Protein AF-0000000085157237 (afdb_homodimer)

InterPro domains:
  IPR025714 Methyltransferase domain [PF13847] (170-283)
  IPR029063 S-adenosyl-L-methionine-dependent methyltransferase superfamily [G3DSA:3.40.50.150] (150-345)
  IPR029063 S-adenosyl-L-methionine-dependent methyltransferase superfamily [SSF53335] (157-344)
  IPR048711 S-adenosylmethionine-dependent methyltransferase Rv2258c-like, winged HTH domain [PF21320] (21-95)
  IPR053173 Class I-like SAM-binding MTase [PTHR45128] (4-352)

Solvent-accessible surface area (backbone atoms only — not comparable to full-atom values): 35059 Å² total; per-residue (Å²): 125,82,74,76,85,45,47,66,57,50,48,51,51,54,47,49,19,46,24,17,27,30,43,28,53,51,35,23,49,29,51,78,64,39,48,45,54,61,38,44,89,43,76,67,37,34,47,61,56,52,13,58,76,52,63,38,29,38,73,53,42,40,40,50,50,51,21,36,30,36,58,67,62,30,49,75,40,79,92,76,56,22,39,33,42,50,65,59,55,38,54,35,40,18,78,88,27,47,63,55,19,51,21,66,62,26,46,52,53,40,60,44,28,59,45,46,70,60,50,55,50,27,31,58,73,38,66,44,49,49,68,82,79,42,82,60,49,65,62,51,49,48,55,58,50,42,40,35,42,75,71,30,38,77,79,51,55,48,57,71,42,84,73,41,58,67,44,35,60,70,39,44,35,34,35,27,48,48,33,51,46,23,59,63,57,48,56,48,35,69,75,20,70,56,18,40,36,36,31,30,21,63,47,59,69,30,42,51,48,23,52,52,52,28,57,76,70,67,56,82,38,61,47,74,45,71,43,58,59,70,69,48,85,51,67,53,67,22,47,33,38,34,28,62,68,38,58,45,39,33,38,49,41,67,52,31,46,32,31,50,51,42,20,30,24,78,69,8,35,38,45,32,32,37,52,61,37,45,56,46,71,79,72,35,48,80,42,88,51,38,19,32,42,32,40,47,9,58,64,40,34,15,22,31,3,22,44,68,73,27,70,38,56,18,48,52,40,14,52,62,49,50,54,51,52,43,38,73,34,61,29,83,51,75,48,79,44,76,49,86,79,40,80,58,37,32,35,39,42,30,39,37,114,128,82,76,78,85,47,48,66,58,50,49,52,52,53,48,49,19,47,25,18,26,30,42,29,55,51,35,23,50,28,52,76,63,38,47,45,55,62,37,45,90,43,75,68,37,35,47,62,56,52,13,58,76,52,63,38,28,38,73,53,44,40,41,50,49,51,21,35,30,35,59,66,61,30,49,75,40,78,92,75,55,23,38,32,39,49,67,61,57,39,54,34,41,18,78,90,29,47,62,56,19,50,22,66,62,27,46,52,53,39,61,46,29,59,46,46,69,60,52,54,50,25,31,58,71,39,64,45,50,49,68,82,82,42,82,61,48,64,63,52,49,46,56,57,51,43,38,35,42,74,70,31,38,76,79,49,54,47,58,71,43,83,72,41,58,66,45,37,59,71,39,42,38,35,35,28,50,48,31,51,47,23,60,63,56,47,55,49,34,69,75,21,70,56,18,38,36,37,31,30,20,63,47,58,68,29,44,52,48,23,53,52,51,29,56,75,70,66,55,82,38,61,47,74,45,69,42,57,59,69,69,48,84,50,66,54,66,21,47,33,38,35,30,62,68,37,60,45,39,33,38,50,42,67,52,30,46,32,30,49,51,42,21,31,23,76,70,8,36,39,46,34,32,39,52,60,37,45,57,47,70,79,73,34,49,80,43,88,51,37,19,33,40,32,38,47,9,59,64,41,36,16,23,33,3,22,43,67,72,27,71,38,56,16,48,52,39,14,52,61,49,50,53,50,51,44,40,73,35,60,30,82,51,74,47,79,45,76,51,86,78,40,79,60,36,31,35,40,41,31,40,38,113

Structure (mmCIF, N/CA/C/O backbone):
data_AF-0000000085157237-model_v1
#
loop_
_entity.id
_entity.type
_entity.pdbx_description
1 polymer 'Uncharacterized protein'
#
loop_
_atom_site.group_PDB
_atom_site.id
_atom_site.type_symbol
_atom_site.label_atom_id
_atom_site.label_alt_id
_atom_site.label_comp_id
_atom_site.label_asym_id
_atom_site.label_entity_id
_atom_site.label_seq_id
_atom_site.pdbx_PDB_ins_code
_atom_site.Cartn_x
_atom_site.Cartn_y
_atom_site.Cartn_z
_atom_site.occupancy
_atom_site.B_iso_or_equiv
_atom_site.auth_seq_id
_atom_site.auth_comp_id
_atom_site.auth_asym_id
_atom_site.auth_atom_id
_atom_site.pdbx_PDB_model_num
ATOM 1 N N . MET A 1 1 ? 20.406 -9.133 28.375 1 30.27 1 MET A N 1
ATOM 2 C CA . MET A 1 1 ? 21.047 -9.164 27.062 1 30.27 1 MET A CA 1
ATOM 3 C C . MET A 1 1 ? 20.016 -9.398 25.953 1 30.27 1 MET A C 1
ATOM 5 O O . MET A 1 1 ? 19.375 -10.445 25.922 1 30.27 1 MET A O 1
ATOM 9 N N . THR A 1 2 ? 19.281 -8.469 25.547 1 44.03 2 THR A N 1
ATOM 10 C CA . THR A 1 2 ? 18.109 -8.633 24.703 1 44.03 2 THR A CA 1
ATOM 11 C C . THR A 1 2 ? 18.422 -9.539 23.516 1 44.03 2 THR A C 1
ATOM 13 O O . THR A 1 2 ? 19.438 -9.344 22.828 1 44.03 2 THR A O 1
ATOM 16 N N . ALA A 1 3 ? 18 -10.641 23.578 1 58.84 3 ALA A N 1
ATOM 17 C CA . ALA A 1 3 ? 18.312 -11.703 22.625 1 58.84 3 ALA A CA 1
ATOM 18 C C . ALA A 1 3 ? 18.281 -11.164 21.188 1 58.84 3 ALA A C 1
ATOM 20 O O . ALA A 1 3 ? 17.406 -10.375 20.828 1 58.84 3 ALA A O 1
ATOM 21 N N . LEU A 1 4 ? 19.484 -11.336 20.438 1 84.31 4 LEU A N 1
ATOM 22 C CA . LEU A 1 4 ? 19.688 -10.93 19.062 1 84.31 4 LEU A CA 1
ATOM 23 C C . LEU A 1 4 ? 18.578 -11.477 18.156 1 84.31 4 LEU A C 1
ATOM 25 O O . LEU A 1 4 ? 18.141 -12.617 18.344 1 84.31 4 LEU A O 1
ATOM 29 N N . GLU A 1 5 ? 17.906 -10.578 17.469 1 93.81 5 GLU A N 1
ATOM 30 C CA . GLU A 1 5 ? 16.875 -10.945 16.5 1 93.81 5 GLU A CA 1
ATOM 31 C C . GLU A 1 5 ? 17.359 -12.055 15.578 1 93.81 5 GLU A C 1
ATOM 33 O O . GLU A 1 5 ? 18.469 -11.977 15.023 1 93.81 5 GLU A O 1
ATOM 38 N N . THR A 1 6 ? 16.594 -13.227 15.523 1 96 6 THR A N 1
ATOM 39 C CA . THR A 1 6 ? 16.938 -14.312 14.609 1 96 6 THR A CA 1
ATOM 40 C C . THR A 1 6 ? 16.328 -14.07 13.234 1 96 6 THR A C 1
ATOM 42 O O . THR A 1 6 ? 15.461 -13.211 13.07 1 96 6 THR A O 1
ATOM 45 N N . THR A 1 7 ? 16.812 -14.812 12.234 1 96.44 7 THR A N 1
ATOM 46 C CA . THR A 1 7 ? 16.266 -14.742 10.891 1 96.44 7 THR A CA 1
ATOM 47 C C . THR A 1 7 ? 14.789 -15.094 10.883 1 96.44 7 THR A C 1
ATOM 49 O O . THR A 1 7 ? 13.992 -14.438 10.211 1 96.44 7 THR A O 1
ATOM 52 N N . ASP A 1 8 ? 14.391 -16.062 11.672 1 96.19 8 ASP A N 1
ATOM 53 C CA . ASP A 1 8 ? 13 -16.516 11.734 1 96.19 8 ASP A CA 1
ATOM 54 C C . ASP A 1 8 ? 12.102 -15.43 12.328 1 96.19 8 ASP A C 1
ATOM 56 O O . ASP A 1 8 ? 11 -15.188 11.836 1 96.19 8 ASP A O 1
ATOM 60 N N . GLU A 1 9 ? 12.578 -14.852 13.367 1 97 9 GLU A N 1
ATOM 61 C CA . GLU A 1 9 ? 11.82 -13.773 13.992 1 97 9 GLU A CA 1
ATOM 62 C C . GLU A 1 9 ? 11.641 -12.594 13.031 1 97 9 GLU A C 1
ATOM 64 O O . GLU A 1 9 ? 10.562 -12.008 12.961 1 97 9 GLU A O 1
ATOM 69 N N . PHE A 1 10 ? 12.727 -12.281 12.367 1 98 10 PHE A N 1
ATOM 70 C CA . PHE A 1 10 ? 12.656 -11.203 11.391 1 98 10 PHE A CA 1
ATOM 71 C C . PHE A 1 10 ? 11.703 -11.555 10.258 1 98 10 PHE A C 1
ATOM 73 O O . PHE A 1 10 ? 10.906 -10.719 9.828 1 98 10 PHE A O 1
ATOM 80 N N . THR A 1 11 ? 11.727 -12.781 9.805 1 97.19 11 THR A N 1
ATOM 81 C CA . THR A 1 11 ? 10.844 -13.258 8.75 1 97.19 11 THR A CA 1
ATOM 82 C C . THR A 1 11 ? 9.383 -13.109 9.164 1 97.19 11 THR A C 1
ATOM 84 O O . THR A 1 11 ? 8.555 -12.633 8.391 1 97.19 11 THR A O 1
ATOM 87 N N . ASP A 1 12 ? 9.078 -13.453 10.352 1 97 12 ASP A N 1
ATOM 88 C CA . ASP A 1 12 ? 7.719 -13.336 10.875 1 97 12 ASP A CA 1
ATOM 89 C C . ASP A 1 12 ? 7.266 -11.875 10.906 1 97 12 ASP A C 1
ATOM 91 O O . ASP A 1 12 ? 6.117 -11.57 10.586 1 97 12 ASP A O 1
ATOM 95 N N . ARG A 1 13 ? 8.172 -11.023 11.297 1 97.44 13 ARG A N 1
ATOM 96 C CA . ARG A 1 13 ? 7.859 -9.602 11.383 1 97.44 13 ARG A CA 1
ATOM 97 C C . ARG A 1 13 ? 7.547 -9.023 10 1 97.44 13 ARG A C 1
ATOM 99 O O . ARG A 1 13 ? 6.59 -8.266 9.844 1 97.44 13 ARG A O 1
ATOM 106 N N . ILE A 1 14 ? 8.352 -9.375 8.984 1 98.25 14 ILE A N 1
ATOM 107 C CA . ILE A 1 14 ? 8.141 -8.844 7.645 1 98.25 14 ILE A CA 1
ATOM 108 C C . ILE A 1 14 ? 6.871 -9.453 7.043 1 98.25 14 ILE A C 1
ATOM 110 O O . ILE A 1 14 ? 6.121 -8.773 6.34 1 98.25 14 ILE A O 1
ATOM 114 N N . THR A 1 15 ? 6.594 -10.703 7.363 1 97.5 15 THR A N 1
ATOM 115 C CA . THR A 1 15 ? 5.344 -11.336 6.949 1 97.5 15 THR A CA 1
ATOM 116 C C . THR A 1 15 ? 4.145 -10.594 7.523 1 97.5 15 THR A C 1
ATOM 118 O O . THR A 1 15 ? 3.186 -10.305 6.809 1 97.5 15 THR A O 1
ATOM 121 N N . ALA A 1 16 ? 4.25 -10.227 8.734 1 97.38 16 ALA A N 1
ATOM 122 C CA . ALA A 1 16 ? 3.195 -9.453 9.391 1 97.38 16 ALA A CA 1
ATOM 123 C C . ALA A 1 16 ? 3.053 -8.07 8.75 1 97.38 16 ALA A C 1
ATOM 125 O O . ALA A 1 16 ? 1.942 -7.551 8.633 1 97.38 16 ALA A O 1
ATOM 126 N N . ALA A 1 17 ? 4.148 -7.48 8.367 1 98 17 ALA A N 1
ATOM 127 C CA . ALA A 1 17 ? 4.113 -6.18 7.703 1 98 17 ALA A CA 1
ATOM 128 C C . ALA A 1 17 ? 3.383 -6.266 6.367 1 98 17 ALA A C 1
ATOM 130 O O . ALA A 1 17 ? 2.609 -5.371 6.016 1 98 17 ALA A O 1
ATOM 131 N N . ILE A 1 18 ? 3.572 -7.332 5.656 1 98.25 18 ILE A N 1
ATOM 132 C CA . ILE A 1 18 ? 2.916 -7.531 4.367 1 98.25 18 ILE A CA 1
ATOM 133 C C . ILE A 1 18 ? 1.417 -7.73 4.578 1 98.25 18 ILE A C 1
ATOM 135 O O . ILE A 1 18 ? 0.599 -7.137 3.871 1 98.25 18 ILE A O 1
ATOM 139 N N . ASP A 1 19 ? 1.038 -8.516 5.598 1 98 19 ASP A N 1
ATOM 140 C CA . ASP A 1 19 ? -0.374 -8.648 5.945 1 98 19 ASP A CA 1
ATOM 141 C C . ASP A 1 19 ? -0.958 -7.305 6.383 1 98 19 ASP A C 1
ATOM 143 O O . ASP A 1 19 ? -2.092 -6.973 6.031 1 98 19 ASP A O 1
ATOM 147 N N . GLY A 1 20 ? -0.158 -6.586 7.129 1 97.75 20 GLY A N 1
ATOM 148 C CA . GLY A 1 20 ? -0.585 -5.262 7.551 1 97.75 20 GLY A CA 1
ATOM 149 C C . GLY A 1 20 ? -0.818 -4.312 6.391 1 97.75 20 GLY A C 1
ATOM 150 O O . GLY A 1 20 ? -1.774 -3.533 6.402 1 97.75 20 GLY A O 1
ATOM 151 N N . ALA A 1 21 ? 0.034 -4.371 5.438 1 98.44 21 ALA A N 1
ATOM 152 C CA . ALA A 1 21 ? -0.116 -3.547 4.242 1 98.44 21 ALA A CA 1
ATOM 153 C C . ALA A 1 21 ? -1.409 -3.879 3.504 1 98.44 21 ALA A C 1
ATOM 155 O O . ALA A 1 21 ? -2.111 -2.982 3.033 1 98.44 21 ALA A O 1
ATOM 156 N N . SER A 1 22 ? -1.7 -5.148 3.416 1 98.62 22 SER A N 1
ATOM 157 C CA . SER A 1 22 ? -2.941 -5.605 2.799 1 98.62 22 SER A CA 1
ATOM 158 C C . SER A 1 22 ? -4.16 -5.105 3.568 1 98.62 22 SER A C 1
ATOM 160 O O . SER A 1 22 ? -5.129 -4.633 2.967 1 98.62 22 SER A O 1
ATOM 162 N N . LEU A 1 23 ? -4.062 -5.188 4.844 1 98.62 23 LEU A N 1
ATOM 163 C CA . LEU A 1 23 ? -5.148 -4.695 5.684 1 98.62 23 LEU A CA 1
ATOM 164 C C . LEU A 1 23 ? -5.367 -3.201 5.473 1 98.62 23 LEU A C 1
ATOM 166 O O . LEU A 1 23 ? -6.512 -2.74 5.418 1 98.62 23 LEU A O 1
ATOM 170 N N . ALA A 1 24 ? -4.289 -2.426 5.363 1 98.62 24 ALA A N 1
ATOM 171 C CA . ALA A 1 24 ? -4.398 -0.987 5.141 1 98.62 24 ALA A CA 1
ATOM 172 C C . ALA A 1 24 ? -5.148 -0.688 3.844 1 98.62 24 ALA A C 1
ATOM 174 O O . ALA A 1 24 ? -5.969 0.231 3.791 1 98.62 24 ALA A O 1
ATOM 175 N N . LEU A 1 25 ? -4.887 -1.439 2.797 1 98.69 25 LEU A N 1
ATOM 176 C CA . LEU A 1 25 ? -5.602 -1.269 1.535 1 98.69 25 LEU A CA 1
ATOM 177 C C . LEU A 1 25 ? -7.086 -1.571 1.705 1 98.69 25 LEU A C 1
ATOM 179 O O . LEU A 1 25 ? -7.934 -0.853 1.173 1 98.69 25 LEU A O 1
ATOM 183 N N . LEU A 1 26 ? -7.383 -2.627 2.488 1 98.88 26 LEU A N 1
ATOM 184 C CA . LEU A 1 26 ? -8.773 -3.012 2.717 1 98.88 26 LEU A CA 1
ATOM 185 C C . LEU A 1 26 ? -9.492 -1.96 3.551 1 98.88 26 LEU A C 1
ATOM 187 O O . LEU A 1 26 ? -10.664 -1.667 3.307 1 98.88 26 LEU A O 1
ATOM 191 N N . LEU A 1 27 ? -8.805 -1.378 4.535 1 98.88 27 LEU A N 1
ATOM 192 C CA . LEU A 1 27 ? -9.383 -0.31 5.344 1 98.88 27 LEU A CA 1
ATOM 193 C C . LEU A 1 27 ? -9.703 0.91 4.488 1 98.88 27 LEU A C 1
ATOM 195 O O . LEU A 1 27 ? -10.758 1.527 4.645 1 98.88 27 LEU A O 1
ATOM 199 N N . SER A 1 28 ? -8.789 1.238 3.582 1 98.69 28 SER A N 1
ATOM 200 C CA . SER A 1 28 ? -9.016 2.34 2.65 1 98.69 28 SER A CA 1
ATOM 201 C C . SER A 1 28 ? -10.281 2.115 1.828 1 98.69 28 SER A C 1
ATOM 203 O O . SER A 1 28 ? -11.125 3.004 1.727 1 98.69 28 SER A O 1
ATOM 205 N N . ILE A 1 29 ? -10.484 0.925 1.298 1 98.81 29 ILE A N 1
ATOM 206 C CA . ILE A 1 29 ? -11.656 0.58 0.493 1 98.81 29 ILE A CA 1
ATOM 207 C C . ILE A 1 29 ? -12.914 0.649 1.354 1 98.81 29 ILE A C 1
ATOM 209 O O . ILE A 1 29 ? -13.938 1.19 0.928 1 98.81 29 ILE A O 1
ATOM 213 N N . GLY A 1 30 ? -12.82 0.116 2.574 1 98.81 30 GLY A N 1
ATOM 214 C CA . GLY A 1 30 ? -13.953 0.139 3.484 1 98.81 30 GLY A CA 1
ATOM 215 C C . GLY A 1 30 ? -14.445 1.542 3.797 1 98.81 30 GLY A C 1
ATOM 216 O O . GLY A 1 30 ? -15.648 1.787 3.859 1 98.81 30 GLY A O 1
ATOM 217 N N . HIS A 1 31 ? -13.523 2.471 3.986 1 98.62 31 HIS A N 1
ATOM 218 C CA . HIS A 1 31 ? -13.875 3.859 4.254 1 98.62 31 HIS A CA 1
ATOM 219 C C . HIS A 1 31 ? -14.523 4.508 3.035 1 98.62 31 HIS A C 1
ATOM 221 O O . HIS A 1 31 ? -15.586 5.129 3.146 1 98.62 31 HIS A O 1
ATOM 227 N N . GLN A 1 32 ? -13.977 4.32 1.886 1 98.25 32 GLN A N 1
ATOM 228 C CA . GLN A 1 32 ? -14.414 5 0.672 1 98.25 32 GLN A CA 1
ATOM 229 C C . GLN A 1 32 ? -15.766 4.469 0.195 1 98.25 32 GLN A C 1
ATOM 231 O O . GLN A 1 32 ? -16.562 5.207 -0.392 1 98.25 32 GLN A O 1
ATOM 236 N N . THR A 1 33 ? -16.031 3.188 0.459 1 98.69 33 THR A N 1
ATOM 237 C CA . THR A 1 33 ? -17.281 2.582 -0.001 1 98.69 33 THR A CA 1
ATOM 238 C C . THR A 1 33 ? -18.391 2.76 1.038 1 98.69 33 THR A C 1
ATOM 240 O O . THR A 1 33 ? -19.547 2.453 0.772 1 98.69 33 THR A O 1
ATOM 243 N N . GLY A 1 34 ? -18 3.145 2.244 1 98.44 34 GLY A N 1
ATOM 244 C CA . GLY A 1 34 ? -18.969 3.338 3.305 1 98.44 34 GLY A CA 1
ATOM 245 C C . GLY A 1 34 ? -19.281 2.064 4.07 1 98.44 34 GLY A C 1
ATOM 246 O O . GLY A 1 34 ? -20.141 2.061 4.953 1 98.44 34 GLY A O 1
ATOM 247 N N . LEU A 1 35 ? -18.594 0.996 3.811 1 98.81 35 LEU A N 1
ATOM 248 C CA . LEU A 1 35 ? -18.891 -0.308 4.398 1 98.81 35 LEU A CA 1
ATOM 249 C C . LEU A 1 35 ? -18.672 -0.282 5.906 1 98.81 35 LEU A C 1
ATOM 251 O O . LEU A 1 35 ? -19.469 -0.844 6.66 1 98.81 35 LEU A O 1
ATOM 255 N N . LEU A 1 36 ? -17.594 0.379 6.367 1 98.81 36 LEU A N 1
ATOM 256 C CA . LEU A 1 36 ? -17.312 0.448 7.797 1 98.81 36 LEU A CA 1
ATOM 257 C C . LEU A 1 36 ? -18.438 1.17 8.539 1 98.81 36 LEU A C 1
ATOM 259 O O . LEU A 1 36 ? -18.906 0.694 9.578 1 98.81 36 LEU A O 1
ATOM 263 N N . ASP A 1 37 ? -18.891 2.217 7.969 1 98.62 37 ASP A N 1
ATOM 264 C CA . ASP A 1 37 ? -20 2.977 8.555 1 98.62 37 ASP A CA 1
ATOM 265 C C . ASP A 1 37 ? -21.297 2.17 8.539 1 98.62 37 ASP A C 1
ATOM 267 O O . ASP A 1 37 ? -22.062 2.193 9.5 1 98.62 37 ASP A O 1
ATOM 271 N N . THR A 1 38 ? -21.516 1.474 7.441 1 98.56 38 THR A N 1
ATOM 272 C CA . THR A 1 38 ? -22.719 0.674 7.266 1 98.56 38 THR A CA 1
ATOM 273 C C . THR A 1 38 ? -22.781 -0.439 8.305 1 98.56 38 THR A C 1
ATOM 275 O O . THR A 1 38 ? -23.859 -0.76 8.805 1 98.56 38 THR A O 1
ATOM 278 N N . MET A 1 39 ? -21.688 -0.958 8.68 1 98.56 39 MET A N 1
ATOM 279 C CA . MET A 1 39 ? -21.656 -2.115 9.562 1 98.56 39 MET A CA 1
ATOM 280 C C . MET A 1 39 ? -21.641 -1.681 11.023 1 98.56 39 MET A C 1
ATOM 282 O O . MET A 1 39 ? -21.859 -2.494 11.922 1 98.56 39 MET A O 1
ATOM 286 N N . ALA A 1 40 ? -21.328 -0.448 11.281 1 97.94 40 ALA A N 1
ATOM 287 C CA . ALA A 1 40 ? -21.188 0.042 12.648 1 97.94 40 ALA A CA 1
ATOM 288 C C . ALA A 1 40 ? -22.547 0.072 13.367 1 97.94 40 ALA A C 1
ATOM 290 O O . ALA A 1 40 ? -23.5 0.66 12.867 1 97.94 40 ALA A O 1
ATOM 291 N N . GLY A 1 41 ? -22.609 -0.586 14.523 1 94.12 41 GLY A N 1
ATOM 292 C CA . GLY A 1 41 ? -23.797 -0.53 15.375 1 94.12 41 GLY A CA 1
ATOM 293 C C . GLY A 1 41 ? -24.938 -1.4 14.875 1 94.12 41 GLY A C 1
ATOM 294 O O . GLY A 1 41 ? -26.078 -1.253 15.32 1 94.12 41 GLY A O 1
ATOM 295 N N . VAL A 1 42 ? -24.672 -2.215 13.93 1 95.75 42 VAL A N 1
ATOM 296 C CA . VAL A 1 42 ? -25.703 -3.094 13.375 1 95.75 42 VAL A CA 1
ATOM 297 C C . VAL A 1 42 ? -25.438 -4.535 13.805 1 95.75 42 VAL A C 1
ATOM 299 O O . VAL A 1 42 ? -24.281 -4.941 13.953 1 95.75 42 VAL A O 1
ATOM 302 N N . PRO A 1 43 ? -26.469 -5.262 14.055 1 97.31 43 PRO A N 1
ATOM 303 C CA . PRO A 1 43 ? -26.281 -6.676 14.398 1 97.31 43 PRO A CA 1
ATOM 304 C C . PRO A 1 43 ? -25.609 -7.477 13.289 1 97.31 43 PRO A C 1
ATOM 306 O O . PRO A 1 43 ? -25.531 -7.008 12.148 1 97.31 43 PRO A O 1
ATOM 309 N N . PRO A 1 44 ? -25.078 -8.609 13.664 1 98.38 44 PRO A N 1
ATOM 310 C CA . PRO A 1 44 ? -24.469 -9.453 12.641 1 98.38 44 PRO A CA 1
ATOM 311 C C . PRO A 1 44 ? -25.391 -9.688 11.445 1 98.38 44 PRO A C 1
ATOM 313 O O . PRO A 1 44 ? -26.609 -9.836 11.609 1 98.38 44 PRO A O 1
ATOM 316 N N . ALA A 1 45 ? -24.828 -9.711 10.289 1 98.75 45 ALA A N 1
ATOM 317 C CA . ALA A 1 45 ? -25.594 -9.867 9.055 1 98.75 45 ALA A CA 1
ATOM 318 C C . ALA A 1 45 ? -24.797 -10.633 8 1 98.75 45 ALA A C 1
ATOM 320 O O . ALA A 1 45 ? -23.562 -10.734 8.102 1 98.75 45 ALA A O 1
ATOM 321 N N . THR A 1 46 ? -25.5 -11.164 7.051 1 98.69 46 THR A N 1
ATOM 322 C CA . THR A 1 46 ? -24.859 -11.875 5.945 1 98.69 46 THR A CA 1
ATOM 323 C C . THR A 1 46 ? -24.281 -10.883 4.941 1 98.69 46 THR A C 1
ATOM 325 O O . THR A 1 46 ? -24.594 -9.695 4.98 1 98.69 46 THR A O 1
ATOM 328 N N . SER A 1 47 ? -23.422 -11.398 4.043 1 98.62 47 SER A N 1
ATOM 329 C CA . SER A 1 47 ? -22.797 -10.531 3.053 1 98.62 47 SER A CA 1
ATOM 330 C C . SER A 1 47 ? -23.828 -9.891 2.145 1 98.62 47 SER A C 1
ATOM 332 O O . SER A 1 47 ? -23.688 -8.727 1.747 1 98.62 47 SER A O 1
ATOM 334 N N . ASP A 1 48 ? -24.891 -10.602 1.809 1 98.5 48 ASP A N 1
ATOM 335 C CA . ASP A 1 48 ? -25.938 -10.07 0.943 1 98.5 48 ASP A CA 1
ATOM 336 C C . ASP A 1 48 ? -26.656 -8.898 1.611 1 98.5 48 ASP A C 1
ATOM 338 O O . ASP A 1 48 ? -26.938 -7.887 0.967 1 98.5 48 ASP A O 1
ATOM 342 N N . ARG A 1 49 ? -26.922 -8.992 2.889 1 98.62 49 ARG A N 1
ATOM 343 C CA . ARG A 1 49 ? -27.609 -7.941 3.623 1 98.62 49 ARG A CA 1
ATOM 344 C C . ARG A 1 49 ? -26.734 -6.711 3.785 1 98.62 49 ARG A C 1
ATOM 346 O O . ARG A 1 49 ? -27.203 -5.578 3.678 1 98.62 49 ARG A O 1
ATOM 353 N N . ILE A 1 50 ? -25.484 -6.965 4.059 1 98.81 50 ILE A N 1
ATOM 354 C CA . ILE A 1 50 ? -24.547 -5.863 4.207 1 98.81 50 ILE A CA 1
ATOM 355 C C . ILE A 1 50 ? -24.391 -5.129 2.875 1 98.81 50 ILE A C 1
ATOM 357 O O . ILE A 1 50 ? -24.406 -3.898 2.832 1 98.81 50 ILE A O 1
ATOM 361 N N . ALA A 1 51 ? -24.297 -5.898 1.778 1 98.81 51 ALA A N 1
ATOM 362 C CA . ALA A 1 51 ? -24.188 -5.312 0.444 1 98.81 51 ALA A CA 1
ATOM 363 C C . ALA A 1 51 ? -25.406 -4.48 0.096 1 98.81 51 ALA A C 1
ATOM 365 O O . ALA A 1 51 ? -25.281 -3.369 -0.425 1 98.81 51 ALA A O 1
ATOM 366 N N . GLU A 1 52 ? -26.547 -4.984 0.39 1 98.5 52 GLU A N 1
ATOM 367 C CA . GLU A 1 52 ? -27.797 -4.277 0.128 1 98.5 52 GLU A CA 1
ATOM 368 C C . GLU A 1 52 ? -27.859 -2.969 0.913 1 98.5 52 GLU A C 1
ATOM 370 O O . GLU A 1 52 ? -28.203 -1.924 0.36 1 98.5 52 GLU A O 1
ATOM 375 N N . ALA A 1 53 ? -27.531 -3.033 2.166 1 98.5 53 ALA A N 1
ATOM 376 C CA . ALA A 1 53 ? -27.578 -1.851 3.021 1 98.5 53 ALA A CA 1
ATOM 377 C C . ALA A 1 53 ? -26.609 -0.779 2.527 1 98.5 53 ALA A C 1
ATOM 379 O O . ALA A 1 53 ? -26.891 0.417 2.643 1 98.5 53 ALA A O 1
ATOM 380 N N . ALA A 1 54 ? -25.484 -1.215 1.97 1 98.25 54 ALA A N 1
ATOM 381 C CA . ALA A 1 54 ? -24.453 -0.281 1.513 1 98.25 54 ALA A CA 1
ATOM 382 C C . ALA A 1 54 ? -24.688 0.13 0.063 1 98.25 54 ALA A C 1
ATOM 384 O O . ALA A 1 54 ? -24.047 1.045 -0.445 1 98.25 54 ALA A O 1
ATOM 385 N N . GLY A 1 55 ? -25.609 -0.516 -0.623 1 98.44 55 GLY A N 1
ATOM 386 C CA . GLY A 1 55 ? -25.844 -0.259 -2.035 1 98.44 55 GLY A CA 1
ATOM 387 C C . GLY A 1 55 ? -24.688 -0.69 -2.918 1 98.44 55 GLY A C 1
ATOM 388 O O . GLY A 1 55 ? -24.297 0.031 -3.84 1 98.44 55 GLY A O 1
ATOM 389 N N . LEU A 1 56 ? -24.094 -1.869 -2.615 1 98.81 56 LEU A N 1
ATOM 390 C CA . LEU A 1 56 ? -22.891 -2.314 -3.316 1 98.81 56 LEU A CA 1
ATOM 391 C C . LEU A 1 56 ? -23.078 -3.717 -3.885 1 98.81 56 LEU A C 1
ATOM 393 O O . LEU A 1 56 ? -24.062 -4.391 -3.562 1 98.81 56 LEU A O 1
ATOM 397 N N . ASN A 1 57 ? -22.203 -4.117 -4.809 1 98.69 57 ASN A N 1
ATOM 398 C CA . ASN A 1 57 ? -22.188 -5.453 -5.387 1 98.69 57 ASN A CA 1
ATOM 399 C C . ASN A 1 57 ? -21.766 -6.508 -4.363 1 98.69 57 ASN A C 1
ATOM 401 O O . ASN A 1 57 ? -20.688 -6.43 -3.797 1 98.69 57 ASN A O 1
ATOM 405 N N . GLU A 1 58 ? -22.578 -7.5 -4.199 1 98.69 58 GLU A N 1
ATOM 406 C CA . GLU A 1 58 ? -22.406 -8.461 -3.117 1 98.69 58 GLU A CA 1
ATOM 407 C C . GLU A 1 58 ? -21.125 -9.273 -3.293 1 98.69 58 GLU A C 1
ATOM 409 O O . GLU A 1 58 ? -20.453 -9.602 -2.312 1 98.69 58 GLU A O 1
ATOM 414 N N . ARG A 1 59 ? -20.703 -9.672 -4.465 1 98.5 59 ARG A N 1
ATOM 415 C CA . ARG A 1 59 ? -19.516 -10.5 -4.656 1 98.5 59 ARG A CA 1
ATOM 416 C C . ARG A 1 59 ? -18.266 -9.789 -4.168 1 98.5 59 ARG A C 1
ATOM 418 O O . ARG A 1 59 ? -17.375 -10.414 -3.578 1 98.5 59 ARG A O 1
ATOM 425 N N . TYR A 1 60 ? -18.172 -8.5 -4.434 1 98.81 60 TYR A N 1
ATOM 426 C CA . TYR A 1 60 ? -17.062 -7.699 -3.955 1 98.81 60 TYR A CA 1
ATOM 427 C C . TYR A 1 60 ? -17.125 -7.512 -2.443 1 98.81 60 TYR A C 1
ATOM 429 O O . TYR A 1 60 ? -16.109 -7.605 -1.752 1 98.81 60 TYR A O 1
ATOM 437 N N . VAL A 1 61 ? -18.328 -7.277 -1.925 1 98.88 61 VAL A N 1
ATOM 438 C CA . VAL A 1 61 ? -18.516 -7.105 -0.486 1 98.88 61 VAL A CA 1
ATOM 439 C C . VAL A 1 61 ? -18.094 -8.383 0.243 1 98.88 61 VAL A C 1
ATOM 441 O O . VAL A 1 61 ? -17.375 -8.32 1.249 1 98.88 61 VAL A O 1
ATOM 444 N N . ARG A 1 62 ? -18.453 -9.484 -0.264 1 98.75 62 ARG A N 1
ATOM 445 C CA . ARG A 1 62 ? -18.141 -10.773 0.354 1 98.75 62 ARG A CA 1
ATOM 446 C C . ARG A 1 62 ? -16.641 -11 0.417 1 98.75 62 ARG A C 1
ATOM 448 O O . ARG A 1 62 ? -16.125 -11.477 1.429 1 98.75 62 ARG A O 1
ATOM 455 N N . GLU A 1 63 ? -15.953 -10.719 -0.676 1 98.75 63 GLU A N 1
ATOM 456 C CA . GLU A 1 63 ? -14.5 -10.891 -0.695 1 98.75 63 GLU A CA 1
ATOM 457 C C . GLU A 1 63 ? -13.812 -9.914 0.25 1 98.75 63 GLU A C 1
ATOM 459 O O . GLU A 1 63 ? -12.859 -10.273 0.942 1 98.75 63 GLU A O 1
ATOM 464 N N . TRP A 1 64 ? -14.281 -8.648 0.309 1 98.88 64 TRP A N 1
ATOM 465 C CA . TRP A 1 64 ? -13.766 -7.652 1.241 1 98.88 64 TRP A CA 1
ATOM 466 C C . TRP A 1 64 ? -13.961 -8.102 2.684 1 98.88 64 TRP A C 1
ATOM 468 O O . TRP A 1 64 ? -13.039 -8.008 3.498 1 98.88 64 TRP A O 1
ATOM 478 N N . LEU A 1 65 ? -15.133 -8.641 2.982 1 98.94 65 LEU A N 1
ATOM 479 C CA . LEU A 1 65 ? -15.43 -9.148 4.32 1 98.94 65 LEU A CA 1
ATOM 480 C C . LEU A 1 65 ? -14.469 -10.273 4.703 1 98.94 65 LEU A C 1
ATOM 482 O O . LEU A 1 65 ? -14.031 -10.352 5.852 1 98.94 65 LEU A O 1
ATOM 486 N N . ALA A 1 66 ? -14.133 -11.133 3.756 1 98.81 66 ALA A N 1
ATOM 487 C CA . ALA A 1 66 ? -13.188 -12.211 4.027 1 98.81 66 ALA A CA 1
ATOM 488 C C . ALA A 1 66 ? -11.812 -11.656 4.398 1 98.81 66 ALA A C 1
ATOM 490 O O . ALA A 1 66 ? -11.203 -12.109 5.371 1 98.81 66 ALA A O 1
ATOM 491 N N . GLY A 1 67 ? -11.367 -10.664 3.623 1 98.75 67 GLY A N 1
ATOM 492 C CA . GLY A 1 67 ? -10.102 -10.016 3.953 1 98.75 67 GLY A CA 1
ATOM 493 C C . GLY A 1 67 ? -10.117 -9.344 5.316 1 98.75 67 GLY A C 1
ATOM 494 O O . GLY A 1 67 ? -9.172 -9.5 6.094 1 98.75 67 GLY A O 1
ATOM 495 N N . MET A 1 68 ? -11.211 -8.656 5.625 1 98.75 68 MET A N 1
ATOM 496 C CA . MET A 1 68 ? -11.344 -7.957 6.902 1 98.75 68 MET A CA 1
ATOM 497 C C . MET A 1 68 ? -11.422 -8.945 8.062 1 98.75 68 MET A C 1
ATOM 499 O O . MET A 1 68 ? -10.953 -8.656 9.164 1 98.75 68 MET A O 1
ATOM 503 N N . THR A 1 69 ? -12 -10.094 7.82 1 98.81 69 THR A N 1
ATOM 504 C CA . THR A 1 69 ? -12.102 -11.148 8.82 1 98.81 69 THR A CA 1
ATOM 505 C C . THR A 1 69 ? -10.727 -11.742 9.125 1 98.81 69 THR A C 1
ATOM 507 O O . THR A 1 69 ? -10.336 -11.852 10.281 1 98.81 69 THR A O 1
ATOM 510 N N . THR A 1 70 ? -9.984 -12.078 8.086 1 98.44 70 THR A N 1
ATOM 511 C CA . THR A 1 70 ? -8.656 -12.641 8.289 1 98.44 70 THR A CA 1
ATOM 512 C C . THR A 1 70 ? -7.703 -11.602 8.867 1 98.44 70 THR A C 1
ATOM 514 O O . THR A 1 70 ? -6.75 -11.938 9.57 1 98.44 70 THR A O 1
ATOM 517 N N . GLY A 1 71 ? -7.969 -10.328 8.602 1 97.88 71 GLY A N 1
ATOM 518 C CA . GLY A 1 71 ? -7.246 -9.234 9.234 1 97.88 71 GLY A CA 1
ATOM 519 C C . GLY A 1 71 ? -7.684 -8.977 10.664 1 97.88 71 GLY A C 1
ATOM 520 O O . GLY A 1 71 ? -7.152 -8.086 11.328 1 97.88 71 GLY A O 1
ATOM 521 N N . ARG A 1 72 ? -8.703 -9.688 11.133 1 97.75 72 ARG A N 1
ATOM 522 C CA . ARG A 1 72 ? -9.211 -9.68 12.5 1 97.75 72 ARG A CA 1
ATOM 523 C C . ARG A 1 72 ? -9.828 -8.328 12.844 1 97.75 72 ARG A C 1
ATOM 525 O O . ARG A 1 72 ? -9.672 -7.836 13.961 1 97.75 72 ARG A O 1
ATOM 532 N N . VAL A 1 73 ? -10.453 -7.711 11.938 1 98.56 73 VAL A N 1
ATOM 533 C CA . VAL A 1 73 ? -11.188 -6.469 12.156 1 98.56 73 VAL A CA 1
ATOM 534 C C . VAL A 1 73 ? -12.68 -6.762 12.258 1 98.56 73 VAL A C 1
ATOM 536 O O . VAL A 1 73 ? -13.359 -6.246 13.148 1 98.56 73 VAL A O 1
ATOM 539 N N . VAL A 1 74 ? -13.148 -7.605 11.359 1 98.69 74 VAL A N 1
ATOM 540 C CA . VAL A 1 74 ? -14.539 -8.062 11.32 1 98.69 74 VAL A CA 1
ATOM 541 C C . VAL A 1 74 ? -14.633 -9.477 11.898 1 98.69 74 VAL A C 1
ATOM 543 O O . VAL A 1 74 ? -13.781 -10.328 11.617 1 98.69 74 VAL A O 1
ATOM 546 N N . ASP A 1 75 ? -15.602 -9.695 12.742 1 98.31 75 ASP A N 1
ATOM 547 C CA . ASP A 1 75 ? -15.844 -11.039 13.258 1 98.31 75 ASP A CA 1
ATOM 548 C C . ASP A 1 75 ? -16.75 -11.828 12.328 1 98.31 75 ASP A C 1
ATOM 550 O O . ASP A 1 75 ? -17.719 -11.289 11.781 1 98.31 75 ASP A O 1
ATOM 554 N N . TYR A 1 76 ? -16.422 -13.109 12.148 1 98.56 76 TYR A N 1
ATOM 555 C CA . TYR A 1 76 ? -17.203 -14.023 11.328 1 98.56 76 TYR A CA 1
ATOM 556 C C . TYR A 1 76 ? -17.828 -15.125 12.18 1 98.56 76 TYR A C 1
ATOM 558 O O . TYR A 1 76 ? -17.156 -15.719 13.023 1 98.56 76 TYR A O 1
ATOM 566 N N . HIS A 1 77 ? -19.141 -15.289 12.023 1 98 77 HIS A N 1
ATOM 567 C CA . HIS A 1 77 ? -19.891 -16.344 12.688 1 98 77 HIS A CA 1
ATOM 568 C C . HIS A 1 77 ? -20.219 -17.484 11.727 1 98 77 HIS A C 1
ATOM 570 O O . HIS A 1 77 ? -21.219 -17.422 11.008 1 98 77 HIS A O 1
ATOM 576 N N . PRO A 1 78 ? -19.453 -18.547 11.828 1 97.5 78 PRO A N 1
ATOM 577 C CA . PRO A 1 78 ? -19.547 -19.594 10.797 1 97.5 78 PRO A CA 1
ATOM 578 C C . PRO A 1 78 ? -20.906 -20.297 10.82 1 97.5 78 PRO A C 1
ATOM 580 O O . PRO A 1 78 ? -21.391 -20.75 9.773 1 97.5 78 PRO A O 1
ATOM 583 N N . ALA A 1 79 ? -21.531 -20.406 11.93 1 97.56 79 ALA A N 1
ATOM 584 C CA . ALA A 1 79 ? -22.797 -21.125 12.062 1 97.56 79 ALA A CA 1
ATOM 585 C C . ALA A 1 79 ? -23.906 -20.453 11.273 1 97.56 79 ALA A C 1
ATOM 587 O O . ALA A 1 79 ? -24.797 -21.109 10.734 1 97.56 79 ALA A O 1
ATOM 588 N N . THR A 1 80 ? -23.875 -19.141 11.203 1 97.81 80 THR A N 1
ATOM 589 C CA . THR A 1 80 ? -24.938 -18.391 10.555 1 97.81 80 THR A CA 1
ATOM 590 C C . THR A 1 80 ? -24.422 -17.672 9.305 1 97.81 80 THR A C 1
ATOM 592 O O . THR A 1 80 ? -25.188 -17.016 8.594 1 97.81 80 THR A O 1
ATOM 595 N N . ALA A 1 81 ? -23.109 -17.797 9.023 1 98 81 ALA A N 1
ATOM 596 C CA . ALA A 1 81 ? -22.438 -17.109 7.922 1 98 81 ALA A CA 1
ATOM 597 C C . ALA A 1 81 ? -22.656 -15.602 8.008 1 98 81 ALA A C 1
ATOM 599 O O . ALA A 1 81 ? -22.969 -14.953 7.004 1 98 81 ALA A O 1
ATOM 600 N N . GLU A 1 82 ? -22.547 -15.07 9.195 1 98.75 82 GLU A N 1
ATOM 601 C CA . GLU A 1 82 ? -22.781 -13.648 9.422 1 98.75 82 GLU A CA 1
ATOM 602 C C . GLU A 1 82 ? -21.5 -12.938 9.828 1 98.75 82 GLU A C 1
ATOM 604 O O . GLU A 1 82 ? -20.547 -13.57 10.312 1 98.75 82 GLU A O 1
ATOM 609 N N . TYR A 1 83 ? -21.516 -11.664 9.586 1 98.81 83 TYR A N 1
ATOM 610 C CA . TYR A 1 83 ? -20.391 -10.789 9.891 1 98.81 83 TYR A CA 1
ATOM 611 C C . TYR A 1 83 ? -20.797 -9.664 10.828 1 98.81 83 TYR A C 1
ATOM 613 O O . TYR A 1 83 ? -21.922 -9.18 10.766 1 98.81 83 TYR A O 1
ATOM 621 N N . SER A 1 84 ? -19.875 -9.25 11.688 1 98.5 84 SER A N 1
ATOM 622 C CA . SER A 1 84 ? -20.141 -8.109 12.562 1 98.5 84 SER A CA 1
ATOM 623 C C . SER A 1 84 ? -18.875 -7.297 12.805 1 98.5 84 SER A C 1
ATOM 625 O O . SER A 1 84 ? -17.781 -7.848 12.859 1 98.5 84 SER A O 1
ATOM 627 N N . LEU A 1 85 ? -19.031 -6 12.883 1 98.56 85 LEU A N 1
ATOM 628 C CA . LEU A 1 85 ? -17.969 -5.09 13.305 1 98.56 85 LEU A CA 1
ATOM 629 C C . LEU A 1 85 ? -18.125 -4.707 14.766 1 98.56 85 LEU A C 1
ATOM 631 O O . LEU A 1 85 ? -19.031 -3.959 15.125 1 98.56 85 LEU A O 1
ATOM 635 N N . PRO A 1 86 ? -17.219 -5.273 15.625 1 98 86 PRO A N 1
ATOM 636 C CA . PRO A 1 86 ? -17.328 -4.961 17.047 1 98 86 PRO A CA 1
ATOM 637 C C . PRO A 1 86 ? -17.281 -3.463 17.328 1 98 86 PRO A C 1
ATOM 639 O O . PRO A 1 86 ? -16.547 -2.73 16.672 1 98 86 PRO A O 1
ATOM 642 N N . ALA A 1 87 ? -17.969 -3.045 18.359 1 97.31 87 ALA A N 1
ATOM 643 C CA . ALA A 1 87 ? -18.156 -1.631 18.688 1 97.31 87 ALA A CA 1
ATOM 644 C C . ALA A 1 87 ? -16.828 -0.958 19 1 97.31 87 ALA A C 1
ATOM 646 O O . ALA A 1 87 ? -16.578 0.172 18.562 1 97.31 87 ALA A O 1
ATOM 647 N N . HIS A 1 88 ? -15.977 -1.634 19.766 1 97.56 88 HIS A N 1
ATOM 648 C CA . HIS A 1 88 ? -14.711 -1.026 20.188 1 97.56 88 HIS A CA 1
ATOM 649 C C . HIS A 1 88 ? -13.789 -0.806 18.984 1 97.56 88 HIS A C 1
ATOM 651 O O . HIS A 1 88 ? -12.906 0.056 19.031 1 97.56 88 HIS A O 1
ATOM 657 N N . ARG A 1 89 ? -13.945 -1.544 17.891 1 98.5 89 ARG A N 1
ATOM 658 C CA . ARG A 1 89 ? -13.172 -1.353 16.672 1 98.5 89 ARG A CA 1
ATOM 659 C C . ARG A 1 89 ? -13.789 -0.275 15.781 1 98.5 89 ARG A C 1
ATOM 661 O O . ARG A 1 89 ? -13.086 0.572 15.234 1 98.5 89 ARG A O 1
ATOM 668 N N . ALA A 1 90 ? -15.125 -0.292 15.688 1 98.19 90 ALA A N 1
ATOM 669 C CA . ALA A 1 90 ? -15.844 0.724 14.93 1 98.19 90 ALA A CA 1
ATOM 670 C C . ALA A 1 90 ? -15.523 2.125 15.438 1 98.19 90 ALA A C 1
ATOM 672 O O . ALA A 1 90 ? -15.469 3.08 14.656 1 98.19 90 ALA A O 1
ATOM 673 N N . LYS A 1 91 ? -15.203 2.246 16.656 1 97.38 91 LYS A N 1
ATOM 674 C CA . LYS A 1 91 ? -14.945 3.514 17.328 1 97.38 91 LYS A CA 1
ATOM 675 C C . LYS A 1 91 ? -13.734 4.219 16.719 1 97.38 91 LYS A C 1
ATOM 677 O O . LYS A 1 91 ? -13.602 5.438 16.828 1 97.38 91 LYS A O 1
ATOM 682 N N . VAL A 1 92 ? -12.898 3.494 16.047 1 97.81 92 VAL A N 1
ATOM 683 C CA . VAL A 1 92 ? -11.688 4.125 15.539 1 97.81 92 VAL A CA 1
ATOM 684 C C . VAL A 1 92 ? -11.562 3.883 14.031 1 97.81 92 VAL A C 1
ATOM 686 O O . VAL A 1 92 ? -10.492 4.078 13.453 1 97.81 92 VAL A O 1
ATOM 689 N N . LEU A 1 93 ? -12.656 3.379 13.383 1 98.56 93 LEU A N 1
ATOM 690 C CA . LEU A 1 93 ? -12.547 3.07 11.961 1 98.56 93 LEU A CA 1
ATOM 691 C C . LEU A 1 93 ? -13.633 3.783 11.164 1 98.56 93 LEU A C 1
ATOM 693 O O . LEU A 1 93 ? -13.609 3.764 9.93 1 98.56 93 LEU A O 1
ATOM 697 N N . THR A 1 94 ? -14.578 4.355 11.82 1 98.12 94 THR A N 1
ATOM 698 C CA . THR A 1 94 ? -15.711 4.965 11.141 1 98.12 94 THR A CA 1
ATOM 699 C C . THR A 1 94 ? -15.625 6.484 11.18 1 98.12 94 THR A C 1
ATOM 701 O O . THR A 1 94 ? -14.789 7.043 11.898 1 98.12 94 THR A O 1
ATOM 704 N N . ARG A 1 95 ? -16.453 7.164 10.461 1 95.81 95 ARG A N 1
ATOM 705 C CA . ARG A 1 95 ? -16.469 8.625 10.406 1 95.81 95 ARG A CA 1
ATOM 706 C C . ARG A 1 95 ? -16.891 9.219 11.742 1 95.81 95 ARG A C 1
ATOM 708 O O . ARG A 1 95 ? -16.484 10.328 12.086 1 95.81 95 ARG A O 1
ATOM 715 N N . ALA A 1 96 ? -17.578 8.469 12.539 1 94.94 96 ALA A N 1
ATOM 716 C CA . ALA A 1 96 ? -17.984 8.914 13.867 1 94.94 96 ALA A CA 1
ATOM 717 C C . ALA A 1 96 ? -16.781 9.133 14.773 1 94.94 96 ALA A C 1
ATOM 719 O O . ALA A 1 96 ? -16.859 9.859 15.766 1 94.94 96 ALA A O 1
ATOM 720 N N . ALA A 1 97 ? -15.703 8.609 14.422 1 94 97 ALA A N 1
ATOM 721 C CA . ALA A 1 97 ? -14.5 8.68 15.242 1 94 97 ALA A CA 1
ATOM 722 C C . ALA A 1 97 ? -13.82 10.039 15.102 1 94 97 ALA A C 1
ATOM 724 O O . ALA A 1 97 ? -12.93 10.383 15.883 1 94 97 ALA A O 1
ATOM 725 N N . GLY A 1 98 ? -14.211 10.852 14.078 1 91.94 98 GLY A N 1
ATOM 726 C CA . GLY A 1 98 ? -13.547 12.125 13.844 1 91.94 98 GLY A CA 1
ATOM 727 C C . GLY A 1 98 ? -12.062 11.984 13.602 1 91.94 98 GLY A C 1
ATOM 728 O O . GLY A 1 98 ? -11.633 11.203 12.742 1 91.94 98 GLY A O 1
ATOM 729 N N . PRO A 1 99 ? -11.281 12.656 14.398 1 90.56 99 PRO A N 1
ATOM 730 C CA . PRO A 1 99 ? -9.828 12.656 14.18 1 90.56 99 PRO A CA 1
ATOM 731 C C . PRO A 1 99 ? -9.18 11.312 14.508 1 90.56 99 PRO A C 1
ATOM 733 O O . PRO A 1 99 ? -8.039 11.062 14.125 1 90.56 99 PRO A O 1
ATOM 736 N N . ASP A 1 100 ? -9.859 10.477 15.211 1 93.19 100 ASP A N 1
ATOM 737 C CA . ASP A 1 100 ? -9.305 9.195 15.633 1 93.19 100 ASP A CA 1
ATOM 738 C C . ASP A 1 100 ? -9.555 8.117 14.578 1 93.19 100 ASP A C 1
ATOM 740 O O . ASP A 1 100 ? -9.188 6.953 14.773 1 93.19 100 ASP A O 1
ATOM 744 N N . ASN A 1 101 ? -10.18 8.453 13.484 1 96.31 101 ASN A N 1
ATOM 745 C CA . ASN A 1 101 ? -10.5 7.5 12.43 1 96.31 101 ASN A CA 1
ATOM 746 C C . ASN A 1 101 ? -9.242 7.047 11.688 1 96.31 101 ASN A C 1
ATOM 748 O O . ASN A 1 101 ? -8.766 7.738 10.789 1 96.31 101 ASN A O 1
ATOM 752 N N . LEU A 1 102 ? -8.789 5.844 11.914 1 97.62 102 LEU A N 1
ATOM 753 C CA . LEU A 1 102 ? -7.559 5.328 11.328 1 97.62 102 LEU A CA 1
ATOM 754 C C . LEU A 1 102 ? -7.789 4.863 9.891 1 97.62 102 LEU A C 1
ATOM 756 O O . LEU A 1 102 ? -6.836 4.742 9.117 1 97.62 102 LEU A O 1
ATOM 760 N N . ALA A 1 103 ? -9.016 4.57 9.508 1 98.25 103 ALA A N 1
ATOM 761 C CA . ALA A 1 103 ? -9.312 4.227 8.117 1 98.25 103 ALA A CA 1
ATOM 762 C C . ALA A 1 103 ? -9.07 5.418 7.195 1 98.25 103 ALA A C 1
ATOM 764 O O . ALA A 1 103 ? -8.719 5.25 6.027 1 98.25 103 ALA A O 1
ATOM 765 N N . LEU A 1 104 ? -9.25 6.594 7.703 1 96.56 104 LEU A N 1
ATOM 766 C CA . LEU A 1 104 ? -8.969 7.812 6.953 1 96.56 104 LEU A CA 1
ATOM 767 C C . LEU A 1 104 ? -7.473 7.945 6.672 1 96.56 104 LEU A C 1
ATOM 769 O O . LEU A 1 104 ? -7.074 8.32 5.57 1 96.56 104 LEU A O 1
ATOM 773 N N . VAL A 1 105 ? -6.648 7.605 7.645 1 96.31 105 VAL A N 1
ATOM 774 C CA . VAL A 1 105 ? -5.199 7.648 7.484 1 96.31 105 VAL A CA 1
ATOM 775 C C . VAL A 1 105 ? -4.762 6.621 6.441 1 96.31 105 VAL A C 1
ATOM 777 O O . VAL A 1 105 ? -3.865 6.887 5.641 1 96.31 105 VAL A O 1
ATOM 780 N N . ALA A 1 106 ? -5.441 5.488 6.398 1 97.94 106 ALA A N 1
ATOM 781 C CA . ALA A 1 106 ? -5.098 4.398 5.492 1 97.94 106 ALA A CA 1
ATOM 782 C C . ALA A 1 106 ? -5.258 4.824 4.035 1 97.94 106 ALA A C 1
ATOM 784 O O . ALA A 1 106 ? -4.664 4.219 3.139 1 97.94 106 ALA A O 1
ATOM 785 N N . LEU A 1 107 ? -6.012 5.902 3.75 1 97.75 107 LEU A N 1
ATOM 786 C CA . LEU A 1 107 ? -6.262 6.363 2.389 1 97.75 107 LEU A CA 1
ATOM 787 C C . LEU A 1 107 ? -4.965 6.828 1.727 1 97.75 107 LEU A C 1
ATOM 789 O O . LEU A 1 107 ? -4.855 6.824 0.498 1 97.75 107 LEU A O 1
ATOM 793 N N . PHE A 1 108 ? -3.998 7.18 2.496 1 97.06 108 PHE A N 1
ATOM 794 C CA . PHE A 1 108 ? -2.777 7.762 1.949 1 97.06 108 PHE A CA 1
ATOM 795 C C . PHE A 1 108 ? -1.886 6.68 1.352 1 97.06 108 PHE A C 1
ATOM 797 O O . PHE A 1 108 ? -1.064 6.957 0.476 1 97.06 108 PHE A O 1
ATOM 804 N N . LEU A 1 109 ? -2.076 5.438 1.784 1 97.81 109 LEU A N 1
ATOM 805 C CA . LEU A 1 109 ? -1.18 4.375 1.347 1 97.81 109 LEU A CA 1
ATOM 806 C C . LEU A 1 109 ? -1.363 4.086 -0.139 1 97.81 109 LEU A C 1
ATOM 808 O O . LEU A 1 109 ? -0.4 4.133 -0.909 1 97.81 109 LEU A O 1
ATOM 812 N N . PRO A 1 110 ? -2.629 3.832 -0.595 1 98 110 PRO A N 1
ATOM 813 C CA . PRO A 1 110 ? -2.773 3.639 -2.039 1 98 110 PRO A CA 1
ATOM 814 C C . PRO A 1 110 ? -2.436 4.895 -2.84 1 98 110 PRO A C 1
ATOM 816 O O . PRO A 1 110 ? -1.954 4.801 -3.971 1 98 110 PRO A O 1
ATOM 819 N N . LEU A 1 111 ? -2.656 6.09 -2.318 1 97.44 111 LEU A N 1
ATOM 820 C CA . LEU A 1 111 ? -2.281 7.332 -2.988 1 97.44 111 LEU A CA 1
ATOM 821 C C . LEU A 1 111 ? -0.78 7.375 -3.254 1 97.44 111 LEU A C 1
ATOM 823 O O . LEU A 1 111 ? -0.352 7.68 -4.371 1 97.44 111 LEU A O 1
ATOM 827 N N . LEU A 1 112 ? 0.009 7.055 -2.236 1 97.88 112 LEU A N 1
ATOM 828 C CA . LEU A 1 112 ? 1.462 7.047 -2.361 1 97.88 112 LEU A CA 1
ATOM 829 C C . LEU A 1 112 ? 1.919 5.961 -3.33 1 97.88 112 LEU A C 1
ATOM 831 O O . LEU A 1 112 ? 2.812 6.188 -4.148 1 97.88 112 LEU A O 1
ATOM 835 N N . ALA A 1 113 ? 1.283 4.848 -3.289 1 97.69 113 ALA A N 1
ATOM 836 C CA . ALA A 1 113 ? 1.67 3.701 -4.105 1 97.69 113 ALA A CA 1
ATOM 837 C C . ALA A 1 113 ? 1.479 3.998 -5.59 1 97.69 113 ALA A C 1
ATOM 839 O O . ALA A 1 113 ? 2.188 3.447 -6.438 1 97.69 113 ALA A O 1
ATOM 840 N N . GLU A 1 114 ? 0.615 4.879 -5.977 1 96.44 114 GLU A N 1
ATOM 841 C CA . GLU A 1 114 ? 0.29 5.203 -7.359 1 96.44 114 GLU A CA 1
ATOM 842 C C . GLU A 1 114 ? 1.497 5.793 -8.086 1 96.44 114 GLU A C 1
ATOM 844 O O . GLU A 1 114 ? 1.613 5.668 -9.312 1 96.44 114 GLU A O 1
ATOM 849 N N . VAL A 1 115 ? 2.428 6.391 -7.344 1 97.81 115 VAL A N 1
ATOM 850 C CA . VAL A 1 115 ? 3.518 7.09 -8.016 1 97.81 115 VAL A CA 1
ATOM 851 C C . VAL A 1 115 ? 4.832 6.348 -7.777 1 97.81 115 VAL A C 1
ATOM 853 O O . VAL A 1 115 ? 5.91 6.887 -8.039 1 97.81 115 VAL A O 1
ATOM 856 N N . GLU A 1 116 ? 4.77 5.148 -7.309 1 98.19 116 GLU A N 1
ATOM 857 C CA . GLU A 1 116 ? 5.973 4.402 -6.941 1 98.19 116 GLU A CA 1
ATOM 858 C C . GLU A 1 116 ? 6.969 4.359 -8.094 1 98.19 116 GLU A C 1
ATOM 860 O O . GLU A 1 116 ? 8.156 4.633 -7.902 1 98.19 116 GLU A O 1
ATOM 865 N N . GLN A 1 117 ? 6.516 4.062 -9.344 1 98 117 GLN A N 1
ATOM 866 C CA . GLN A 1 117 ? 7.422 3.92 -10.477 1 98 117 GLN A CA 1
ATOM 867 C C . GLN A 1 117 ? 8.062 5.254 -10.844 1 98 117 GLN A C 1
ATOM 869 O O . GLN A 1 117 ? 9.234 5.301 -11.234 1 98 117 GLN A O 1
ATOM 874 N N . LYS A 1 118 ? 7.305 6.316 -10.695 1 98.44 118 LYS A N 1
ATOM 875 C CA . LYS A 1 118 ? 7.859 7.641 -10.945 1 98.44 118 LYS A CA 1
ATOM 876 C C . LYS A 1 118 ? 8.906 8.008 -9.906 1 98.44 118 LYS A C 1
ATOM 878 O O . LYS A 1 118 ? 9.938 8.609 -10.227 1 98.44 118 LYS A O 1
ATOM 883 N N . ILE A 1 119 ? 8.672 7.66 -8.664 1 98.75 119 ILE A N 1
ATOM 884 C CA . ILE A 1 119 ? 9.625 7.914 -7.582 1 98.75 119 ILE A CA 1
ATOM 885 C C . ILE A 1 119 ? 10.914 7.133 -7.836 1 98.75 119 ILE A C 1
ATOM 887 O O . ILE A 1 119 ? 12.016 7.652 -7.637 1 98.75 119 ILE A O 1
ATOM 891 N N . ILE A 1 120 ? 10.789 5.887 -8.273 1 98.69 120 ILE A N 1
ATOM 892 C CA . ILE A 1 120 ? 11.961 5.086 -8.625 1 98.69 120 ILE A CA 1
ATOM 893 C C . ILE A 1 120 ? 12.758 5.781 -9.727 1 98.69 120 ILE A C 1
ATOM 895 O O . ILE A 1 120 ? 13.984 5.797 -9.695 1 98.69 120 ILE A O 1
ATOM 899 N N . GLY A 1 121 ? 12.07 6.348 -10.664 1 98.56 121 GLY A N 1
ATOM 900 C CA . GLY A 1 121 ? 12.75 7.172 -11.656 1 98.56 121 GLY A CA 1
ATOM 901 C C . GLY A 1 121 ? 13.562 8.297 -11.039 1 98.56 121 GLY A C 1
ATOM 902 O O . GLY A 1 121 ? 14.688 8.555 -11.461 1 98.56 121 GLY A O 1
ATOM 903 N N . CYS A 1 122 ? 13.023 8.953 -10.016 1 98.69 122 CYS A N 1
ATOM 904 C CA . CYS A 1 122 ? 13.695 10.055 -9.344 1 98.69 122 CYS A CA 1
ATOM 905 C C . CYS A 1 122 ? 14.93 9.57 -8.594 1 98.69 122 CYS A C 1
ATOM 907 O O . CYS A 1 122 ? 15.914 10.297 -8.477 1 98.69 122 CYS A O 1
ATOM 909 N N . PHE A 1 123 ? 14.914 8.32 -8.117 1 98.75 123 PHE A N 1
ATOM 910 C CA . PHE A 1 123 ? 16.109 7.734 -7.516 1 98.75 123 PHE A CA 1
ATOM 911 C C . PHE A 1 123 ? 17.266 7.73 -8.508 1 98.75 123 PHE A C 1
ATOM 913 O O . PHE A 1 123 ? 18.422 7.867 -8.109 1 98.75 123 PHE A O 1
ATOM 920 N N . ARG A 1 124 ? 17 7.609 -9.703 1 98.25 124 ARG A N 1
ATOM 921 C CA . ARG A 1 124 ? 18.031 7.473 -10.727 1 98.25 124 ARG A CA 1
ATOM 922 C C . ARG A 1 124 ? 18.469 8.836 -11.242 1 98.25 124 ARG A C 1
ATOM 924 O O . ARG A 1 124 ? 19.656 9.078 -11.445 1 98.25 124 ARG A O 1
ATOM 931 N N . THR A 1 125 ? 17.562 9.797 -11.383 1 97.56 125 THR A N 1
ATOM 932 C CA . THR A 1 125 ? 17.859 11.008 -12.133 1 97.56 125 THR A CA 1
ATOM 933 C C . THR A 1 125 ? 17.828 12.227 -11.219 1 97.56 125 THR A C 1
ATOM 935 O O . THR A 1 125 ? 18.297 13.305 -11.594 1 97.56 125 THR A O 1
ATOM 938 N N . GLY A 1 126 ? 17.344 12.055 -10.062 1 97.25 126 GLY A N 1
ATOM 939 C CA . GLY A 1 126 ? 17.109 13.203 -9.203 1 97.25 126 GLY A CA 1
ATOM 940 C C . GLY A 1 126 ? 15.844 13.969 -9.57 1 97.25 126 GLY A C 1
ATOM 941 O O . GLY A 1 126 ? 14.961 13.438 -10.234 1 97.25 126 GLY A O 1
ATOM 942 N N . GLY A 1 127 ? 15.703 15.164 -8.992 1 97.38 127 GLY A N 1
ATOM 943 C CA . GLY A 1 127 ? 14.477 15.93 -9.172 1 97.38 127 GLY A CA 1
ATOM 944 C C . GLY A 1 127 ? 13.336 15.461 -8.289 1 97.38 127 GLY A C 1
ATOM 945 O O . GLY A 1 127 ? 13.57 15 -7.168 1 97.38 127 GLY A O 1
ATOM 946 N N . GLY A 1 128 ? 12.102 15.672 -8.828 1 98.25 128 GLY A N 1
ATOM 947 C CA . GLY A 1 128 ? 10.953 15.297 -8.016 1 98.25 128 GLY A CA 1
ATOM 948 C C . GLY A 1 128 ? 9.648 15.328 -8.781 1 98.25 128 GLY A C 1
ATOM 949 O O . GLY A 1 128 ? 9.641 15.461 -10.008 1 98.25 128 GLY A O 1
ATOM 950 N N . LEU A 1 129 ? 8.609 15.055 -8.062 1 98.19 129 LEU A N 1
ATOM 951 C CA . LEU A 1 129 ? 7.262 15.031 -8.617 1 98.19 129 LEU A CA 1
ATOM 952 C C . LEU A 1 129 ? 6.457 16.234 -8.133 1 98.19 129 LEU A C 1
ATOM 954 O O . LEU A 1 129 ? 6.328 16.453 -6.93 1 98.19 129 LEU A O 1
ATOM 958 N N . PRO A 1 130 ? 5.906 17.031 -9.078 1 96.38 130 PRO A N 1
ATOM 959 C CA . PRO A 1 130 ? 5.074 18.156 -8.664 1 96.38 130 PRO A CA 1
ATOM 960 C C . PRO A 1 130 ? 3.711 17.719 -8.133 1 96.38 130 PRO A C 1
ATOM 962 O O . PRO A 1 130 ? 3.32 16.562 -8.305 1 96.38 130 PRO A O 1
ATOM 965 N N . TYR A 1 131 ? 2.99 18.609 -7.57 1 93.06 131 TYR A N 1
ATOM 966 C CA . TYR A 1 131 ? 1.688 18.344 -6.973 1 93.06 131 TYR A CA 1
ATOM 967 C C . TYR A 1 131 ? 0.712 17.797 -8.008 1 93.06 131 TYR A C 1
ATOM 969 O O . TYR A 1 131 ? -0.202 17.047 -7.676 1 93.06 131 TYR A O 1
ATOM 977 N N . THR A 1 132 ? 0.945 18.125 -9.203 1 94.12 132 THR A N 1
ATOM 978 C CA . THR A 1 132 ? 0.033 17.719 -10.266 1 94.12 132 THR A CA 1
ATOM 979 C C . THR A 1 132 ? 0.067 16.219 -10.469 1 94.12 132 THR A C 1
ATOM 981 O O . THR A 1 132 ? -0.844 15.641 -11.07 1 94.12 132 THR A O 1
ATOM 984 N N . GLU A 1 133 ? 1.06 15.547 -9.984 1 96.31 133 GLU A N 1
ATOM 985 C CA . GLU A 1 133 ? 1.176 14.094 -10.078 1 96.31 133 GLU A CA 1
ATOM 986 C C . GLU A 1 133 ? 0.317 13.398 -9.031 1 96.31 133 GLU A C 1
ATOM 988 O O . GLU A 1 133 ? 0.174 12.172 -9.047 1 96.31 133 GLU A O 1
ATOM 993 N N . PHE A 1 134 ? -0.275 14.188 -8.141 1 95.56 134 PHE A N 1
ATOM 994 C CA . PHE A 1 134 ? -1.08 13.672 -7.035 1 95.56 134 PHE A CA 1
ATOM 995 C C . PHE A 1 134 ? -2.479 14.281 -7.059 1 95.56 134 PHE A C 1
ATOM 997 O O . PHE A 1 134 ? -2.865 14.992 -6.133 1 95.56 134 PHE A O 1
ATOM 1004 N N . PRO A 1 135 ? -3.305 13.922 -7.941 1 91.31 135 PRO A N 1
ATOM 1005 C CA . PRO A 1 135 ? -4.578 14.617 -8.141 1 91.31 135 PRO A CA 1
ATOM 1006 C C . PRO A 1 135 ? -5.539 14.438 -6.969 1 91.31 135 PRO A C 1
ATOM 1008 O O . PRO A 1 135 ? -6.43 15.266 -6.762 1 91.31 135 PRO A O 1
ATOM 1011 N N . ARG A 1 136 ? -5.359 13.398 -6.164 1 93.06 136 ARG A N 1
ATOM 1012 C CA . ARG A 1 136 ? -6.301 13.141 -5.082 1 93.06 136 ARG A CA 1
ATOM 1013 C C . ARG A 1 136 ? -5.773 13.672 -3.756 1 93.06 136 ARG A C 1
ATOM 1015 O O . ARG A 1 136 ? -6.465 13.617 -2.736 1 93.06 136 ARG A O 1
ATOM 1022 N N . PHE A 1 137 ? -4.613 14.258 -3.729 1 92.88 137 PHE A N 1
ATOM 1023 C CA . PHE A 1 137 ? -3.932 14.57 -2.479 1 92.88 137 PHE A CA 1
ATOM 1024 C C . PHE A 1 137 ? -4.676 15.648 -1.709 1 92.88 137 PHE A C 1
ATOM 1026 O O . PHE A 1 137 ? -4.973 15.484 -0.523 1 92.88 137 PHE A O 1
ATOM 1033 N N . HIS A 1 138 ? -5.035 16.734 -2.348 1 89.06 138 HIS A N 1
ATOM 1034 C CA . HIS A 1 138 ? -5.629 17.875 -1.658 1 89.06 138 HIS A CA 1
ATOM 1035 C C . HIS A 1 138 ? -6.984 17.5 -1.061 1 89.06 138 HIS A C 1
ATOM 1037 O O . HIS A 1 138 ? -7.305 17.906 0.058 1 89.06 138 HIS A O 1
ATOM 1043 N N . ALA A 1 139 ? -7.711 16.688 -1.8 1 90.25 139 ALA A N 1
ATOM 1044 C CA . ALA A 1 139 ? -9.016 16.25 -1.296 1 90.25 139 ALA A CA 1
ATOM 1045 C C . ALA A 1 139 ? -8.859 15.359 -0.066 1 90.25 139 ALA A C 1
ATOM 1047 O O . ALA A 1 139 ? -9.609 15.5 0.904 1 90.25 139 ALA A O 1
ATOM 1048 N N . LEU A 1 140 ? -7.922 14.492 -0.113 1 93 140 LEU A N 1
ATOM 1049 C CA . LEU A 1 140 ? -7.676 13.602 1.015 1 93 140 LEU A CA 1
ATOM 1050 C C . LEU A 1 140 ? -7.18 14.383 2.229 1 93 140 LEU A C 1
ATOM 1052 O O . LEU A 1 140 ? -7.633 14.148 3.35 1 93 140 LEU A O 1
ATOM 1056 N N . MET A 1 141 ? -6.242 15.266 1.975 1 92.25 141 MET A N 1
ATOM 1057 C CA . MET A 1 141 ? -5.723 16.094 3.055 1 92.25 141 MET A CA 1
ATOM 1058 C C . MET A 1 141 ? -6.828 16.953 3.664 1 92.25 141 MET A C 1
ATOM 1060 O O . MET A 1 141 ? -6.875 17.141 4.883 1 92.25 141 MET A O 1
ATOM 1064 N N . ALA A 1 142 ? -7.668 17.484 2.814 1 91.5 142 ALA A N 1
ATOM 1065 C CA . ALA A 1 142 ? -8.789 18.297 3.285 1 91.5 142 ALA A CA 1
ATOM 1066 C C . ALA A 1 142 ? -9.688 17.5 4.215 1 91.5 142 ALA A C 1
ATOM 1068 O O . ALA A 1 142 ? -10.125 18 5.254 1 91.5 142 ALA A O 1
ATOM 1069 N N . GLU A 1 143 ? -9.961 16.266 3.855 1 92 143 GLU A N 1
ATOM 1070 C CA . GLU A 1 143 ? -10.781 15.414 4.715 1 92 143 GLU A CA 1
ATOM 1071 C C . GLU A 1 143 ? -10.078 15.133 6.039 1 92 143 GLU A C 1
ATOM 1073 O O . GLU A 1 143 ? -10.688 15.258 7.105 1 92 143 GLU A O 1
ATOM 1078 N N . GLN A 1 144 ? -8.875 14.859 5.957 1 92.25 144 GLN A N 1
ATOM 1079 C CA . GLN A 1 144 ? -8.109 14.5 7.148 1 92.25 144 GLN A CA 1
ATOM 1080 C C . GLN A 1 144 ? -7.965 15.695 8.086 1 92.25 144 GLN A C 1
ATOM 1082 O O . GLN A 1 144 ? -8.203 15.578 9.289 1 92.25 144 GLN A O 1
ATOM 1087 N N . SER A 1 145 ? -7.566 16.828 7.566 1 92.38 145 SER A N 1
ATOM 1088 C CA . SER A 1 145 ? -7.375 18.016 8.398 1 92.38 145 SER A CA 1
ATOM 1089 C C . SER A 1 145 ? -8.711 18.609 8.836 1 92.38 145 SER A C 1
ATOM 1091 O O . SER A 1 145 ? -8.812 19.188 9.914 1 92.38 145 SER A O 1
ATOM 1093 N N . GLY A 1 146 ? -9.695 18.438 7.973 1 92.81 146 GLY A N 1
ATOM 1094 C CA . GLY A 1 146 ? -11.016 18.969 8.258 1 92.81 146 GLY A CA 1
ATOM 1095 C C . GLY A 1 146 ? -11.594 18.469 9.57 1 92.81 146 GLY A C 1
ATOM 1096 O O . GLY A 1 146 ? -12.141 19.234 10.352 1 92.81 146 GLY A O 1
ATOM 1097 N N . VAL A 1 147 ? -11.414 17.234 9.781 1 91.56 147 VAL A N 1
ATOM 1098 C CA . VAL A 1 147 ? -11.969 16.641 10.984 1 91.56 147 VAL A CA 1
ATOM 1099 C C . VAL A 1 147 ? -11.297 17.234 12.219 1 91.56 147 VAL A C 1
ATOM 1101 O O . VAL A 1 147 ? -11.953 17.484 13.234 1 91.56 147 VAL A O 1
ATOM 1104 N N . VAL A 1 148 ? -10.039 17.469 12.117 1 91.44 148 VAL A N 1
ATOM 1105 C CA . VAL A 1 148 ? -9.297 18.078 13.219 1 91.44 148 VAL A CA 1
ATOM 1106 C C . VAL A 1 148 ? -9.758 19.531 13.406 1 91.44 148 VAL A C 1
ATOM 1108 O O . VAL A 1 148 ? -10.023 19.953 14.531 1 91.44 148 VAL A O 1
ATOM 1111 N N . PHE A 1 149 ? -9.875 20.297 12.32 1 94.25 149 PHE A N 1
ATOM 1112 C CA . PHE A 1 149 ? -10.25 21.703 12.383 1 94.25 149 PHE A CA 1
ATOM 1113 C C . PHE A 1 149 ? -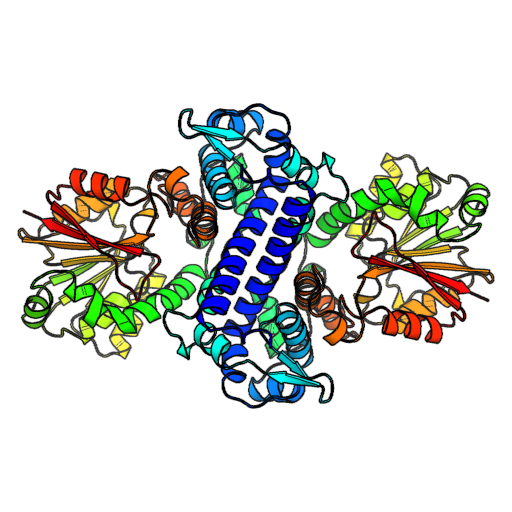11.656 21.875 12.938 1 94.25 149 PHE A C 1
ATOM 1115 O O . PHE A 1 149 ? -11.898 22.75 13.773 1 94.25 149 PHE A O 1
ATOM 1122 N N . ASP A 1 150 ? -12.492 20.984 12.57 1 93.56 150 ASP A N 1
ATOM 1123 C CA . ASP A 1 150 ? -13.883 21.062 13.023 1 93.56 150 ASP A CA 1
ATOM 1124 C C . ASP A 1 150 ? -13.977 20.828 14.531 1 93.56 150 ASP A C 1
ATOM 1126 O O . ASP A 1 150 ? -14.805 21.453 15.211 1 93.56 150 ASP A O 1
ATOM 1130 N N . THR A 1 151 ? -13.086 20.094 15.016 1 91.62 151 THR A N 1
ATOM 1131 C CA . THR A 1 151 ? -13.273 19.656 16.391 1 91.62 151 THR A CA 1
ATOM 1132 C C . THR A 1 151 ? -12.367 20.453 17.344 1 91.62 151 THR A C 1
ATOM 1134 O O . THR A 1 151 ? -12.703 20.641 18.516 1 91.62 151 THR A O 1
ATOM 1137 N N . ALA A 1 152 ? -11.312 21.016 16.766 1 95.25 152 ALA A N 1
ATOM 1138 C CA . ALA A 1 152 ? -10.305 21.422 17.75 1 95.25 152 ALA A CA 1
ATOM 1139 C C . ALA A 1 152 ? -9.742 22.797 17.406 1 95.25 152 ALA A C 1
ATOM 1141 O O . ALA A 1 152 ? -9.117 23.453 18.25 1 95.25 152 ALA A O 1
ATOM 1142 N N . LEU A 1 153 ? -9.961 23.344 16.219 1 96.94 153 LEU A N 1
ATOM 1143 C CA . LEU A 1 153 ? -9.273 24.562 15.781 1 96.94 153 LEU A CA 1
ATOM 1144 C C . LEU A 1 153 ? -9.625 25.734 16.703 1 96.94 153 LEU A C 1
ATOM 1146 O O . LEU A 1 153 ? -8.734 26.344 17.281 1 96.94 153 LEU A O 1
ATOM 1150 N N . VAL A 1 154 ? -10.883 25.984 16.938 1 97.88 154 VAL A N 1
ATOM 1151 C CA . VAL A 1 154 ? -11.359 27.172 17.625 1 97.88 154 VAL A CA 1
ATOM 1152 C C . VAL A 1 154 ? -11.18 27 19.141 1 97.88 154 VAL A C 1
ATOM 1154 O O . VAL A 1 154 ? -10.711 27.906 19.828 1 97.88 154 VAL A O 1
ATOM 1157 N N . ASP A 1 155 ? -11.375 25.812 19.625 1 96.75 155 ASP A N 1
ATOM 1158 C CA . ASP A 1 155 ? -11.523 25.656 21.062 1 96.75 155 ASP A CA 1
ATOM 1159 C C . ASP A 1 155 ? -10.227 25.125 21.688 1 96.75 155 ASP A C 1
ATOM 1161 O O . ASP A 1 155 ? -10.055 25.188 22.906 1 96.75 155 ASP A O 1
ATOM 1165 N N . VAL A 1 156 ? -9.352 24.609 20.844 1 97.38 156 VAL A N 1
ATOM 1166 C CA . VAL A 1 156 ? -8.164 24 21.422 1 97.38 156 VAL A CA 1
ATOM 1167 C C . VAL A 1 156 ? -6.906 24.625 20.828 1 97.38 156 VAL A C 1
ATOM 1169 O O . VAL A 1 156 ? -6.012 25.062 21.562 1 97.38 156 VAL A O 1
ATOM 1172 N N . VAL A 1 157 ? -6.879 24.781 19.531 1 97.88 157 VAL A N 1
ATOM 1173 C CA . VAL A 1 157 ? -5.672 25.203 18.828 1 97.88 157 VAL A CA 1
ATOM 1174 C C . VAL A 1 157 ? -5.457 26.703 19.031 1 97.88 157 VAL A C 1
ATOM 1176 O O . VAL A 1 157 ? -4.387 27.141 19.469 1 97.88 157 VAL A O 1
ATOM 1179 N N . LEU A 1 158 ? -6.449 27.547 18.766 1 98.31 158 LEU A N 1
ATOM 1180 C CA . LEU A 1 158 ? -6.312 29 18.844 1 98.31 158 LEU A CA 1
ATOM 1181 C C . LEU A 1 158 ? -6.027 29.438 20.266 1 98.31 158 LEU A C 1
ATOM 1183 O O . LEU A 1 158 ? -5.211 30.344 20.484 1 98.31 158 LEU A O 1
ATOM 1187 N N . PRO A 1 159 ? -6.586 28.734 21.25 1 97.94 159 PRO A N 1
ATOM 1188 C CA . PRO A 1 159 ? -6.336 29.125 22.641 1 97.94 159 PRO A CA 1
ATOM 1189 C C . PRO A 1 159 ? -4.914 28.812 23.094 1 97.94 159 PRO A C 1
ATOM 1191 O O . PRO A 1 159 ? -4.504 29.219 24.172 1 97.94 159 PRO A O 1
ATOM 1194 N N . LEU A 1 160 ? -4.152 28.062 22.281 1 97.44 160 LEU A N 1
ATOM 1195 C CA . LEU A 1 160 ? -2.744 27.859 22.609 1 97.44 160 LEU A CA 1
ATOM 1196 C C . LEU A 1 160 ? -2.004 29.188 22.703 1 97.44 160 LEU A C 1
ATOM 1198 O O . LEU A 1 160 ? -0.971 29.281 23.359 1 97.44 160 LEU A O 1
ATOM 1202 N N . VAL A 1 161 ? -2.482 30.203 21.922 1 97.44 161 VAL A N 1
ATOM 1203 C CA . VAL A 1 161 ? -1.897 31.531 21.938 1 97.44 161 VAL A CA 1
ATOM 1204 C C . VAL A 1 161 ? -2.604 32.406 22.969 1 97.44 161 VAL A C 1
ATOM 1206 O O . VAL A 1 161 ? -3.773 32.75 22.797 1 97.44 161 VAL A O 1
ATOM 1209 N N . ASP A 1 162 ? -1.858 32.781 23.953 1 95.56 162 ASP A N 1
ATOM 1210 C CA . ASP A 1 162 ? -2.426 33.562 25.047 1 95.56 162 ASP A CA 1
ATOM 1211 C C . ASP A 1 162 ? -3.025 34.875 24.531 1 95.56 162 ASP A C 1
ATOM 1213 O O . ASP A 1 162 ? -2.363 35.625 23.828 1 95.56 162 ASP A O 1
ATOM 1217 N N . GLY A 1 163 ? -4.316 35.062 24.906 1 96.44 163 GLY A N 1
ATOM 1218 C CA . GLY A 1 163 ? -4.977 36.312 24.625 1 96.44 163 GLY A CA 1
ATOM 1219 C C . GLY A 1 163 ? -5.465 36.438 23.188 1 96.44 163 GLY A C 1
ATOM 1220 O O . GLY A 1 163 ? -6.055 37.438 22.812 1 96.44 163 GLY A O 1
ATOM 1221 N N . LEU A 1 164 ? -5.285 35.406 22.406 1 97.62 164 LEU A N 1
ATOM 1222 C CA . LEU A 1 164 ? -5.609 35.5 20.984 1 97.62 164 LEU A CA 1
ATOM 1223 C C . LEU A 1 164 ? -7.121 35.531 20.781 1 97.62 164 LEU A C 1
ATOM 1225 O O . LEU A 1 164 ? -7.621 36.312 19.969 1 97.62 164 LEU A O 1
ATOM 1229 N N . VAL A 1 165 ? -7.875 34.688 21.469 1 98.12 165 VAL A N 1
ATOM 1230 C CA . VAL A 1 165 ? -9.297 34.5 21.219 1 98.12 165 VAL A CA 1
ATOM 1231 C C . VAL A 1 165 ? -10.055 35.812 21.484 1 98.12 165 VAL A C 1
ATOM 1233 O O . VAL A 1 165 ? -10.844 36.25 20.656 1 98.12 165 VAL A O 1
ATOM 1236 N N . PRO A 1 166 ? -9.789 36.5 22.594 1 98.06 166 PRO A N 1
ATOM 1237 C CA . PRO A 1 166 ? -10.438 37.781 22.781 1 98.06 166 PRO A CA 1
ATOM 1238 C C . PRO A 1 166 ? -10.086 38.781 21.672 1 98.06 166 PRO A C 1
ATOM 1240 O O . PRO A 1 166 ? -10.938 39.562 21.266 1 98.06 166 PRO A O 1
ATOM 1243 N N . ARG A 1 167 ? -8.906 38.781 21.188 1 98.12 167 ARG A N 1
ATOM 1244 C CA . ARG A 1 167 ? -8.508 39.656 20.094 1 98.12 167 ARG A CA 1
ATOM 1245 C C . ARG A 1 167 ? -9.273 39.344 18.828 1 98.12 167 ARG A C 1
ATOM 1247 O O . ARG A 1 167 ? -9.719 40.25 18.109 1 98.12 167 ARG A O 1
ATOM 1254 N N . LEU A 1 168 ? -9.398 38.031 18.562 1 98.44 168 LEU A N 1
ATOM 1255 C CA . LEU A 1 168 ? -10.148 37.594 17.391 1 98.44 168 LEU A CA 1
ATOM 1256 C C . LEU A 1 168 ? -11.602 38.062 17.484 1 98.44 168 LEU A C 1
ATOM 1258 O O . LEU A 1 168 ? -12.203 38.438 16.469 1 98.44 168 LEU A O 1
ATOM 1262 N N . ARG A 1 169 ? -12.141 38.062 18.672 1 98.19 169 ARG A N 1
ATOM 1263 C CA . ARG A 1 169 ? -13.523 38.469 18.859 1 98.19 169 ARG A CA 1
ATOM 1264 C C . ARG A 1 169 ? -13.68 40 18.641 1 98.19 169 ARG A C 1
ATOM 1266 O O . ARG A 1 169 ? -14.742 40.438 18.203 1 98.19 169 ARG A O 1
ATOM 1273 N N . ARG A 1 170 ? -12.656 40.75 18.875 1 97.81 170 ARG A N 1
ATOM 1274 C CA . ARG A 1 170 ? -12.688 42.219 18.703 1 97.81 170 ARG A CA 1
ATOM 1275 C C . ARG A 1 170 ? -12.453 42.594 17.25 1 97.81 170 ARG A C 1
ATOM 1277 O O . ARG A 1 170 ? -12.883 43.656 16.812 1 97.81 170 ARG A O 1
ATOM 1284 N N . GLY A 1 171 ? -11.688 41.781 16.594 1 98.44 171 GLY A N 1
ATOM 1285 C CA . GLY A 1 171 ? -11.445 42.062 15.188 1 98.44 171 GLY A CA 1
ATOM 1286 C C . GLY A 1 171 ? -9.977 42.281 14.867 1 98.44 171 GLY A C 1
ATOM 1287 O O . GLY A 1 171 ? -9.398 43.281 15.242 1 98.44 171 GLY A O 1
ATOM 1288 N N . VAL A 1 172 ? -9.43 41.344 14.172 1 98.44 172 VAL A N 1
ATOM 1289 C CA . VAL A 1 172 ? -8.039 41.438 13.734 1 98.44 172 VAL A CA 1
ATOM 1290 C C . VAL A 1 172 ? -7.91 40.875 12.312 1 98.44 172 VAL A C 1
ATOM 1292 O O . VAL A 1 172 ? -8.883 40.375 11.75 1 98.44 172 VAL A O 1
ATOM 1295 N N . ASP A 1 173 ? -6.73 41.062 11.68 1 98.75 173 ASP A N 1
ATOM 1296 C CA . ASP A 1 173 ? -6.43 40.562 10.352 1 98.75 173 ASP A CA 1
ATOM 1297 C C . ASP A 1 173 ? -5.641 39.25 10.438 1 98.75 173 ASP A C 1
ATOM 1299 O O . ASP A 1 173 ? -4.559 39.219 11.031 1 98.75 173 ASP A O 1
ATOM 1303 N N . VAL A 1 174 ? -6.234 38.188 9.898 1 98.81 174 VAL A N 1
ATOM 1304 C CA . VAL A 1 174 ? -5.66 36.875 9.984 1 98.81 174 VAL A CA 1
ATOM 1305 C C . VAL A 1 174 ? -5.383 36.312 8.586 1 98.81 174 VAL A C 1
ATOM 1307 O O . VAL A 1 174 ? -6.176 36.531 7.664 1 98.81 174 VAL A O 1
ATOM 1310 N N . ALA A 1 175 ? -4.262 35.656 8.414 1 98.62 175 ALA A N 1
ATOM 1311 C CA . ALA A 1 175 ? -3.986 34.938 7.176 1 98.62 175 ALA A CA 1
ATOM 1312 C C . ALA A 1 175 ? -3.623 33.469 7.461 1 98.62 175 ALA A C 1
ATOM 1314 O O . ALA A 1 175 ? -3.102 33.156 8.531 1 98.62 175 ALA A O 1
ATOM 1315 N N . ASP A 1 176 ? -3.949 32.625 6.516 1 98.5 176 ASP A N 1
ATOM 1316 C CA . ASP A 1 176 ? -3.475 31.25 6.488 1 98.5 176 ASP A CA 1
ATOM 1317 C C . ASP A 1 176 ? -2.635 30.984 5.242 1 98.5 176 ASP A C 1
ATOM 1319 O O . ASP A 1 176 ? -3.156 30.984 4.125 1 98.5 176 ASP A O 1
ATOM 1323 N N . PHE A 1 177 ? -1.333 30.797 5.449 1 97.94 177 PHE A N 1
ATOM 1324 C CA . PHE A 1 177 ? -0.38 30.578 4.367 1 97.94 177 PHE A CA 1
ATOM 1325 C C . PHE A 1 177 ? -0.246 29.078 4.07 1 97.94 177 PHE A C 1
ATOM 1327 O O . PHE A 1 177 ? 0.091 28.297 4.953 1 97.94 177 PHE A O 1
ATOM 1334 N N . GLY A 1 178 ? -0.407 28.703 2.801 1 96.5 178 GLY A N 1
ATOM 1335 C CA . GLY A 1 178 ? -0.573 27.312 2.459 1 96.5 178 GLY A CA 1
ATOM 1336 C C . GLY A 1 178 ? -1.909 26.734 2.902 1 96.5 178 GLY A C 1
ATOM 1337 O O . GLY A 1 178 ? -1.962 25.688 3.529 1 96.5 178 GLY A O 1
ATOM 1338 N N . CYS A 1 179 ? -2.98 27.422 2.561 1 96.75 179 CYS A N 1
ATOM 1339 C CA . CYS A 1 179 ? -4.273 27.172 3.189 1 96.75 179 CYS A CA 1
ATOM 1340 C C . CYS A 1 179 ? -4.977 25.984 2.557 1 96.75 179 CYS A C 1
ATOM 1342 O O . CYS A 1 179 ? -5.996 25.516 3.064 1 96.75 179 CYS A O 1
ATOM 1344 N N . GLY A 1 180 ? -4.453 25.469 1.448 1 94.31 180 GLY A N 1
ATOM 1345 C CA . GLY A 1 180 ? -5.145 24.391 0.756 1 94.31 180 GLY A CA 1
ATOM 1346 C C . GLY A 1 180 ? -6.551 24.766 0.33 1 94.31 180 GLY A C 1
ATOM 1347 O O . GLY A 1 180 ? -6.762 25.812 -0.286 1 94.31 180 GLY A O 1
ATOM 1348 N N . SER A 1 181 ? -7.5 23.922 0.709 1 93.62 181 SER A N 1
ATOM 1349 C CA . SER A 1 181 ? -8.883 24.172 0.314 1 93.62 181 SER A CA 1
ATOM 1350 C C . SER A 1 181 ? -9.539 25.203 1.221 1 93.62 181 SER A C 1
ATOM 1352 O O . SER A 1 181 ? -10.734 25.469 1.093 1 93.62 181 SER A O 1
ATOM 1354 N N . GLY A 1 182 ? -8.812 25.656 2.158 1 95.81 182 GLY A N 1
ATOM 1355 C CA . GLY A 1 182 ? -9.227 26.844 2.887 1 95.81 182 GLY A CA 1
ATOM 1356 C C . GLY A 1 182 ? -10.188 26.531 4.023 1 95.81 182 GLY A C 1
ATOM 1357 O O . GLY A 1 182 ? -10.766 27.453 4.613 1 95.81 182 GLY A O 1
ATOM 1358 N N . HIS A 1 183 ? -10.32 25.281 4.402 1 96.5 183 HIS A N 1
ATOM 1359 C CA . HIS A 1 183 ? -11.312 24.906 5.406 1 96.5 183 HIS A CA 1
ATOM 1360 C C . HIS A 1 183 ? -10.992 25.531 6.758 1 96.5 183 HIS A C 1
ATOM 1362 O O . HIS A 1 183 ? -11.891 26.031 7.441 1 96.5 183 HIS A O 1
ATOM 1368 N N . ALA A 1 184 ? -9.766 25.594 7.133 1 97.25 184 ALA A N 1
ATOM 1369 C CA . ALA A 1 184 ? -9.383 26.188 8.406 1 97.25 184 ALA A CA 1
ATOM 1370 C C . ALA A 1 184 ? -9.766 27.672 8.469 1 97.25 184 ALA A C 1
ATOM 1372 O O . ALA A 1 184 ? -10.297 28.141 9.477 1 97.25 184 ALA A O 1
ATOM 1373 N N . ILE A 1 185 ? -9.562 28.359 7.43 1 96.94 185 ILE A N 1
ATOM 1374 C CA . ILE A 1 185 ? -9.875 29.781 7.348 1 96.94 185 ILE A CA 1
ATOM 1375 C C . ILE A 1 185 ? -11.383 30 7.48 1 96.94 185 ILE A C 1
ATOM 1377 O O . ILE A 1 185 ? -11.828 30.891 8.195 1 96.94 185 ILE A O 1
ATOM 1381 N N . ASN A 1 186 ? -12.094 29.172 6.789 1 98.19 186 ASN A N 1
ATOM 1382 C CA . ASN A 1 186 ? -13.547 29.312 6.812 1 98.19 186 ASN A CA 1
ATOM 1383 C C . ASN A 1 186 ? -14.117 29 8.195 1 98.19 186 ASN A C 1
ATOM 1385 O O . ASN A 1 186 ? -15.062 29.641 8.641 1 98.19 186 ASN A O 1
ATOM 1389 N N . VAL A 1 187 ? -13.547 28 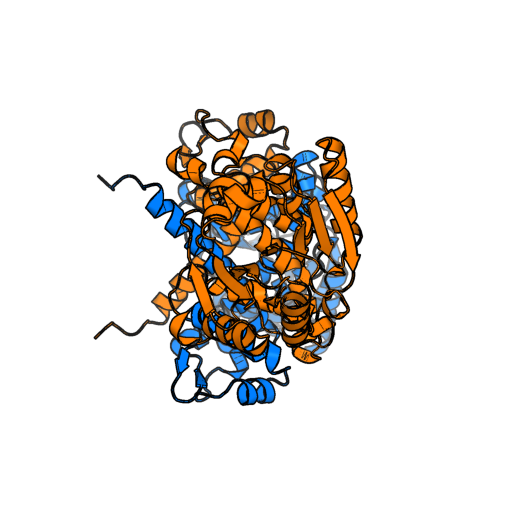8.859 1 98.12 187 VAL A N 1
ATOM 1390 C CA . VAL A 1 187 ? -13.953 27.672 10.219 1 98.12 187 VAL A CA 1
ATOM 1391 C C . VAL A 1 187 ? -13.688 28.859 11.148 1 98.12 187 VAL A C 1
ATOM 1393 O O . VAL A 1 187 ? -14.547 29.234 11.945 1 98.12 187 VAL A O 1
ATOM 1396 N N . MET A 1 188 ? -12.555 29.516 11.023 1 98.5 188 MET A N 1
ATOM 1397 C CA . MET A 1 188 ? -12.219 30.656 11.867 1 98.5 188 MET A CA 1
ATOM 1398 C C . MET A 1 188 ? -13.094 31.859 11.531 1 98.5 188 MET A C 1
ATOM 1400 O O . MET A 1 188 ? -13.57 32.562 12.438 1 98.5 188 MET A O 1
ATOM 1404 N N . ALA A 1 189 ? -13.289 32.062 10.281 1 98.5 189 ALA A N 1
ATOM 1405 C CA . ALA A 1 189 ? -14.102 33.188 9.836 1 98.5 189 ALA A CA 1
ATOM 1406 C C . ALA A 1 189 ? -15.516 33.094 10.391 1 98.5 189 ALA A C 1
ATOM 1408 O O . ALA A 1 189 ? -16.125 34.125 10.75 1 98.5 189 ALA A O 1
ATOM 1409 N N . GLN A 1 190 ? -16.047 31.922 10.391 1 98.25 190 GLN A N 1
ATOM 1410 C CA . GLN A 1 190 ? -17.375 31.688 10.938 1 98.25 190 GLN A CA 1
ATOM 1411 C C . GLN A 1 190 ? -17.422 31.969 12.438 1 98.25 190 GLN A C 1
ATOM 1413 O O . GLN A 1 190 ? -18.391 32.562 12.938 1 98.25 190 GLN A O 1
ATOM 1418 N N . ALA A 1 191 ? -16.406 31.641 13.133 1 98.19 191 ALA A N 1
ATOM 1419 C CA . ALA A 1 191 ? -16.359 31.75 14.594 1 98.19 191 ALA A CA 1
ATOM 1420 C C . ALA A 1 191 ? -16.094 33.188 15.023 1 98.19 191 ALA A C 1
ATOM 1422 O O . ALA A 1 191 ? -16.5 33.594 16.109 1 98.19 191 ALA A O 1
ATOM 1423 N N . PHE A 1 192 ? -15.414 33.969 14.156 1 98.56 192 PHE A N 1
ATOM 1424 C CA . PHE A 1 192 ? -15.008 35.312 14.539 1 98.56 192 PHE A CA 1
ATOM 1425 C C . PHE A 1 192 ? -15.398 36.312 13.469 1 98.56 192 PHE A C 1
ATOM 1427 O O . PHE A 1 192 ? -14.531 36.875 12.781 1 98.56 192 PHE A O 1
ATOM 1434 N N . PRO A 1 193 ? -16.609 36.75 13.43 1 98.06 193 PRO A N 1
ATOM 1435 C CA . PRO A 1 193 ? -17.125 37.562 12.344 1 98.06 193 PRO A CA 1
ATOM 1436 C C . PRO A 1 193 ? -16.516 38.969 12.336 1 98.06 193 PRO A C 1
ATOM 1438 O O . PRO A 1 193 ? -16.578 39.656 11.32 1 98.06 193 PRO A O 1
ATOM 1441 N N . ALA A 1 194 ? -15.953 39.344 13.445 1 98.44 194 ALA A N 1
ATOM 1442 C CA . ALA A 1 194 ? -15.383 40.688 13.523 1 98.44 194 ALA A CA 1
ATOM 1443 C C . ALA A 1 194 ? -13.984 40.75 12.906 1 98.44 194 ALA A C 1
ATOM 1445 O O . ALA A 1 194 ? -13.461 41.812 12.617 1 98.44 194 ALA A O 1
ATOM 1446 N N . SER A 1 195 ? -13.367 39.625 12.742 1 98.75 195 SER A N 1
ATOM 1447 C CA . SER A 1 195 ? -12.039 39.531 12.156 1 98.75 195 SER A CA 1
ATOM 1448 C C . SER A 1 195 ? -12.109 39.344 10.648 1 98.75 195 SER A C 1
ATOM 1450 O O . SER A 1 195 ? -13.164 39 10.109 1 98.75 195 SER A O 1
ATOM 1452 N N . ARG A 1 196 ? -11.023 39.656 9.977 1 98.69 196 ARG A N 1
ATOM 1453 C CA . ARG A 1 196 ? -10.883 39.469 8.539 1 98.69 196 ARG A CA 1
ATOM 1454 C C . ARG A 1 196 ? -9.859 38.375 8.219 1 98.69 196 ARG A C 1
ATOM 1456 O O . ARG A 1 196 ? -8.797 38.312 8.852 1 98.69 196 ARG A O 1
ATOM 1463 N N . PHE A 1 197 ? -10.227 37.5 7.297 1 98.69 197 PHE A N 1
ATOM 1464 C CA . PHE A 1 197 ? -9.414 36.312 7.039 1 98.69 197 PHE A CA 1
ATOM 1465 C C . PHE A 1 197 ? -9 36.25 5.574 1 98.69 197 PHE A C 1
ATOM 1467 O O . PHE A 1 197 ? -9.805 36.531 4.684 1 98.69 197 PHE A O 1
ATOM 1474 N N . THR A 1 198 ? -7.742 35.938 5.332 1 98.5 198 THR A N 1
ATOM 1475 C CA . THR A 1 198 ? -7.203 35.75 3.988 1 98.5 198 THR A CA 1
ATOM 1476 C C . THR A 1 198 ? -6.516 34.375 3.869 1 98.5 198 THR A C 1
ATOM 1478 O O . THR A 1 198 ? -5.598 34.062 4.629 1 98.5 198 THR A O 1
ATOM 1481 N N . GLY A 1 199 ? -6.973 33.531 2.945 1 98.19 199 GLY A N 1
ATOM 1482 C CA . GLY A 1 199 ? -6.285 32.281 2.617 1 98.19 199 GLY A CA 1
ATOM 1483 C C . GLY A 1 199 ? -5.387 32.406 1.401 1 98.19 199 GLY A C 1
ATOM 1484 O O . GLY A 1 199 ? -5.801 32.938 0.363 1 98.19 199 GLY A O 1
ATOM 1485 N N . ILE A 1 200 ? -4.137 31.953 1.513 1 97.62 200 ILE A N 1
ATOM 1486 C CA . ILE A 1 200 ? -3.191 32.062 0.405 1 97.62 200 ILE A CA 1
ATOM 1487 C C . ILE A 1 200 ? -2.617 30.672 0.098 1 97.62 200 ILE A C 1
ATOM 1489 O O . ILE A 1 200 ? -2.129 29.984 0.997 1 97.62 200 ILE A O 1
ATOM 1493 N N . ASP A 1 201 ? -2.689 30.234 -1.113 1 95.69 201 ASP A N 1
ATOM 1494 C CA . ASP A 1 201 ? -2.127 29 -1.627 1 95.69 201 ASP A CA 1
ATOM 1495 C C . ASP A 1 201 ? -1.776 29.125 -3.107 1 95.69 201 ASP A C 1
ATOM 1497 O O . ASP A 1 201 ? -2.344 29.953 -3.816 1 95.69 201 ASP A O 1
ATOM 1501 N N . PHE A 1 202 ? -0.866 28.312 -3.539 1 92.25 202 PHE A N 1
ATOM 1502 C CA . PHE A 1 202 ? -0.467 28.438 -4.938 1 92.25 202 PHE A CA 1
ATOM 1503 C C . PHE A 1 202 ? -1.437 27.703 -5.848 1 92.25 202 PHE A C 1
ATOM 1505 O O . PHE A 1 202 ? -1.487 27.969 -7.051 1 92.25 202 PHE A O 1
ATOM 1512 N N . SER A 1 203 ? -2.162 26.797 -5.328 1 90.94 203 SER A N 1
ATOM 1513 C CA . SER A 1 203 ? -3.068 25.953 -6.117 1 90.94 203 SER A CA 1
ATOM 1514 C C . SER A 1 203 ? -4.379 26.688 -6.406 1 90.94 203 SER A C 1
ATOM 1516 O O . SER A 1 203 ? -5.215 26.844 -5.516 1 90.94 203 SER A O 1
ATOM 1518 N N . GLU A 1 204 ? -4.676 26.891 -7.668 1 92.44 204 GLU A N 1
ATOM 1519 C CA . GLU A 1 204 ? -5.914 27.547 -8.07 1 92.44 204 GLU A CA 1
ATOM 1520 C C . GLU A 1 204 ? -7.129 26.672 -7.77 1 92.44 204 GLU A C 1
ATOM 1522 O O . GLU A 1 204 ? -8.18 27.188 -7.367 1 92.44 204 GLU A O 1
ATOM 1527 N N . HIS A 1 205 ? -6.902 25.469 -7.922 1 91.38 205 HIS A N 1
ATOM 1528 C CA . HIS A 1 205 ? -7.992 24.531 -7.676 1 91.38 205 HIS A CA 1
ATOM 1529 C C . HIS A 1 205 ? -8.367 24.5 -6.195 1 91.38 205 HIS A C 1
ATOM 1531 O O . HIS A 1 205 ? -9.547 24.484 -5.852 1 91.38 205 HIS A O 1
ATOM 1537 N N . ALA A 1 206 ? -7.391 24.531 -5.379 1 92.44 206 ALA A N 1
ATOM 1538 C CA . ALA A 1 206 ? -7.641 24.531 -3.941 1 92.44 206 ALA A CA 1
ATOM 1539 C C . ALA A 1 206 ? -8.32 25.828 -3.498 1 92.44 206 ALA A C 1
ATOM 1541 O O . ALA A 1 206 ? -9.266 25.797 -2.713 1 92.44 206 ALA A O 1
ATOM 1542 N N . ILE A 1 207 ? -7.898 26.875 -4.066 1 95.44 207 ILE A N 1
ATOM 1543 C CA . ILE A 1 207 ? -8.445 28.188 -3.742 1 95.44 207 ILE A CA 1
ATOM 1544 C C . ILE A 1 207 ? -9.914 28.266 -4.172 1 95.44 207 ILE A C 1
ATOM 1546 O O . ILE A 1 207 ? -10.758 28.781 -3.436 1 95.44 207 ILE A O 1
ATOM 1550 N N . ALA A 1 208 ? -10.211 27.703 -5.309 1 96.12 208 ALA A N 1
ATOM 1551 C CA . ALA A 1 208 ? -11.586 27.672 -5.797 1 96.12 208 ALA A CA 1
ATOM 1552 C C . ALA A 1 208 ? -12.5 26.922 -4.832 1 96.12 208 ALA A C 1
ATOM 1554 O O . ALA A 1 208 ? -13.633 27.344 -4.594 1 96.12 208 ALA A O 1
ATOM 1555 N N . ALA A 1 209 ? -12 25.922 -4.293 1 95 209 ALA A N 1
ATOM 1556 C CA . ALA A 1 209 ? -12.773 25.156 -3.32 1 95 209 ALA A CA 1
ATOM 1557 C C . ALA A 1 209 ? -13.031 25.969 -2.053 1 95 209 ALA A C 1
ATOM 1559 O O . ALA A 1 209 ? -14.117 25.906 -1.482 1 95 209 ALA A O 1
ATOM 1560 N N . GLY A 1 210 ? -12.047 26.703 -1.587 1 96.25 210 GLY A N 1
ATOM 1561 C CA . GLY A 1 210 ? -12.203 27.547 -0.419 1 96.25 210 GLY A CA 1
ATOM 1562 C C . GLY A 1 210 ? -13.227 28.656 -0.618 1 96.25 210 GLY A C 1
ATOM 1563 O O . GLY A 1 210 ? -14.047 28.922 0.263 1 96.25 210 GLY A O 1
ATOM 1564 N N . ILE A 1 211 ? -13.211 29.234 -1.793 1 97.75 211 ILE A N 1
ATOM 1565 C CA . ILE A 1 211 ? -14.148 30.297 -2.148 1 97.75 211 ILE A CA 1
ATOM 1566 C C . ILE A 1 211 ? -15.57 29.734 -2.166 1 97.75 211 ILE A C 1
ATOM 1568 O O . ILE A 1 211 ? -16.5 30.344 -1.622 1 97.75 211 ILE A O 1
ATOM 1572 N N . ALA A 1 212 ? -15.703 28.609 -2.762 1 97.62 212 ALA A N 1
ATOM 1573 C CA . ALA A 1 212 ? -17.016 27.969 -2.848 1 97.62 212 ALA A CA 1
ATOM 1574 C C . ALA A 1 212 ? -17.562 27.672 -1.458 1 97.62 212 ALA A C 1
ATOM 1576 O O . ALA A 1 212 ? -18.75 27.891 -1.188 1 97.62 212 ALA A O 1
ATOM 1577 N N . GLU A 1 213 ? -16.75 27.156 -0.643 1 97.25 213 GLU A N 1
ATOM 1578 C CA . GLU A 1 213 ? -17.188 26.859 0.716 1 97.25 213 GLU A CA 1
ATOM 1579 C C . GLU A 1 213 ? -17.578 28.125 1.465 1 97.25 213 GLU A C 1
ATOM 1581 O O . GLU A 1 213 ? -18.578 28.141 2.191 1 97.25 213 GLU A O 1
ATOM 1586 N N . ALA A 1 214 ? -16.828 29.219 1.375 1 98 214 ALA A N 1
ATOM 1587 C CA . ALA A 1 214 ? -17.141 30.484 2.02 1 98 214 ALA A CA 1
ATOM 1588 C C . ALA A 1 214 ? -18.5 31 1.582 1 98 214 ALA A C 1
ATOM 1590 O O . ALA A 1 214 ? -19.297 31.469 2.408 1 98 214 ALA A O 1
ATOM 1591 N N . ALA A 1 215 ? -18.719 30.875 0.322 1 97.94 215 ALA A N 1
ATOM 1592 C CA . ALA A 1 215 ? -20 31.312 -0.232 1 97.94 215 ALA A CA 1
ATOM 1593 C C . ALA A 1 215 ? -21.156 30.484 0.34 1 97.94 215 ALA A C 1
ATOM 1595 O O . ALA A 1 215 ? -22.188 31.031 0.708 1 97.94 215 ALA A O 1
ATOM 1596 N N . GLU A 1 216 ? -20.984 29.25 0.361 1 97.88 216 GLU A N 1
ATOM 1597 C CA . GLU A 1 216 ? -22 28.344 0.902 1 97.88 216 GLU A CA 1
ATOM 1598 C C . GLU A 1 216 ? -22.312 28.688 2.355 1 97.88 216 GLU A C 1
ATOM 1600 O O . GLU A 1 216 ? -23.453 28.547 2.793 1 97.88 216 GLU A O 1
ATOM 1605 N N . ARG A 1 217 ? -21.328 29.125 3.086 1 97 217 ARG A N 1
ATOM 1606 C CA . ARG A 1 217 ? -21.469 29.422 4.504 1 97 217 ARG A CA 1
ATOM 1607 C C . ARG A 1 217 ? -21.906 30.875 4.711 1 97 217 ARG A C 1
ATOM 1609 O O . ARG A 1 217 ? -22.172 31.297 5.84 1 97 217 ARG A O 1
ATOM 1616 N N . GLY A 1 218 ? -21.922 31.609 3.697 1 97.69 218 GLY A N 1
ATOM 1617 C CA . GLY A 1 218 ? -22.328 33 3.766 1 97.69 218 GLY A CA 1
ATOM 1618 C C . GLY A 1 218 ? -21.312 33.906 4.445 1 97.69 218 GLY A C 1
ATOM 1619 O O . GLY A 1 218 ? -21.688 34.844 5.152 1 97.69 218 GLY A O 1
ATOM 1620 N N . LEU A 1 219 ? -20.062 33.594 4.281 1 98.12 219 LEU A N 1
ATOM 1621 C CA . LEU A 1 219 ? -19.016 34.344 4.949 1 98.12 219 LEU A CA 1
ATOM 1622 C C . LEU A 1 219 ? -18.625 35.562 4.133 1 98.12 219 LEU A C 1
ATOM 1624 O O . LEU A 1 219 ? -18.344 35.469 2.938 1 98.12 219 LEU A O 1
ATOM 1628 N N . ALA A 1 220 ? -18.578 36.688 4.797 1 97.12 220 ALA A N 1
ATOM 1629 C CA . ALA A 1 220 ? -18.266 37.938 4.113 1 97.12 220 ALA A CA 1
ATOM 1630 C C . ALA A 1 220 ? -16.891 38.469 4.551 1 97.12 220 ALA A C 1
ATOM 1632 O O . ALA A 1 220 ? -16.359 39.406 3.957 1 97.12 220 ALA A O 1
ATOM 1633 N N . ASN A 1 221 ? -16.344 37.844 5.523 1 98.5 221 ASN A N 1
ATOM 1634 C CA . ASN A 1 221 ? -15.094 38.344 6.102 1 98.5 221 ASN A CA 1
ATOM 1635 C C . ASN A 1 221 ? -13.906 37.5 5.691 1 98.5 221 ASN A C 1
ATOM 1637 O O . ASN A 1 221 ? -12.93 37.375 6.438 1 98.5 221 ASN A O 1
ATOM 1641 N N . VAL A 1 222 ? -13.961 36.781 4.543 1 98.25 222 VAL A N 1
ATOM 1642 C CA . VAL A 1 222 ? -12.891 35.906 4.09 1 98.25 222 VAL A CA 1
ATOM 1643 C C . VAL A 1 222 ? -12.539 36.25 2.637 1 98.25 222 VAL A C 1
ATOM 1645 O O . VAL A 1 222 ? -13.422 36.531 1.829 1 98.25 222 VAL A O 1
ATOM 1648 N N . SER A 1 223 ? -11.336 36.219 2.34 1 98.12 223 SER A N 1
ATOM 1649 C CA . SER A 1 223 ? -10.844 36.312 0.971 1 98.12 223 SER A CA 1
ATOM 1650 C C . SER A 1 223 ? -9.758 35.281 0.693 1 98.12 223 SER A C 1
ATOM 1652 O O . SER A 1 223 ? -9.117 34.781 1.621 1 98.12 223 SER A O 1
ATOM 1654 N N . PHE A 1 224 ? -9.562 34.906 -0.594 1 98.12 224 PHE A N 1
ATOM 1655 C CA . PHE A 1 224 ? -8.57 33.906 -1.015 1 98.12 224 PHE A CA 1
ATOM 1656 C C . PHE A 1 224 ? -7.707 34.469 -2.141 1 98.12 224 PHE A C 1
ATOM 1658 O O . PHE A 1 224 ? -8.188 35.219 -2.99 1 98.12 224 PHE A O 1
ATOM 1665 N N . GLU A 1 225 ? -6.461 34.094 -2.111 1 96.25 225 GLU A N 1
ATOM 1666 C CA . GLU A 1 225 ? -5.496 34.5 -3.131 1 96.25 225 GLU A CA 1
ATOM 1667 C C . GLU A 1 225 ? -4.652 33.312 -3.59 1 96.25 225 GLU A C 1
ATOM 1669 O O . GLU A 1 225 ? -4.219 32.5 -2.771 1 96.25 225 GLU A O 1
ATOM 1674 N N . SER A 1 226 ? -4.492 33.188 -4.949 1 95.5 226 SER A N 1
ATOM 1675 C CA . SER A 1 226 ? -3.529 32.219 -5.496 1 95.5 226 SER A CA 1
ATOM 1676 C C . SER A 1 226 ? -2.164 32.875 -5.695 1 95.5 226 SER A C 1
ATOM 1678 O O . SER A 1 226 ? -2.002 33.75 -6.562 1 95.5 226 SER A O 1
ATOM 1680 N N . ARG A 1 227 ? -1.214 32.5 -4.875 1 94.25 227 ARG A N 1
ATOM 1681 C CA . ARG A 1 227 ? 0.114 33.094 -4.926 1 94.25 227 ARG A CA 1
ATOM 1682 C C . ARG A 1 227 ? 1.174 32.125 -4.402 1 94.25 227 ARG A C 1
ATOM 1684 O O . ARG A 1 227 ? 0.897 31.312 -3.521 1 94.25 227 ARG A O 1
ATOM 1691 N N . ASN A 1 228 ? 2.344 32.344 -4.93 1 94.44 228 ASN A N 1
ATOM 1692 C CA . ASN A 1 228 ? 3.512 31.672 -4.363 1 94.44 228 ASN A CA 1
ATOM 1693 C C . ASN A 1 228 ? 4.016 32.375 -3.115 1 94.44 228 ASN A C 1
ATOM 1695 O O . ASN A 1 228 ? 4.391 33.562 -3.176 1 94.44 228 ASN A O 1
ATOM 1699 N N . LEU A 1 229 ? 4.07 31.719 -2.033 1 96.06 229 LEU A N 1
ATOM 1700 C CA . LEU A 1 229 ? 4.406 32.312 -0.743 1 96.06 229 LEU A CA 1
ATOM 1701 C C . LEU A 1 229 ? 5.832 32.875 -0.75 1 96.06 229 LEU A C 1
ATOM 1703 O O . LEU A 1 229 ? 6.137 33.812 -0.045 1 96.06 229 LEU A O 1
ATOM 1707 N N . ALA A 1 230 ? 6.688 32.219 -1.53 1 95 230 ALA A N 1
ATOM 1708 C CA . ALA A 1 230 ? 8.078 32.688 -1.612 1 95 230 ALA A CA 1
ATOM 1709 C C . ALA A 1 230 ? 8.156 34.062 -2.238 1 95 230 ALA A C 1
ATOM 1711 O O . ALA A 1 230 ? 9.117 34.812 -1.998 1 95 230 ALA A O 1
ATOM 1712 N N . ASP A 1 231 ? 7.109 34.406 -2.941 1 94.31 231 ASP A N 1
ATOM 1713 C CA . ASP A 1 231 ? 7.105 35.688 -3.65 1 94.31 231 ASP A CA 1
ATOM 1714 C C . ASP A 1 231 ? 6.258 36.719 -2.916 1 94.31 231 ASP A C 1
ATOM 1716 O O . ASP A 1 231 ? 6.078 37.844 -3.402 1 94.31 231 ASP A O 1
ATOM 1720 N N . LEU A 1 232 ? 5.766 36.281 -1.821 1 92.31 232 LEU A N 1
ATOM 1721 C CA . LEU A 1 232 ? 4.879 37.188 -1.093 1 92.31 232 LEU A CA 1
ATOM 1722 C C . LEU A 1 232 ? 5.645 38.406 -0.581 1 92.31 232 LEU A C 1
ATOM 1724 O O . LEU A 1 232 ? 6.605 38.281 0.178 1 92.31 232 LEU A O 1
ATOM 1728 N N . ASP A 1 233 ? 5.266 39.562 -1.033 1 92.12 233 ASP A N 1
ATOM 1729 C CA . ASP A 1 233 ? 5.863 40.812 -0.604 1 92.12 233 ASP A CA 1
ATOM 1730 C C . ASP A 1 233 ? 4.855 41.656 0.168 1 92.12 233 ASP A C 1
ATOM 1732 O O . ASP A 1 233 ? 4.34 42.656 -0.355 1 92.12 233 ASP A O 1
ATOM 1736 N N . ARG A 1 234 ? 4.59 41.312 1.368 1 96.44 234 ARG A N 1
ATOM 1737 C CA . ARG A 1 234 ? 3.68 42.031 2.264 1 96.44 234 ARG A CA 1
ATOM 1738 C C . ARG A 1 234 ? 4.352 42.344 3.596 1 96.44 234 ARG A C 1
ATOM 1740 O O . ARG A 1 234 ? 5.105 41.5 4.125 1 96.44 234 ARG A O 1
ATOM 1747 N N . ALA A 1 235 ? 4.129 43.594 4.051 1 97.69 235 ALA A N 1
ATOM 1748 C CA . ALA A 1 235 ? 4.699 44 5.332 1 97.69 235 ALA A CA 1
ATOM 1749 C C . ALA A 1 235 ? 3.609 44.469 6.297 1 97.69 235 ALA A C 1
ATOM 1751 O O . ALA A 1 235 ? 2.682 45.188 5.91 1 97.69 235 ALA A O 1
ATOM 1752 N N . ASP A 1 236 ? 3.705 43.969 7.504 1 98.12 236 ASP A N 1
ATOM 1753 C CA . ASP A 1 236 ? 2.875 44.438 8.609 1 98.12 236 ASP A CA 1
ATOM 1754 C C . ASP A 1 236 ? 1.394 44.406 8.242 1 98.12 236 ASP A C 1
ATOM 1756 O O . ASP A 1 236 ? 0.678 45.406 8.438 1 98.12 236 ASP A O 1
ATOM 1760 N N . ALA A 1 237 ? 1.008 43.312 7.73 1 98.12 237 ALA A N 1
ATOM 1761 C CA . ALA A 1 237 ? -0.338 43.219 7.168 1 98.12 237 ALA A CA 1
ATOM 1762 C C . ALA A 1 237 ? -1.267 42.438 8.094 1 98.12 237 ALA A C 1
ATOM 1764 O O . ALA A 1 237 ? -2.482 42.625 8.078 1 98.12 237 ALA A O 1
ATOM 1765 N N . TYR A 1 238 ? -0.691 41.562 8.914 1 98.62 238 TYR A N 1
ATOM 1766 C CA . TYR A 1 238 ? -1.542 40.625 9.648 1 98.62 238 TYR A CA 1
ATOM 1767 C C . TYR A 1 238 ? -1.193 40.656 11.133 1 98.62 238 TYR A C 1
ATOM 1769 O O . TYR A 1 238 ? -0.049 40.906 11.508 1 98.62 238 TYR A O 1
ATOM 1777 N N . ASP A 1 239 ? -2.207 40.344 11.953 1 98.5 239 ASP A N 1
ATOM 1778 C CA . ASP A 1 239 ? -2.027 40.156 13.391 1 98.5 239 ASP A CA 1
ATOM 1779 C C . ASP A 1 239 ? -1.729 38.688 13.727 1 98.5 239 ASP A C 1
ATOM 1781 O O . ASP A 1 239 ? -1.091 38.406 14.742 1 98.5 239 ASP A O 1
ATOM 1785 N N . LEU A 1 240 ? -2.236 37.812 12.93 1 98.69 240 LEU A N 1
ATOM 1786 C CA . LEU A 1 240 ? -2.059 36.375 13.062 1 98.69 240 LEU A CA 1
ATOM 1787 C C . LEU A 1 240 ? -1.841 35.719 11.695 1 98.69 240 LEU A C 1
ATOM 1789 O O . LEU A 1 240 ? -2.555 36.031 10.742 1 98.69 240 LEU A O 1
ATOM 1793 N N . ILE A 1 241 ? -0.84 34.906 11.609 1 98.75 241 ILE A N 1
ATOM 1794 C CA . ILE A 1 241 ? -0.652 34.031 10.461 1 98.75 241 ILE A CA 1
ATOM 1795 C C . ILE A 1 241 ? -0.616 32.562 10.922 1 98.75 241 ILE A C 1
ATOM 1797 O O . ILE A 1 241 ? 0.137 32.219 11.836 1 98.75 241 ILE A O 1
ATOM 1801 N N . THR A 1 242 ? -1.488 31.797 10.367 1 98.75 242 THR A N 1
ATOM 1802 C CA . THR A 1 242 ? -1.438 30.359 10.586 1 98.75 242 THR A CA 1
ATOM 1803 C C . THR A 1 242 ? -0.805 29.656 9.391 1 98.75 242 THR A C 1
ATOM 1805 O O . THR A 1 242 ? -0.895 30.141 8.258 1 98.75 242 THR A O 1
ATOM 1808 N N . VAL A 1 243 ? -0.074 28.609 9.648 1 98.44 243 VAL A N 1
ATOM 1809 C CA . VAL A 1 243 ? 0.467 27.688 8.656 1 98.44 243 VAL A CA 1
ATOM 1810 C C . VAL A 1 243 ? 0.285 26.25 9.125 1 98.44 243 VAL A C 1
ATOM 1812 O O . VAL A 1 243 ? 0.984 25.781 10.031 1 98.44 243 VAL A O 1
ATOM 1815 N N . PHE A 1 244 ? -0.611 25.531 8.492 1 97.25 244 PHE A N 1
ATOM 1816 C CA . PHE A 1 244 ? -0.89 24.172 8.898 1 97.25 244 PHE A CA 1
ATOM 1817 C C . PHE A 1 244 ? -0.316 23.172 7.898 1 97.25 244 PHE A C 1
ATOM 1819 O O . PHE A 1 244 ? -0.881 22.969 6.82 1 97.25 244 PHE A O 1
ATOM 1826 N N . ASP A 1 245 ? 0.809 22.5 8.32 1 95.88 245 ASP A N 1
ATOM 1827 C CA . ASP A 1 245 ? 1.396 21.391 7.578 1 95.88 245 ASP A CA 1
ATOM 1828 C C . ASP A 1 245 ? 1.749 21.797 6.152 1 95.88 245 ASP A C 1
ATOM 1830 O O . ASP A 1 245 ? 1.336 21.156 5.188 1 95.88 245 ASP A O 1
ATOM 1834 N N . ALA A 1 246 ? 2.605 22.891 6.027 1 96.06 246 ALA A N 1
ATOM 1835 C CA . ALA A 1 246 ? 2.846 23.406 4.684 1 96.06 246 ALA A CA 1
ATOM 1836 C C . ALA A 1 246 ? 4.316 23.766 4.492 1 96.06 246 ALA A C 1
ATOM 1838 O O . ALA A 1 246 ? 4.828 23.75 3.369 1 96.06 246 ALA A O 1
ATOM 1839 N N . ILE A 1 247 ? 5.027 24.062 5.551 1 97.56 247 ILE A N 1
ATOM 1840 C CA . ILE A 1 247 ? 6.363 24.641 5.414 1 97.56 247 ILE A CA 1
ATOM 1841 C C . ILE A 1 247 ? 7.309 23.594 4.828 1 97.56 247 ILE A C 1
ATOM 1843 O O . ILE A 1 247 ? 8.102 23.891 3.934 1 97.56 247 ILE A O 1
ATOM 1847 N N . HIS A 1 248 ? 7.195 22.312 5.266 1 96.69 248 HIS A N 1
ATOM 1848 C CA . HIS A 1 248 ? 8.156 21.281 4.891 1 96.69 248 HIS A CA 1
ATOM 1849 C C . HIS A 1 248 ? 8.031 20.922 3.41 1 96.69 248 HIS A C 1
ATOM 1851 O O . HIS A 1 248 ? 8.93 20.297 2.84 1 96.69 248 HIS A O 1
ATOM 1857 N N . ASP A 1 249 ? 6.988 21.359 2.762 1 96.12 249 ASP A N 1
ATOM 1858 C CA . ASP A 1 249 ? 6.781 21.078 1.345 1 96.12 249 ASP A CA 1
ATOM 1859 C C . ASP A 1 249 ? 7.344 22.203 0.476 1 96.12 249 ASP A C 1
ATOM 1861 O O . ASP A 1 249 ? 7.48 22.047 -0.739 1 96.12 249 ASP A O 1
ATOM 1865 N N . GLN A 1 250 ? 7.637 23.344 1.086 1 96.38 250 GLN A N 1
ATOM 1866 C CA . GLN A 1 250 ? 8.039 24.516 0.322 1 96.38 250 GLN A CA 1
ATOM 1867 C C . GLN A 1 250 ? 9.391 24.312 -0.343 1 96.38 250 GLN A C 1
ATOM 1869 O O . GLN A 1 250 ? 10.297 23.703 0.248 1 96.38 250 GLN A O 1
ATOM 1874 N N . ALA A 1 251 ? 9.516 24.859 -1.563 1 96.19 251 ALA A N 1
ATOM 1875 C CA . ALA A 1 251 ? 10.805 24.844 -2.242 1 96.19 251 ALA A CA 1
ATOM 1876 C C . ALA A 1 251 ? 11.828 25.703 -1.501 1 96.19 251 ALA A C 1
ATOM 1878 O O . ALA A 1 251 ? 12.992 25.328 -1.374 1 96.19 251 ALA A O 1
ATOM 1879 N N . GLN A 1 252 ? 11.336 26.844 -1.004 1 97.44 252 GLN A N 1
ATOM 1880 C CA . GLN A 1 252 ? 12.188 27.797 -0.292 1 97.44 252 GLN A CA 1
ATOM 1881 C C . GLN A 1 252 ? 11.617 28.109 1.09 1 97.44 252 GLN A C 1
ATOM 1883 O O . GLN A 1 252 ? 11.234 29.25 1.363 1 97.44 252 GLN A O 1
ATOM 1888 N N . PRO A 1 253 ? 11.742 27.156 2.002 1 98.12 253 PRO A N 1
ATOM 1889 C CA . PRO A 1 253 ? 11.094 27.328 3.305 1 98.12 253 PRO A CA 1
ATOM 1890 C C . PRO A 1 253 ? 11.664 28.5 4.094 1 98.12 253 PRO A C 1
ATOM 1892 O O . PRO A 1 253 ? 10.914 29.219 4.766 1 98.12 253 PRO A O 1
ATOM 1895 N N . ALA A 1 254 ? 12.93 28.766 4.008 1 97.88 254 ALA A N 1
ATOM 1896 C CA . ALA A 1 254 ? 13.539 29.891 4.727 1 97.88 254 ALA A CA 1
ATOM 1897 C C . ALA A 1 254 ? 12.984 31.219 4.234 1 97.88 254 ALA A C 1
ATOM 1899 O O . ALA A 1 254 ? 12.68 32.125 5.035 1 97.88 254 ALA A O 1
ATOM 1900 N N . ARG A 1 255 ? 12.859 31.328 2.963 1 97.62 255 ARG A N 1
ATOM 1901 C CA . ARG A 1 255 ? 12.305 32.531 2.377 1 97.62 255 ARG A CA 1
ATOM 1902 C C . ARG A 1 255 ? 10.852 32.75 2.785 1 97.62 255 ARG A C 1
ATOM 1904 O O . ARG A 1 255 ? 10.43 33.844 3.084 1 97.62 255 ARG A O 1
ATOM 1911 N N . VAL A 1 256 ? 10.078 31.672 2.758 1 98.19 256 VAL A N 1
ATOM 1912 C CA . VAL A 1 256 ? 8.672 31.719 3.143 1 98.19 256 VAL A CA 1
ATOM 1913 C C . VAL A 1 256 ? 8.555 32.156 4.598 1 98.19 256 VAL A C 1
ATOM 1915 O O . VAL A 1 256 ? 7.73 33.031 4.926 1 98.19 256 VAL A O 1
ATOM 1918 N N . LEU A 1 257 ? 9.398 31.625 5.457 1 98.31 257 LEU A N 1
ATOM 1919 C CA . LEU A 1 257 ? 9.367 32 6.871 1 98.31 257 LEU A CA 1
ATOM 1920 C C . LEU A 1 257 ? 9.758 33.469 7.062 1 98.31 257 LEU A C 1
ATOM 1922 O O . LEU A 1 257 ? 9.164 34.156 7.883 1 98.31 257 LEU A O 1
ATOM 1926 N N . ALA A 1 258 ? 10.695 33.938 6.336 1 97.94 258 ALA A N 1
ATOM 1927 C CA . ALA A 1 258 ? 11.078 35.344 6.383 1 97.94 258 ALA A CA 1
ATOM 1928 C C . ALA A 1 258 ? 9.93 36.25 5.93 1 97.94 258 ALA A C 1
ATOM 1930 O O . ALA A 1 258 ? 9.695 37.312 6.516 1 97.94 258 ALA A O 1
ATOM 1931 N N . ASN A 1 259 ? 9.289 35.812 4.855 1 98.12 259 ASN A N 1
ATOM 1932 C CA . ASN A 1 259 ? 8.148 36.562 4.352 1 98.12 259 ASN A CA 1
ATOM 1933 C C . ASN A 1 259 ? 7.004 36.562 5.359 1 98.12 259 ASN A C 1
ATOM 1935 O O . ASN A 1 259 ? 6.289 37.562 5.469 1 98.12 259 ASN A O 1
ATOM 1939 N N . ILE A 1 260 ? 6.805 35.5 6.074 1 98.31 260 ILE A N 1
ATOM 1940 C CA . ILE A 1 260 ? 5.801 35.438 7.133 1 98.31 260 ILE A CA 1
ATOM 1941 C C . ILE A 1 260 ? 6.133 36.438 8.227 1 98.31 260 ILE A C 1
ATOM 1943 O O . ILE A 1 260 ? 5.27 37.188 8.664 1 98.31 260 ILE A O 1
ATOM 1947 N N . HIS A 1 261 ? 7.379 36.469 8.672 1 98.25 261 HIS A N 1
ATOM 1948 C CA . HIS A 1 261 ? 7.816 37.438 9.688 1 98.25 261 HIS A CA 1
ATOM 1949 C C . HIS A 1 261 ? 7.566 38.875 9.234 1 98.25 261 HIS A C 1
ATOM 1951 O O . HIS A 1 261 ? 7.051 39.688 10.008 1 98.25 261 HIS A O 1
ATOM 1957 N N . ARG A 1 262 ? 7.902 39.125 8.008 1 98.06 262 ARG A N 1
ATOM 1958 C CA . ARG A 1 262 ? 7.719 40.469 7.457 1 98.06 262 ARG A CA 1
ATOM 1959 C C . ARG A 1 262 ? 6.242 40.844 7.402 1 98.06 262 ARG A C 1
ATOM 1961 O O . ARG A 1 262 ? 5.871 41.969 7.676 1 98.06 262 ARG A O 1
ATOM 1968 N N . ALA A 1 263 ? 5.441 39.906 7.078 1 98.38 263 ALA A N 1
ATOM 1969 C CA . ALA A 1 263 ? 4.016 40.156 6.863 1 98.38 263 ALA A CA 1
ATOM 1970 C C . ALA A 1 263 ? 3.293 40.375 8.188 1 98.38 263 ALA A C 1
ATOM 1972 O O . ALA A 1 263 ? 2.223 41 8.219 1 98.38 263 ALA A O 1
ATOM 1973 N N . LEU A 1 264 ? 3.836 39.875 9.273 1 98.12 264 LEU A N 1
ATOM 1974 C CA . LEU A 1 264 ? 3.232 40.094 10.586 1 98.12 264 LEU A CA 1
ATOM 1975 C C . LEU A 1 264 ? 3.479 41.5 11.102 1 98.12 264 LEU A C 1
ATOM 1977 O O . LEU A 1 264 ? 4.574 42.031 10.93 1 98.12 264 LEU A O 1
ATOM 1981 N N . ARG A 1 265 ? 2.447 42.125 11.734 1 97.88 265 ARG A N 1
ATOM 1982 C CA . ARG A 1 265 ? 2.627 43.375 12.484 1 97.88 265 ARG A CA 1
ATOM 1983 C C . ARG A 1 265 ? 3.463 43.125 13.742 1 97.88 265 ARG A C 1
ATOM 1985 O O . ARG A 1 265 ? 3.549 42 14.234 1 97.88 265 ARG A O 1
ATOM 1992 N N . PRO A 1 266 ? 4.121 44.281 14.195 1 96.19 266 PRO A N 1
ATOM 1993 C CA . PRO A 1 266 ? 4.73 44.125 15.523 1 96.19 266 PRO A CA 1
ATOM 1994 C C . PRO A 1 266 ? 3.744 43.594 16.562 1 96.19 266 PRO A C 1
ATOM 1996 O O . PRO A 1 266 ? 2.619 44.094 16.656 1 96.19 266 PRO A O 1
ATOM 1999 N N . GLY A 1 267 ? 4.141 42.594 17.25 1 95 267 GLY A N 1
ATOM 2000 C CA . GLY A 1 267 ? 3.256 42 18.234 1 95 267 GLY A CA 1
ATOM 2001 C C . GLY A 1 267 ? 2.414 40.875 17.641 1 95 267 GLY A C 1
ATOM 2002 O O . GLY A 1 267 ? 1.73 40.156 18.375 1 95 267 GLY A O 1
ATOM 2003 N N . GLY A 1 268 ? 2.547 40.719 16.328 1 97.31 268 GLY A N 1
ATOM 2004 C CA . GLY A 1 268 ? 1.81 39.656 15.648 1 97.31 268 GLY A CA 1
ATOM 2005 C C . GLY A 1 268 ? 2.336 38.281 15.969 1 97.31 268 GLY A C 1
ATOM 2006 O O . GLY A 1 268 ? 3.434 38.125 16.516 1 97.31 268 GLY A O 1
ATOM 2007 N N . VAL A 1 269 ? 1.487 37.25 15.672 1 98 269 VAL A N 1
ATOM 2008 C CA . VAL A 1 269 ? 1.827 35.875 16.078 1 98 269 VAL A CA 1
ATOM 2009 C C . VAL A 1 269 ? 1.771 34.969 14.859 1 98 269 VAL A C 1
ATOM 2011 O O . VAL A 1 269 ? 0.873 35.062 14.023 1 98 269 VAL A O 1
ATOM 2014 N N . LEU A 1 270 ? 2.77 34.125 14.781 1 98.69 270 LEU A N 1
ATOM 2015 C CA . LEU A 1 270 ? 2.717 32.969 13.906 1 98.69 270 LEU A CA 1
ATOM 2016 C C . LEU A 1 270 ? 2.283 31.719 14.68 1 98.69 270 LEU A C 1
ATOM 2018 O O . LEU A 1 270 ? 2.867 31.406 15.719 1 98.69 270 LEU A O 1
ATOM 2022 N N . LEU A 1 271 ? 1.217 31.109 14.281 1 98.69 271 LEU A N 1
ATOM 2023 C CA . LEU A 1 271 ? 0.792 29.797 14.75 1 98.69 271 LEU A CA 1
ATOM 2024 C C . LEU A 1 271 ? 0.97 28.75 13.648 1 98.69 271 LEU A C 1
ATOM 2026 O O . LEU A 1 271 ? 0.178 28.688 12.703 1 98.69 271 LEU A O 1
ATOM 2030 N N . MET A 1 272 ? 2.023 27.891 13.82 1 98.56 272 MET A N 1
ATOM 2031 C CA . MET A 1 272 ? 2.424 26.922 12.789 1 98.56 272 MET A CA 1
ATOM 2032 C C . MET A 1 272 ? 2.305 25.5 13.305 1 98.56 272 MET A C 1
ATOM 2034 O O . MET A 1 272 ? 2.682 25.203 14.438 1 98.56 272 MET A O 1
ATOM 2038 N N . ALA A 1 273 ? 1.644 24.703 12.547 1 97.88 273 ALA A N 1
ATOM 2039 C CA . ALA A 1 273 ? 1.609 23.281 12.844 1 97.88 273 ALA A CA 1
ATOM 2040 C C . ALA A 1 273 ? 2.406 22.484 11.805 1 97.88 273 ALA A C 1
ATOM 2042 O O . ALA A 1 273 ? 2.273 22.719 10.602 1 97.88 273 ALA A O 1
ATOM 2043 N N . ASP A 1 274 ? 3.24 21.594 12.25 1 97.62 274 ASP A N 1
ATOM 2044 C CA . ASP A 1 274 ? 3.963 20.656 11.391 1 97.62 274 ASP A CA 1
ATOM 2045 C C . ASP A 1 274 ? 4.211 19.344 12.117 1 97.62 274 ASP A C 1
ATOM 2047 O O . ASP A 1 274 ? 3.979 19.234 13.32 1 97.62 274 ASP A O 1
ATOM 2051 N N . VAL A 1 275 ? 4.633 18.359 11.398 1 96.88 275 VAL A N 1
ATOM 2052 C CA . VAL A 1 275 ? 4.715 16.984 11.852 1 96.88 275 VAL A CA 1
ATOM 2053 C C . VAL A 1 275 ? 5.633 16.891 13.07 1 96.88 275 VAL A C 1
ATOM 2055 O O . VAL A 1 275 ? 6.715 17.484 13.086 1 96.88 275 VAL A O 1
ATOM 2058 N N . LYS A 1 276 ? 5.105 16.156 14.031 1 96.25 276 LYS A N 1
ATOM 2059 C CA . LYS A 1 276 ? 5.879 15.883 15.242 1 96.25 276 LYS A CA 1
ATOM 2060 C C . LYS A 1 276 ? 6.98 14.867 14.969 1 96.25 276 LYS A C 1
ATOM 2062 O O . LYS A 1 276 ? 6.711 13.664 14.875 1 96.25 276 LYS A O 1
ATOM 2067 N N . ALA A 1 277 ? 8.211 15.281 14.836 1 97.44 277 ALA A N 1
ATOM 2068 C CA . ALA A 1 277 ? 9.391 14.453 14.633 1 97.44 277 ALA A CA 1
ATOM 2069 C C . ALA A 1 277 ? 10.648 15.156 15.148 1 97.44 277 ALA A C 1
ATOM 2071 O O . ALA A 1 277 ? 10.609 16.344 15.461 1 97.44 277 ALA A O 1
ATOM 2072 N N . SER A 1 278 ? 11.672 14.398 15.352 1 97.88 278 SER A N 1
ATOM 2073 C CA . SER A 1 278 ? 12.992 14.938 15.672 1 97.88 278 SER A CA 1
ATOM 2074 C C . SER A 1 278 ? 13.828 15.125 14.414 1 97.88 278 SER A C 1
ATOM 2076 O O . SER A 1 278 ? 13.703 14.359 13.461 1 97.88 278 SER A O 1
ATOM 2078 N N . SER A 1 279 ? 14.695 16.141 14.406 1 97.81 279 SER A N 1
ATOM 2079 C CA . SER A 1 279 ? 15.648 16.328 13.312 1 97.81 279 SER A CA 1
ATOM 2080 C C . SER A 1 279 ? 16.75 15.273 13.359 1 97.81 279 SER A C 1
ATOM 2082 O O . SER A 1 279 ? 17.5 15.109 12.398 1 97.81 279 SER A O 1
ATOM 2084 N N . ARG A 1 280 ? 16.859 14.602 14.477 1 97.81 280 ARG A N 1
ATOM 2085 C CA . ARG A 1 280 ? 17.812 13.516 14.672 1 97.81 280 ARG A CA 1
ATOM 2086 C C . ARG A 1 280 ? 17.156 12.164 14.414 1 97.81 280 ARG A C 1
ATOM 2088 O O . ARG A 1 280 ? 16.266 11.75 15.156 1 97.81 280 ARG A O 1
ATOM 2095 N N . LEU A 1 281 ? 17.688 11.43 13.43 1 98.12 281 LEU A N 1
ATOM 2096 C CA . LEU A 1 281 ? 17.078 10.172 12.992 1 98.12 281 LEU A CA 1
ATOM 2097 C C . LEU A 1 281 ? 16.969 9.188 14.148 1 98.12 281 LEU A C 1
ATOM 2099 O O . LEU A 1 281 ? 15.961 8.508 14.297 1 98.12 281 LEU A O 1
ATOM 2103 N N . GLU A 1 282 ? 17.969 9.086 15.055 1 97.88 282 GLU A N 1
ATOM 2104 C CA . GLU A 1 282 ? 18.016 8.117 16.156 1 97.88 282 GLU A CA 1
ATOM 2105 C C . GLU A 1 282 ? 16.859 8.328 17.125 1 97.88 282 GLU A C 1
ATOM 2107 O O . GLU A 1 282 ? 16.391 7.375 17.734 1 97.88 282 GLU A O 1
ATOM 2112 N N . ASP A 1 283 ? 16.375 9.555 17.172 1 97.94 283 ASP A N 1
ATOM 2113 C CA . ASP A 1 283 ? 15.297 9.875 18.094 1 97.94 283 ASP A CA 1
ATOM 2114 C C . ASP A 1 283 ? 13.953 9.414 17.547 1 97.94 283 ASP A C 1
ATOM 2116 O O . ASP A 1 283 ? 12.961 9.352 18.281 1 97.94 283 ASP A O 1
ATOM 2120 N N . ASN A 1 284 ? 13.844 9.156 16.266 1 98.19 284 ASN A N 1
ATOM 2121 C CA . ASN A 1 284 ? 12.594 8.758 15.641 1 98.19 284 ASN A CA 1
ATOM 2122 C C . ASN A 1 284 ? 12.422 7.242 15.633 1 98.19 284 ASN A C 1
ATOM 2124 O O . ASN A 1 284 ? 11.352 6.73 15.305 1 98.19 284 ASN A O 1
ATOM 2128 N N . ILE A 1 285 ? 13.508 6.5 15.992 1 97.06 285 ILE A N 1
ATOM 2129 C CA . ILE A 1 285 ? 13.477 5.043 15.969 1 97.06 285 ILE A CA 1
ATOM 2130 C C . ILE A 1 285 ? 12.547 4.531 17.062 1 97.06 285 ILE A C 1
ATOM 2132 O O . ILE A 1 285 ? 12.664 4.934 18.219 1 97.06 285 ILE A O 1
ATOM 2136 N N . GLY A 1 286 ? 11.602 3.699 16.703 1 92.5 286 GLY A N 1
ATOM 2137 C CA . GLY A 1 286 ? 10.695 3.102 17.672 1 92.5 286 GLY A CA 1
ATOM 2138 C C . GLY A 1 286 ? 9.477 3.961 17.969 1 92.5 286 GLY A C 1
ATOM 2139 O O . GLY A 1 286 ? 8.578 3.547 18.703 1 92.5 286 GLY A O 1
ATOM 2140 N N . VAL A 1 287 ? 9.422 5.113 17.422 1 94.75 287 VAL A N 1
ATOM 2141 C CA . VAL A 1 287 ? 8.273 5.996 17.594 1 94.75 287 VAL A CA 1
ATOM 2142 C C . VAL A 1 287 ? 7.16 5.574 16.625 1 94.75 287 VAL A C 1
ATOM 2144 O O . VAL A 1 287 ? 7.391 5.422 15.43 1 94.75 287 VAL A O 1
ATOM 2147 N N . PRO A 1 288 ? 5.902 5.375 17.203 1 94.62 288 PRO A N 1
ATOM 2148 C CA . PRO A 1 288 ? 4.789 4.98 16.344 1 94.62 288 PRO A CA 1
ATOM 2149 C C . PRO A 1 288 ? 4.578 5.941 15.18 1 94.62 288 PRO A C 1
ATOM 2151 O O . PRO A 1 288 ? 4.672 7.16 15.352 1 94.62 288 PRO A O 1
ATOM 2154 N N . MET A 1 289 ? 4.344 5.418 13.977 1 96.5 289 MET A N 1
ATOM 2155 C CA . MET A 1 289 ? 3.984 6.125 12.75 1 96.5 289 MET A CA 1
ATOM 2156 C C . MET A 1 289 ? 5.215 6.754 12.102 1 96.5 289 MET A C 1
ATOM 2158 O O . MET A 1 289 ? 5.109 7.402 11.062 1 96.5 289 MET A O 1
ATOM 2162 N N . SER A 1 290 ? 6.406 6.555 12.648 1 97.81 290 SER A N 1
ATOM 2163 C CA . SER A 1 290 ? 7.605 7.156 12.078 1 97.81 290 SER A CA 1
ATOM 2164 C C . SER A 1 290 ? 7.887 6.602 10.68 1 97.81 290 SER A C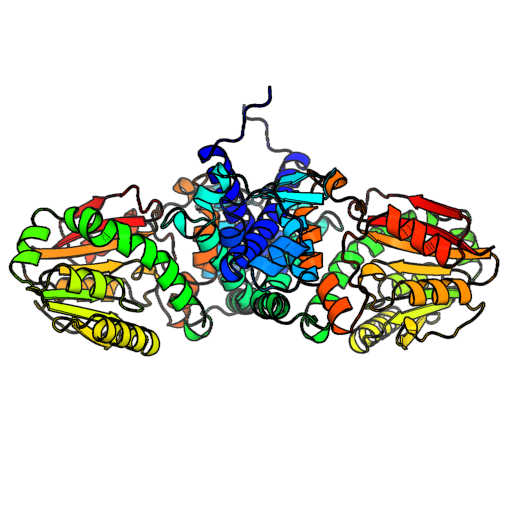 1
ATOM 2166 O O . SER A 1 290 ? 8.273 7.348 9.781 1 97.81 290 SER A O 1
ATOM 2168 N N . THR A 1 291 ? 7.711 5.277 10.492 1 98.31 291 THR A N 1
ATOM 2169 C CA . THR A 1 291 ? 7.918 4.684 9.18 1 98.31 291 THR A CA 1
ATOM 2170 C C . THR A 1 291 ? 6.945 5.27 8.156 1 98.31 291 THR A C 1
ATOM 2172 O O . THR A 1 291 ? 7.336 5.59 7.035 1 98.31 291 THR A O 1
ATOM 2175 N N . TYR A 1 292 ? 5.742 5.465 8.625 1 98.19 292 TYR A N 1
ATOM 2176 C CA . TYR A 1 292 ? 4.715 6.094 7.797 1 98.19 292 TYR A CA 1
ATOM 2177 C C . TYR A 1 292 ? 5.129 7.508 7.402 1 98.19 292 TYR A C 1
ATOM 2179 O O . TYR A 1 292 ? 5 7.895 6.238 1 98.19 292 TYR A O 1
ATOM 2187 N N . LEU A 1 293 ? 5.66 8.266 8.273 1 97.94 293 LEU A N 1
ATOM 2188 C CA . LEU A 1 293 ? 6.035 9.656 8.039 1 97.94 293 LEU A CA 1
ATOM 2189 C C . LEU A 1 293 ? 7.184 9.742 7.035 1 97.94 293 LEU A C 1
ATOM 2191 O O . LEU A 1 293 ? 7.145 10.562 6.113 1 97.94 293 LEU A O 1
ATOM 2195 N N . TYR A 1 294 ? 8.188 8.898 7.176 1 98.5 294 TYR A N 1
ATOM 2196 C CA . TYR A 1 294 ? 9.312 8.93 6.246 1 98.5 294 TYR A CA 1
ATOM 2197 C C . TYR A 1 294 ? 8.891 8.438 4.867 1 98.5 294 TYR A C 1
ATOM 2199 O O . TYR A 1 294 ? 9.398 8.906 3.852 1 98.5 294 TYR A O 1
ATOM 2207 N N . THR A 1 295 ? 7.984 7.488 4.84 1 98.62 295 THR A N 1
ATOM 2208 C CA . THR A 1 295 ? 7.469 7.023 3.559 1 98.62 295 THR A CA 1
ATOM 2209 C C . THR A 1 295 ? 6.676 8.125 2.859 1 98.62 295 THR A C 1
ATOM 2211 O O . THR A 1 295 ? 6.852 8.359 1.661 1 98.62 295 THR A O 1
ATOM 2214 N N . THR A 1 296 ? 5.824 8.797 3.598 1 98 296 THR A N 1
ATOM 2215 C CA . THR A 1 296 ? 5.082 9.93 3.061 1 98 296 THR A CA 1
ATOM 2216 C C . THR A 1 296 ? 6.039 11.023 2.584 1 98 296 THR A C 1
ATOM 2218 O O . THR A 1 296 ? 5.832 11.617 1.522 1 98 296 THR A O 1
ATOM 2221 N N . SER A 1 297 ? 7.082 11.258 3.33 1 98.19 297 SER A N 1
ATOM 2222 C CA . SER A 1 297 ? 8.117 12.219 2.967 1 98.19 297 SER A CA 1
ATOM 2223 C C . SER A 1 297 ? 8.742 11.875 1.62 1 98.19 297 SER A C 1
ATOM 2225 O O . SER A 1 297 ? 8.789 12.711 0.716 1 98.19 297 SER A O 1
ATOM 2227 N N . LEU A 1 298 ? 9.164 10.641 1.512 1 98.56 298 LEU A N 1
ATOM 2228 C CA . LEU A 1 298 ? 9.867 10.148 0.333 1 98.56 298 LEU A CA 1
ATOM 2229 C C . LEU A 1 298 ? 8.977 10.227 -0.904 1 98.56 298 LEU A C 1
ATOM 2231 O O . LEU A 1 298 ? 9.438 10.609 -1.981 1 98.56 298 LEU A O 1
ATOM 2235 N N . MET A 1 299 ? 7.723 9.898 -0.674 1 98.5 299 MET A N 1
ATOM 2236 C CA . MET A 1 299 ? 6.867 9.656 -1.83 1 98.5 299 MET A CA 1
ATOM 2237 C C . MET A 1 299 ? 5.961 10.852 -2.104 1 98.5 299 MET A C 1
ATOM 2239 O O . MET A 1 299 ? 5.215 10.859 -3.086 1 98.5 299 MET A O 1
ATOM 2243 N N . HIS A 1 300 ? 6.027 11.898 -1.246 1 98.12 300 HIS A N 1
ATOM 2244 C CA . HIS A 1 300 ? 5.191 13.055 -1.532 1 98.12 300 HIS A CA 1
ATOM 2245 C C . HIS A 1 300 ? 5.883 14.352 -1.119 1 98.12 300 HIS A C 1
ATOM 2247 O O . HIS A 1 300 ? 6.379 15.094 -1.97 1 98.12 300 HIS A O 1
ATOM 2253 N N . CYS A 1 301 ? 6.066 14.609 0.161 1 97.75 301 CYS A N 1
ATOM 2254 C CA . CYS A 1 301 ? 6.434 15.922 0.693 1 97.75 301 CYS A CA 1
ATOM 2255 C C . CYS A 1 301 ? 7.809 16.344 0.198 1 97.75 301 CYS A C 1
ATOM 2257 O O . CYS A 1 301 ? 7.973 17.453 -0.324 1 97.75 301 CYS A O 1
ATOM 2259 N N . MET A 1 302 ? 8.758 15.484 0.37 1 98.31 302 MET A N 1
ATOM 2260 C CA . MET A 1 302 ? 10.117 15.797 -0.055 1 98.31 302 MET A CA 1
ATOM 2261 C C . MET A 1 302 ? 10.188 15.977 -1.567 1 98.31 302 MET A C 1
ATOM 2263 O O . MET A 1 302 ? 10.758 16.953 -2.057 1 98.31 302 MET A O 1
ATOM 2267 N N . THR A 1 303 ? 9.633 15.055 -2.293 1 98.31 303 THR A N 1
ATOM 2268 C CA . THR A 1 303 ? 9.75 15.047 -3.746 1 98.31 303 THR A CA 1
ATOM 2269 C C . THR A 1 303 ? 9.039 16.25 -4.355 1 98.31 303 THR A C 1
ATOM 2271 O O . THR A 1 303 ? 9.492 16.797 -5.371 1 98.31 303 THR A O 1
ATOM 2274 N N . VAL A 1 304 ? 7.977 16.719 -3.768 1 97.25 304 VAL A N 1
ATOM 2275 C CA . VAL A 1 304 ? 7.273 17.891 -4.285 1 97.25 304 VAL A CA 1
ATOM 2276 C C . VAL A 1 304 ? 8.172 19.125 -4.184 1 97.25 304 VAL A C 1
ATOM 2278 O O . VAL A 1 304 ? 8.203 19.953 -5.09 1 97.25 304 VAL A O 1
ATOM 2281 N N . SER A 1 305 ? 8.852 19.281 -3.062 1 97.44 305 SER A N 1
ATOM 2282 C CA . SER A 1 305 ? 9.82 20.359 -2.893 1 97.44 305 SER A CA 1
ATOM 2283 C C . SER A 1 305 ? 10.945 20.25 -3.914 1 97.44 305 SER A C 1
ATOM 2285 O O . SER A 1 305 ? 11.305 21.25 -4.551 1 97.44 305 SER A O 1
ATOM 2287 N N . LEU A 1 306 ? 11.438 19.047 -4.148 1 97.94 306 LEU A N 1
ATOM 2288 C CA . LEU A 1 306 ? 12.562 18.812 -5.047 1 97.94 306 LEU A CA 1
ATOM 2289 C C . LEU A 1 306 ? 12.156 19.062 -6.496 1 97.94 306 LEU A C 1
ATOM 2291 O O . LEU A 1 306 ? 12.984 19.484 -7.309 1 97.94 306 LEU A O 1
ATOM 2295 N N . ALA A 1 307 ? 10.945 18.859 -6.805 1 97.12 307 ALA A N 1
ATOM 2296 C CA . ALA A 1 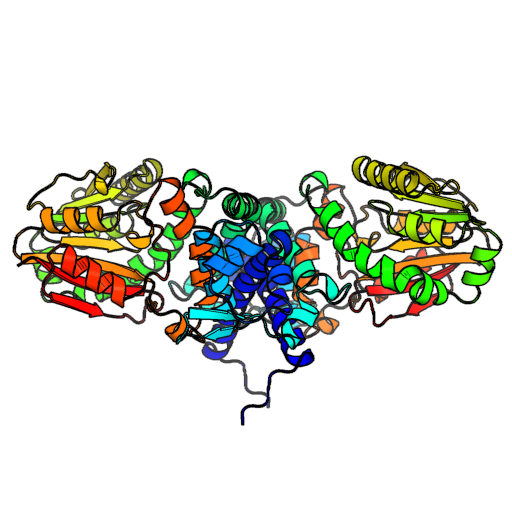307 ? 10.445 19.094 -8.156 1 97.12 307 ALA A CA 1
ATOM 2297 C C . ALA A 1 307 ? 10.602 20.547 -8.562 1 97.12 307 ALA A C 1
ATOM 2299 O O . ALA A 1 307 ? 10.773 20.859 -9.75 1 97.12 307 ALA A O 1
ATOM 2300 N N . ALA A 1 308 ? 10.617 21.422 -7.566 1 94.88 308 ALA A N 1
ATOM 2301 C CA . ALA A 1 308 ? 10.766 22.859 -7.805 1 94.88 308 ALA A CA 1
ATOM 2302 C C . ALA A 1 308 ? 12.195 23.312 -7.508 1 94.88 308 ALA A C 1
ATOM 2304 O O . ALA A 1 308 ? 12.438 24.516 -7.293 1 94.88 308 ALA A O 1
ATOM 2305 N N . GLY A 1 309 ? 13.102 22.359 -7.449 1 94.94 309 GLY A N 1
ATOM 2306 C CA . GLY A 1 309 ? 14.492 22.672 -7.145 1 94.94 309 GLY A CA 1
ATOM 2307 C C . GLY A 1 309 ? 14.695 23.125 -5.711 1 94.94 309 GLY A C 1
ATOM 2308 O O . GLY A 1 309 ? 15.594 23.922 -5.43 1 94.94 309 GLY A O 1
ATOM 2309 N N . GLY A 1 310 ? 13.898 22.609 -4.863 1 96.12 310 GLY A N 1
ATOM 2310 C CA . GLY A 1 310 ? 13.828 23.141 -3.51 1 96.12 310 GLY A CA 1
ATOM 2311 C C . GLY A 1 310 ? 14.734 22.422 -2.537 1 96.12 310 GLY A C 1
ATOM 2312 O O . GLY A 1 310 ? 15.586 21.625 -2.947 1 96.12 310 GLY A O 1
ATOM 2313 N N . ALA A 1 311 ? 14.523 22.766 -1.235 1 95.44 311 ALA A N 1
ATOM 2314 C CA . ALA A 1 311 ? 15.383 22.328 -0.137 1 95.44 311 ALA A CA 1
ATOM 2315 C C . ALA A 1 311 ? 15.156 20.844 0.173 1 95.44 311 ALA A C 1
ATOM 2317 O O . ALA A 1 311 ? 16.047 20.172 0.705 1 95.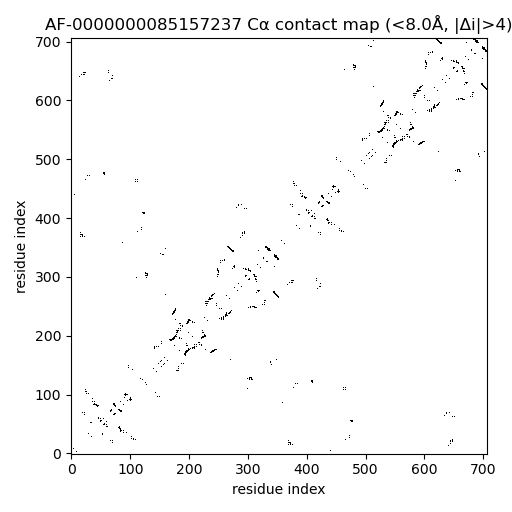44 311 ALA A O 1
ATOM 2318 N N . GLY A 1 312 ? 13.961 20.375 -0.096 1 97.25 312 GLY A N 1
ATOM 2319 C CA . GLY A 1 312 ? 13.656 18.984 0.221 1 97.25 312 GLY A CA 1
ATOM 2320 C C . GLY A 1 312 ? 13.766 18.672 1.702 1 97.25 312 GLY A C 1
ATOM 2321 O O . GLY A 1 312 ? 14.359 17.672 2.09 1 97.25 312 GLY A O 1
ATOM 2322 N N . LEU A 1 313 ? 13.102 19.469 2.545 1 97.12 313 LEU A N 1
ATOM 2323 C CA . LEU A 1 313 ? 13.195 19.281 3.99 1 97.12 313 LEU A CA 1
ATOM 2324 C C . LEU A 1 313 ? 12.688 17.906 4.398 1 97.12 313 LEU A C 1
ATOM 2326 O O . LEU A 1 313 ? 13.266 17.266 5.281 1 97.12 313 LEU A O 1
ATOM 2330 N N . GLY A 1 314 ? 11.539 17.547 3.748 1 97.06 314 GLY A N 1
ATOM 2331 C CA . GLY A 1 314 ? 10.898 16.297 4.117 1 97.06 314 GLY A CA 1
ATOM 2332 C C . GLY A 1 314 ? 9.938 16.438 5.281 1 97.06 314 GLY A C 1
ATOM 2333 O O . GLY A 1 314 ? 9.992 17.422 6.023 1 97.06 314 GLY A O 1
ATOM 2334 N N . THR A 1 315 ? 9.102 15.453 5.453 1 96.75 315 THR A N 1
ATOM 2335 C CA . THR A 1 315 ? 8.047 15.445 6.465 1 96.75 315 THR A CA 1
ATOM 2336 C C . THR A 1 315 ? 8.648 15.492 7.867 1 96.75 315 THR A C 1
ATOM 2338 O O . THR A 1 315 ? 8.125 16.172 8.75 1 96.75 315 THR A O 1
ATOM 2341 N N . ALA A 1 316 ? 9.766 14.805 8.062 1 97.38 316 ALA A N 1
ATOM 2342 C CA . ALA A 1 316 ? 10.352 14.664 9.391 1 97.38 316 ALA A CA 1
ATOM 2343 C C . ALA A 1 316 ? 11.539 15.609 9.57 1 97.38 316 ALA A C 1
ATOM 2345 O O . ALA A 1 316 ? 12.523 15.258 10.227 1 97.38 316 ALA A O 1
ATOM 2346 N N . TRP A 1 317 ? 11.422 16.797 8.969 1 97.19 317 TRP A N 1
ATOM 2347 C CA . TRP A 1 317 ? 12.492 17.781 9.109 1 97.19 317 TRP A CA 1
ATOM 2348 C C . TRP A 1 317 ? 12.75 18.094 10.578 1 97.19 317 TRP A C 1
ATOM 2350 O O . TRP A 1 317 ? 13.859 18.484 10.953 1 97.19 317 TRP A O 1
ATOM 2360 N N . GLY A 1 318 ? 11.758 17.984 11.453 1 97.81 318 GLY A N 1
ATOM 2361 C CA . GLY A 1 318 ? 11.938 17.875 12.891 1 97.81 318 GLY A CA 1
ATOM 2362 C C . GLY A 1 318 ? 11.828 19.203 13.602 1 97.81 318 GLY A C 1
ATOM 2363 O O . GLY A 1 318 ? 12.008 20.266 12.992 1 97.81 318 GLY A O 1
ATOM 2364 N N . THR A 1 319 ? 11.633 19.094 14.922 1 98 319 THR A N 1
ATOM 2365 C CA . THR A 1 319 ? 11.367 20.234 15.789 1 98 319 THR A CA 1
ATOM 2366 C C . THR A 1 319 ? 12.609 21.109 15.922 1 98 319 THR A C 1
ATOM 2368 O O . THR A 1 319 ? 12.508 22.344 15.906 1 98 319 THR A O 1
ATOM 2371 N N . GLN A 1 320 ? 13.766 20.531 16.031 1 97.81 320 GLN A N 1
ATOM 2372 C CA . GLN A 1 320 ? 15 21.281 16.234 1 97.81 320 GLN A CA 1
ATOM 2373 C C . GLN A 1 320 ? 15.273 22.203 15.055 1 97.81 320 GLN A C 1
ATOM 2375 O O . GLN A 1 320 ? 15.57 23.391 15.242 1 97.81 320 GLN A O 1
ATOM 2380 N N . LEU A 1 321 ? 15.141 21.656 13.883 1 98.12 321 LEU A N 1
ATOM 2381 C CA . LEU A 1 321 ? 15.359 22.469 12.688 1 98.12 321 LEU A CA 1
ATOM 2382 C C . LEU A 1 321 ? 14.273 23.531 12.547 1 98.12 321 LEU A C 1
ATOM 2384 O O . LEU A 1 321 ? 14.562 24.656 12.141 1 98.12 321 LEU A O 1
ATOM 2388 N N . ALA A 1 322 ? 13.047 23.234 12.852 1 98.12 322 ALA A N 1
ATOM 2389 C CA . ALA A 1 322 ? 11.945 24.188 12.781 1 98.12 322 ALA A CA 1
ATOM 2390 C C . ALA A 1 322 ? 12.211 25.391 13.68 1 98.12 322 ALA A C 1
ATOM 2392 O O . ALA A 1 322 ? 12.094 26.547 13.242 1 98.12 322 ALA A O 1
ATOM 2393 N N . VAL A 1 323 ? 12.602 25.109 14.914 1 98.12 323 VAL A N 1
ATOM 2394 C CA . VAL A 1 323 ? 12.875 26.172 15.875 1 98.12 323 VAL A CA 1
ATOM 2395 C C . VAL A 1 323 ? 14.055 27 15.398 1 98.12 323 VAL A C 1
ATOM 2397 O O . VAL A 1 323 ? 14.016 28.234 15.469 1 98.12 323 VAL A O 1
ATOM 2400 N N . ALA A 1 324 ? 15.055 26.359 14.859 1 97.94 324 ALA A N 1
ATOM 2401 C CA . ALA A 1 324 ? 16.219 27.062 14.359 1 97.94 324 ALA A CA 1
ATOM 2402 C C . ALA A 1 324 ? 15.844 27.984 13.188 1 97.94 324 ALA A C 1
ATOM 2404 O O . ALA A 1 324 ? 16.281 29.141 13.133 1 97.94 324 ALA A O 1
ATOM 2405 N N . MET A 1 325 ? 15.062 27.484 12.273 1 98.19 325 MET A N 1
ATOM 2406 C CA . MET A 1 325 ? 14.68 28.25 11.094 1 98.19 325 MET A CA 1
ATOM 2407 C C . MET A 1 325 ? 13.781 29.422 11.469 1 98.19 325 MET A C 1
ATOM 2409 O O . MET A 1 325 ? 13.859 30.5 10.867 1 98.19 325 MET A O 1
ATOM 2413 N N . LEU A 1 326 ? 12.883 29.219 12.414 1 98.38 326 LEU A N 1
ATOM 2414 C CA . LEU A 1 326 ? 12.047 30.312 12.898 1 98.38 326 LEU A CA 1
ATOM 2415 C C . LEU A 1 326 ? 12.898 31.406 13.539 1 98.38 326 LEU A C 1
ATOM 2417 O O . LEU A 1 326 ? 12.648 32.594 13.32 1 98.38 326 LEU A O 1
ATOM 2421 N N . GLY A 1 327 ? 13.883 30.984 14.312 1 97.81 327 GLY A N 1
ATOM 2422 C CA . GLY A 1 327 ? 14.828 31.938 14.859 1 97.81 327 GLY A CA 1
ATOM 2423 C C . GLY A 1 327 ? 15.547 32.75 13.797 1 97.81 327 GLY A C 1
ATOM 2424 O O . GLY A 1 327 ? 15.664 33.969 13.906 1 97.81 327 GLY A O 1
ATOM 2425 N N . GLU A 1 328 ? 16 32.094 12.781 1 97.75 328 GLU A N 1
ATOM 2426 C CA . GLU A 1 328 ? 16.719 32.719 11.688 1 97.75 328 GLU A CA 1
ATOM 2427 C C . GLU A 1 328 ? 15.828 33.688 10.922 1 97.75 328 GLU A C 1
ATOM 2429 O O . GLU A 1 328 ? 16.297 34.688 10.383 1 97.75 328 GLU A O 1
ATOM 2434 N N . ALA A 1 329 ? 14.539 33.406 10.914 1 97.56 329 ALA A N 1
ATOM 2435 C CA . ALA A 1 329 ? 13.57 34.281 10.219 1 97.56 329 ALA A CA 1
ATOM 2436 C C . ALA A 1 329 ? 13.273 35.531 11.023 1 97.56 329 ALA A C 1
ATOM 2438 O O . ALA A 1 329 ? 12.633 36.469 10.516 1 97.56 329 ALA A O 1
ATOM 2439 N N . GLY A 1 330 ? 13.664 35.562 12.312 1 97.25 330 GLY A N 1
ATOM 2440 C CA . GLY A 1 330 ? 13.523 36.781 13.094 1 97.25 330 GLY A CA 1
ATOM 2441 C C . GLY A 1 330 ? 12.664 36.594 14.328 1 97.25 330 GLY A C 1
ATOM 2442 O O . GLY A 1 330 ? 12.477 37.531 15.109 1 97.25 330 GLY A O 1
ATOM 2443 N N . PHE A 1 331 ? 12.18 35.406 14.57 1 97.38 331 PHE A N 1
ATOM 2444 C CA . PHE A 1 331 ? 11.359 35.125 15.742 1 97.38 331 PHE A CA 1
ATOM 2445 C C . PHE A 1 331 ? 12.227 34.812 16.953 1 97.38 331 PHE A C 1
ATOM 2447 O O . PHE A 1 331 ? 12.898 33.781 16.969 1 97.38 331 PHE A O 1
ATOM 2454 N N . ALA A 1 332 ? 12.195 35.656 17.891 1 88 332 ALA A N 1
ATOM 2455 C CA . ALA A 1 332 ? 13.109 35.531 19.031 1 88 332 ALA A CA 1
ATOM 2456 C C . ALA A 1 332 ? 12.633 34.5 20.031 1 88 332 ALA A C 1
ATOM 2458 O O . ALA A 1 332 ? 13.438 33.875 20.734 1 88 332 ALA A O 1
ATOM 2459 N N . ASP A 1 333 ? 11.422 34.344 20.203 1 87.25 333 ASP A N 1
ATOM 2460 C CA . ASP A 1 333 ? 10.852 33.406 21.156 1 87.25 333 ASP A CA 1
ATOM 2461 C C . ASP A 1 333 ? 9.844 32.469 20.469 1 87.25 333 ASP A C 1
ATOM 2463 O O . ASP A 1 333 ? 8.828 32.938 19.953 1 87.25 333 ASP A O 1
ATOM 2467 N N . VAL A 1 334 ? 10.172 31.172 20.469 1 96.44 334 VAL A N 1
ATOM 2468 C CA . VAL A 1 334 ? 9.297 30.156 19.875 1 96.44 334 VAL A CA 1
ATOM 2469 C C . VAL A 1 334 ? 8.875 29.141 20.938 1 96.44 334 VAL A C 1
ATOM 2471 O O . VAL A 1 334 ? 9.719 28.516 21.578 1 96.44 334 VAL A O 1
ATOM 2474 N N . ARG A 1 335 ? 7.621 29.016 21.172 1 97.81 335 ARG A N 1
ATOM 2475 C CA . ARG A 1 335 ? 7.066 27.984 22.062 1 97.81 335 ARG A CA 1
ATOM 2476 C C . ARG A 1 335 ? 6.504 26.828 21.266 1 97.81 335 ARG A C 1
ATOM 2478 O O . ARG A 1 335 ? 5.773 27.016 20.281 1 97.81 335 ARG A O 1
ATOM 2485 N N . VAL A 1 336 ? 6.859 25.578 21.656 1 98 336 VAL A N 1
ATOM 2486 C CA . VAL A 1 336 ? 6.344 24.375 21.016 1 98 336 VAL A CA 1
ATOM 2487 C C . VAL A 1 336 ? 5.293 23.719 21.906 1 98 336 VAL A C 1
ATOM 2489 O O . VAL A 1 336 ? 5.523 23.516 23.094 1 98 336 VAL A O 1
ATOM 2492 N N . ALA A 1 337 ? 4.141 23.438 21.344 1 97.94 337 ALA A N 1
ATOM 2493 C CA . ALA A 1 337 ? 3.037 22.844 22.094 1 97.94 337 ALA A CA 1
ATOM 2494 C C . ALA A 1 337 ? 2.467 21.625 21.359 1 97.94 337 ALA A C 1
ATOM 2496 O O . ALA A 1 337 ? 2.652 21.484 20.156 1 97.94 337 ALA A O 1
ATOM 2497 N N . GLU A 1 338 ? 1.865 20.734 22.141 1 96 338 GLU A N 1
ATOM 2498 C CA . GLU A 1 338 ? 1.142 19.578 21.625 1 96 338 GLU A CA 1
ATOM 2499 C C . GLU A 1 338 ? -0.319 19.594 22.062 1 96 338 GLU A C 1
ATOM 2501 O O . GLU A 1 338 ? -0.652 20.172 23.094 1 96 338 GLU A O 1
ATOM 2506 N N . ILE A 1 339 ? -1.143 19 21.25 1 93.5 339 ILE A N 1
ATOM 2507 C CA . ILE A 1 339 ? -2.533 18.828 21.672 1 93.5 339 ILE A CA 1
ATOM 2508 C C . ILE A 1 339 ? -2.938 17.359 21.5 1 93.5 339 ILE A C 1
ATOM 2510 O O . ILE A 1 339 ? -2.469 16.688 20.594 1 93.5 339 ILE A O 1
ATOM 2514 N N . GLU A 1 340 ? -3.846 16.875 22.281 1 88.69 340 GLU A N 1
ATOM 2515 C CA . GLU A 1 340 ? -4.281 15.484 22.297 1 88.69 340 GLU A CA 1
ATOM 2516 C C . GLU A 1 340 ? -5.031 15.125 21.016 1 88.69 340 GLU A C 1
ATOM 2518 O O . GLU A 1 340 ? -4.93 14 20.531 1 88.69 340 GLU A O 1
ATOM 2523 N N . SER A 1 341 ? -5.738 16.047 20.453 1 87.94 341 SER A N 1
ATOM 2524 C CA . SER A 1 341 ? -6.59 15.812 19.297 1 87.94 341 SER A CA 1
ATOM 2525 C C . SER A 1 341 ? -5.773 15.75 18.016 1 87.94 341 SER A C 1
ATOM 2527 O O . SER A 1 341 ? -6.312 15.445 16.938 1 87.94 341 SER A O 1
ATOM 2529 N N . ASP A 1 342 ? -4.527 16.031 18.125 1 90.94 342 ASP A N 1
ATOM 2530 C CA . ASP A 1 342 ? -3.617 15.992 16.984 1 90.94 342 ASP A CA 1
ATOM 2531 C C . ASP A 1 342 ? -2.264 15.414 17.375 1 90.94 342 ASP A C 1
ATOM 2533 O O . ASP A 1 342 ? -1.273 16.141 17.484 1 90.94 342 ASP A O 1
ATOM 2537 N N . PRO A 1 343 ? -2.24 14.141 17.469 1 86.75 343 PRO A N 1
ATOM 2538 C CA . PRO A 1 343 ? -1.042 13.5 18.031 1 86.75 343 PRO A CA 1
ATOM 2539 C C . PRO A 1 343 ? 0.122 13.484 17.047 1 86.75 343 PRO A C 1
ATOM 2541 O O . PRO A 1 343 ? 1.258 13.188 17.422 1 86.75 343 PRO A O 1
ATOM 2544 N N . ILE A 1 344 ? -0.077 13.883 15.844 1 91.06 344 ILE A N 1
ATOM 2545 C CA . ILE A 1 344 ? 0.96 13.688 14.836 1 91.06 344 ILE A CA 1
ATOM 2546 C C . ILE A 1 344 ? 1.68 15.008 14.57 1 91.06 344 ILE A C 1
ATOM 2548 O O . ILE A 1 344 ? 2.707 15.039 13.891 1 91.06 344 ILE A O 1
ATOM 2552 N N . ASN A 1 345 ? 1.157 16.109 15.141 1 95.56 345 ASN A N 1
ATOM 2553 C CA . ASN A 1 345 ? 1.763 17.406 14.844 1 95.56 345 ASN A CA 1
ATOM 2554 C C . ASN A 1 345 ? 2.184 18.125 16.125 1 95.56 345 ASN A C 1
ATOM 2556 O O . ASN A 1 345 ? 1.604 17.891 17.188 1 95.56 345 ASN A O 1
ATOM 2560 N N . ASN A 1 346 ? 3.199 18.922 15.992 1 97.62 346 ASN A N 1
ATOM 2561 C CA . ASN A 1 346 ? 3.529 19.984 16.938 1 97.62 346 ASN A CA 1
ATOM 2562 C C . ASN A 1 346 ? 2.994 21.344 16.469 1 97.62 346 ASN A C 1
ATOM 2564 O O . ASN A 1 346 ? 2.896 21.594 15.273 1 97.62 346 ASN A O 1
ATOM 2568 N N . TYR A 1 347 ? 2.684 22.141 17.453 1 98.31 347 TYR A N 1
ATOM 2569 C CA . TYR A 1 347 ? 2.309 23.516 17.203 1 98.31 347 TYR A CA 1
ATOM 2570 C C . TYR A 1 347 ? 3.406 24.469 17.656 1 98.31 347 TYR A C 1
ATOM 2572 O O . TYR A 1 347 ? 3.881 24.391 18.797 1 98.31 347 TYR A O 1
ATOM 2580 N N . TYR A 1 348 ? 3.867 25.297 16.75 1 98.56 348 TYR A N 1
ATOM 2581 C CA . TYR A 1 348 ? 4.875 26.312 17.016 1 98.56 348 TYR A CA 1
ATOM 2582 C C . TYR A 1 348 ? 4.238 27.703 17.125 1 98.56 348 TYR A C 1
ATOM 2584 O O . TYR A 1 348 ? 3.58 28.156 16.188 1 98.56 348 TYR A O 1
ATOM 2592 N N . ILE A 1 349 ? 4.438 28.359 18.281 1 98.56 349 ILE A N 1
ATOM 2593 C CA . ILE A 1 349 ? 3.924 29.703 18.531 1 98.56 349 ILE A CA 1
ATOM 2594 C C . ILE A 1 349 ? 5.082 30.703 18.594 1 98.56 349 ILE A C 1
ATOM 2596 O O . ILE A 1 349 ? 5.938 30.609 19.484 1 98.56 349 ILE A O 1
ATOM 2600 N N . ALA A 1 350 ? 5.121 31.594 17.625 1 98.12 350 ALA A N 1
ATOM 2601 C CA . ALA A 1 350 ? 6.207 32.562 17.516 1 98.12 350 ALA A CA 1
ATOM 2602 C C . ALA A 1 350 ? 5.664 33.969 17.391 1 98.12 350 ALA A C 1
ATOM 2604 O O . ALA A 1 350 ? 4.738 34.219 16.609 1 98.12 350 ALA A O 1
ATOM 2605 N N . ARG A 1 351 ? 6.254 34.938 18.141 1 95.81 351 ARG A N 1
ATOM 2606 C CA . ARG A 1 351 ? 5.777 36.312 18.141 1 95.81 351 ARG A CA 1
ATOM 2607 C C . ARG A 1 351 ? 6.816 37.25 17.547 1 95.81 351 ARG A C 1
ATOM 2609 O O . ARG A 1 351 ? 8.016 37.094 17.797 1 95.81 351 ARG A O 1
ATOM 2616 N N . LYS A 1 352 ? 6.297 38.031 16.75 1 95.69 352 LYS A N 1
ATOM 2617 C CA . LYS A 1 352 ? 7.164 39.094 16.25 1 95.69 352 LYS A CA 1
ATOM 2618 C C . LYS A 1 352 ? 7.328 40.219 17.266 1 95.69 352 LYS A C 1
ATOM 2620 O O . LYS A 1 352 ? 6.336 40.719 17.797 1 95.69 352 LYS A O 1
ATOM 2625 N N . SER A 1 353 ? 8.57 40.594 17.594 1 90.12 353 SER A N 1
ATOM 2626 C CA . SER A 1 353 ? 8.859 41.656 18.531 1 90.12 353 SER A CA 1
ATOM 2627 C C . SER A 1 353 ? 8.609 43.031 17.906 1 90.12 353 SER A C 1
ATOM 2629 O O . SER A 1 353 ? 8.703 43.188 16.688 1 90.12 353 SER A O 1
ATOM 2631 N N . MET B 1 1 ? -9.703 -16.906 30.484 1 31.91 1 MET B N 1
ATOM 2632 C CA . MET B 1 1 ? -10.672 -16.078 29.781 1 31.91 1 MET B CA 1
ATOM 2633 C C . MET B 1 1 ? -9.961 -15.031 28.922 1 31.91 1 MET B C 1
ATOM 2635 O O . MET B 1 1 ? -9.25 -14.164 29.438 1 31.91 1 MET B O 1
ATOM 2639 N N . THR B 1 2 ? -9.438 -15.203 27.828 1 43.5 2 THR B N 1
ATOM 2640 C CA . THR B 1 2 ? -8.562 -14.344 27.031 1 43.5 2 THR B CA 1
ATOM 2641 C C . THR B 1 2 ? -9.102 -12.914 27 1 43.5 2 THR B C 1
ATOM 2643 O O . THR B 1 2 ? -10.281 -12.703 26.719 1 43.5 2 THR B O 1
ATOM 2646 N N . ALA B 1 3 ? -8.516 -12.148 27.625 1 57.22 3 ALA B N 1
ATOM 2647 C CA . ALA B 1 3 ? -8.961 -10.773 27.859 1 57.22 3 ALA B CA 1
ATOM 2648 C C . ALA B 1 3 ? -9.414 -10.117 26.562 1 57.22 3 ALA B C 1
ATOM 2650 O O . ALA B 1 3 ? -8.773 -10.289 25.516 1 57.22 3 ALA B O 1
ATOM 2651 N N . LEU B 1 4 ? -10.742 -9.602 26.516 1 84.25 4 LEU B N 1
ATOM 2652 C CA . LEU B 1 4 ? -11.375 -8.914 25.391 1 84.25 4 LEU B CA 1
ATOM 2653 C C . LEU B 1 4 ? -10.516 -7.754 24.906 1 84.25 4 LEU B C 1
ATOM 2655 O O . LEU B 1 4 ? -9.906 -7.051 25.719 1 84.25 4 LEU B O 1
ATOM 2659 N N . GLU B 1 5 ? -10.203 -7.797 23.641 1 93.69 5 GLU B N 1
ATOM 2660 C CA . GLU B 1 5 ? -9.461 -6.719 23 1 93.69 5 GLU B CA 1
ATOM 2661 C C . GLU B 1 5 ? -10.055 -5.355 23.344 1 93.69 5 GLU B C 1
ATOM 2663 O O . GLU B 1 5 ? -11.266 -5.156 23.25 1 93.69 5 GLU B O 1
ATOM 2668 N N . THR B 1 6 ? -9.211 -4.414 23.938 1 96.06 6 THR B N 1
ATOM 2669 C CA . THR B 1 6 ? -9.664 -3.061 24.234 1 96.06 6 THR B CA 1
ATOM 2670 C C . THR B 1 6 ? -9.516 -2.162 23 1 96.06 6 THR B C 1
ATOM 2672 O O . THR B 1 6 ? -8.844 -2.527 22.047 1 96.06 6 THR B O 1
ATOM 2675 N N . THR B 1 7 ? -10.18 -1.006 23.031 1 96.44 7 THR B N 1
ATOM 2676 C CA . THR B 1 7 ? -10.062 -0.024 21.969 1 96.44 7 THR B CA 1
ATOM 2677 C C . THR B 1 7 ? -8.609 0.413 21.781 1 96.44 7 THR B C 1
ATOM 2679 O O . THR B 1 7 ? -8.125 0.543 20.656 1 96.44 7 THR B O 1
ATOM 2682 N N . ASP B 1 8 ? -7.891 0.577 22.875 1 96.12 8 ASP B N 1
ATOM 2683 C CA . ASP B 1 8 ? -6.5 1.018 22.828 1 96.12 8 ASP B CA 1
ATOM 2684 C C . ASP B 1 8 ? -5.609 -0.039 22.172 1 96.12 8 ASP B C 1
ATOM 2686 O O . ASP B 1 8 ? -4.738 0.287 21.375 1 96.12 8 ASP B O 1
ATOM 2690 N N . GLU B 1 9 ? -5.828 -1.239 22.562 1 97.06 9 GLU B N 1
ATOM 2691 C CA . GLU B 1 9 ? -5.062 -2.334 21.984 1 97.06 9 GLU B CA 1
ATOM 2692 C C . GLU B 1 9 ? -5.312 -2.438 20.484 1 97.06 9 GLU B C 1
ATOM 2694 O O . GLU B 1 9 ? -4.383 -2.654 19.703 1 97.06 9 GLU B O 1
ATOM 2699 N N . PHE B 1 10 ? -6.566 -2.32 20.141 1 97.94 10 PHE B N 1
ATOM 2700 C CA . PHE B 1 10 ? -6.918 -2.357 18.719 1 97.94 10 PHE B CA 1
ATOM 2701 C C . PHE B 1 10 ? -6.297 -1.183 17.984 1 97.94 10 PHE B C 1
ATOM 2703 O O . PHE B 1 10 ? -5.766 -1.349 16.875 1 97.94 10 PHE B O 1
ATOM 2710 N N . THR B 1 11 ? -6.305 -0.018 18.562 1 97.12 11 THR B N 1
ATOM 2711 C CA . THR B 1 11 ? -5.699 1.174 17.984 1 97.12 11 THR B CA 1
ATOM 2712 C C . THR B 1 11 ? -4.215 0.957 17.719 1 97.12 11 THR B C 1
ATOM 2714 O O . THR B 1 11 ? -3.711 1.287 16.641 1 97.12 11 THR B O 1
ATOM 2717 N N . ASP B 1 12 ? -3.547 0.384 18.625 1 97 12 ASP B N 1
ATOM 2718 C CA . ASP B 1 12 ? -2.121 0.099 18.5 1 97 12 ASP B CA 1
ATOM 2719 C C . ASP B 1 12 ? -1.865 -0.872 17.344 1 97 12 ASP B C 1
ATOM 2721 O O . ASP B 1 12 ? -0.903 -0.708 16.594 1 97 12 ASP B O 1
ATOM 2725 N N . ARG B 1 13 ? -2.713 -1.849 17.25 1 97.44 13 ARG B N 1
ATOM 2726 C CA . ARG B 1 13 ? -2.57 -2.852 16.203 1 97.44 13 ARG B CA 1
ATOM 2727 C C . ARG B 1 13 ? -2.742 -2.229 14.82 1 97.44 13 ARG B C 1
ATOM 2729 O O . ARG B 1 13 ? -1.974 -2.518 13.898 1 97.44 13 ARG B O 1
ATOM 2736 N N . ILE B 1 14 ? -3.754 -1.362 14.648 1 98.25 14 ILE B N 1
ATOM 2737 C CA . ILE B 1 14 ? -4.008 -0.744 13.352 1 98.25 14 ILE B CA 1
ATOM 2738 C C . ILE B 1 14 ? -2.904 0.263 13.031 1 98.25 14 ILE B C 1
ATOM 2740 O O . ILE B 1 14 ? -2.48 0.39 11.883 1 98.25 14 ILE B O 1
ATOM 2744 N N . THR B 1 15 ? -2.395 0.935 14.055 1 97.44 15 THR B N 1
ATOM 2745 C CA . THR B 1 15 ? -1.253 1.825 13.875 1 97.44 15 THR B CA 1
ATOM 2746 C C . THR B 1 15 ? -0.039 1.054 13.367 1 97.44 15 THR B C 1
ATOM 2748 O O . THR B 1 15 ? 0.627 1.487 12.43 1 97.44 15 THR B O 1
ATOM 2751 N N . ALA B 1 16 ? 0.17 -0.078 13.914 1 97.38 16 ALA B N 1
ATOM 2752 C CA . ALA B 1 16 ? 1.265 -0.94 13.477 1 97.38 16 ALA B CA 1
ATOM 2753 C C . ALA B 1 16 ? 1.045 -1.419 12.047 1 97.38 16 ALA B C 1
ATOM 2755 O O . ALA B 1 16 ? 2 -1.555 11.273 1 97.38 16 ALA B O 1
ATOM 2756 N N . ALA B 1 17 ? -0.18 -1.691 11.695 1 98 17 ALA B N 1
ATOM 2757 C CA . ALA B 1 17 ? -0.5 -2.115 10.336 1 98 17 ALA B CA 1
ATOM 2758 C C . ALA B 1 17 ? -0.186 -1.011 9.328 1 98 17 ALA B C 1
ATOM 2760 O O . ALA B 1 17 ? 0.335 -1.28 8.242 1 98 17 ALA B O 1
ATOM 2761 N N . ILE B 1 18 ? -0.442 0.208 9.688 1 98.19 18 ILE B N 1
ATOM 2762 C CA . ILE B 1 18 ? -0.172 1.344 8.812 1 98.19 18 ILE B CA 1
ATOM 2763 C C . ILE B 1 18 ? 1.336 1.527 8.656 1 98.19 18 ILE B C 1
ATOM 2765 O O . ILE B 1 18 ? 1.832 1.723 7.543 1 98.19 18 ILE B O 1
ATOM 2769 N N . ASP B 1 19 ? 2.09 1.391 9.75 1 98 19 ASP B N 1
ATOM 2770 C CA . ASP B 1 19 ? 3.547 1.419 9.656 1 98 19 ASP B CA 1
ATOM 2771 C C . ASP B 1 19 ? 4.062 0.258 8.805 1 98 19 ASP B C 1
ATOM 2773 O O . ASP B 1 19 ? 4.988 0.429 8.008 1 98 19 ASP B O 1
ATOM 2777 N N . GLY B 1 20 ? 3.441 -0.879 9.008 1 97.75 20 GLY B N 1
ATOM 2778 C CA . GLY B 1 20 ? 3.809 -2.039 8.211 1 97.75 20 GLY B CA 1
ATOM 2779 C C . GLY B 1 20 ? 3.566 -1.842 6.727 1 97.75 20 GLY B C 1
ATOM 2780 O O . GLY B 1 20 ? 4.375 -2.264 5.898 1 97.75 20 GLY B O 1
ATOM 2781 N N . ALA B 1 21 ? 2.482 -1.229 6.418 1 98.44 21 ALA B N 1
ATOM 2782 C CA . ALA B 1 21 ? 2.166 -0.934 5.023 1 98.44 21 ALA B CA 1
ATOM 2783 C C . ALA B 1 21 ? 3.215 -0.013 4.406 1 98.44 21 ALA B C 1
ATOM 2785 O O . ALA B 1 21 ? 3.629 -0.213 3.262 1 98.44 21 ALA B O 1
ATOM 2786 N N . SER B 1 22 ? 3.627 0.969 5.164 1 98.62 22 SER B N 1
ATOM 2787 C CA . SER B 1 22 ? 4.68 1.883 4.73 1 98.62 22 SER B CA 1
ATOM 2788 C C . SER B 1 22 ? 5.992 1.145 4.504 1 98.62 22 SER B C 1
ATOM 2790 O O . SER B 1 22 ? 6.676 1.372 3.504 1 98.62 22 SER B O 1
ATOM 2792 N N . LEU B 1 23 ? 6.293 0.284 5.402 1 98.62 23 LEU B N 1
ATOM 2793 C CA . LEU B 1 23 ? 7.508 -0.513 5.27 1 98.62 23 LEU B CA 1
ATOM 2794 C C . LEU B 1 23 ? 7.465 -1.367 4.008 1 98.62 23 LEU B C 1
ATOM 2796 O O . LEU B 1 23 ? 8.469 -1.501 3.307 1 98.62 23 LEU B O 1
ATOM 2800 N N . ALA B 1 24 ? 6.309 -1.961 3.705 1 98.62 24 ALA B N 1
ATOM 2801 C CA . ALA B 1 24 ? 6.164 -2.783 2.506 1 98.62 24 ALA B CA 1
ATOM 2802 C C . ALA B 1 24 ? 6.457 -1.972 1.247 1 98.62 24 ALA B C 1
ATOM 2804 O O . ALA B 1 24 ? 7.102 -2.465 0.319 1 98.62 24 ALA B O 1
ATOM 2805 N N . LEU B 1 25 ? 5.996 -0.737 1.187 1 98.69 25 LEU B N 1
ATOM 2806 C CA . LEU B 1 25 ? 6.277 0.132 0.05 1 98.69 25 LEU B CA 1
ATOM 2807 C C . LEU B 1 25 ? 7.773 0.41 -0.062 1 98.69 25 LEU B C 1
ATOM 2809 O O . LEU B 1 25 ? 8.328 0.404 -1.162 1 98.69 25 LEU B O 1
ATOM 2813 N N . LEU B 1 26 ? 8.422 0.62 1.104 1 98.88 26 LEU B N 1
ATOM 2814 C CA . LEU B 1 26 ? 9.852 0.899 1.116 1 98.88 26 LEU B CA 1
ATOM 2815 C C . LEU B 1 26 ? 10.648 -0.328 0.686 1 98.88 26 LEU B C 1
ATOM 2817 O O . LEU B 1 26 ? 11.648 -0.205 -0.023 1 98.88 26 LEU B O 1
ATOM 2821 N N . LEU B 1 27 ? 10.211 -1.521 1.104 1 98.88 27 LEU B N 1
ATOM 2822 C CA . LEU B 1 27 ? 10.859 -2.76 0.69 1 98.88 27 LEU B CA 1
ATOM 2823 C C . LEU B 1 27 ? 10.758 -2.949 -0.82 1 98.88 27 LEU B C 1
ATOM 2825 O O . LEU B 1 27 ? 11.727 -3.355 -1.467 1 98.88 27 LEU B O 1
ATOM 2829 N N . SER B 1 28 ? 9.586 -2.65 -1.366 1 98.69 28 SER B N 1
ATOM 2830 C CA . SER B 1 28 ? 9.391 -2.715 -2.811 1 98.69 28 SER B CA 1
ATOM 2831 C C . SER B 1 28 ? 10.375 -1.813 -3.543 1 98.69 28 SER B C 1
ATOM 2833 O O . SER B 1 28 ? 11.039 -2.248 -4.488 1 98.69 28 SER B O 1
ATOM 2835 N N . ILE B 1 29 ? 10.578 -0.587 -3.09 1 98.81 29 ILE B N 1
ATOM 2836 C CA . ILE B 1 29 ? 11.492 0.371 -3.693 1 98.81 29 ILE B CA 1
ATOM 2837 C C . ILE B 1 29 ? 12.93 -0.136 -3.561 1 98.81 29 ILE B C 1
ATOM 2839 O O . ILE B 1 29 ? 13.703 -0.079 -4.516 1 98.81 29 ILE B O 1
ATOM 2843 N N . GLY B 1 30 ? 13.266 -0.65 -2.381 1 98.81 30 GLY B N 1
ATOM 2844 C CA . GLY B 1 30 ? 14.602 -1.174 -2.148 1 98.81 30 GLY B CA 1
ATOM 2845 C C . GLY B 1 30 ? 14.969 -2.303 -3.09 1 98.81 30 GLY B C 1
ATOM 2846 O O . GLY B 1 30 ? 16.109 -2.365 -3.578 1 98.81 30 GLY B O 1
ATOM 2847 N N . HIS B 1 31 ? 14.031 -3.199 -3.361 1 98.62 31 HIS B N 1
ATOM 2848 C CA . HIS B 1 31 ? 14.266 -4.301 -4.285 1 98.62 31 HIS B CA 1
ATOM 2849 C C . HIS B 1 31 ? 14.453 -3.795 -5.711 1 98.62 31 HIS B C 1
ATOM 2851 O O . HIS B 1 31 ? 15.414 -4.172 -6.387 1 98.62 31 HIS B O 1
ATOM 2857 N N . GLN B 1 32 ? 13.633 -2.908 -6.152 1 98.31 32 GLN B N 1
ATOM 2858 C CA . GLN B 1 32 ? 13.609 -2.457 -7.539 1 98.31 32 GLN B CA 1
ATOM 2859 C C . GLN B 1 32 ? 14.82 -1.578 -7.852 1 98.31 32 GLN B C 1
ATOM 2861 O O . GLN B 1 32 ? 15.305 -1.564 -8.984 1 98.31 32 GLN B O 1
ATOM 2866 N N . THR B 1 33 ? 15.32 -0.849 -6.848 1 98.69 33 THR B N 1
ATOM 2867 C CA . THR B 1 33 ? 16.438 0.055 -7.07 1 98.69 33 THR B CA 1
ATOM 2868 C C . THR B 1 33 ? 17.766 -0.669 -6.852 1 98.69 33 THR B C 1
ATOM 2870 O O . THR B 1 33 ? 18.844 -0.123 -7.145 1 98.69 33 THR B O 1
ATOM 2873 N N . GLY B 1 34 ? 17.703 -1.844 -6.254 1 98.44 34 GLY B N 1
ATOM 2874 C CA . GLY B 1 34 ? 18.922 -2.609 -5.996 1 98.44 34 GLY B CA 1
ATOM 2875 C C . GLY B 1 34 ? 19.594 -2.238 -4.691 1 98.44 34 GLY B C 1
ATOM 2876 O O . GLY B 1 34 ? 20.672 -2.754 -4.371 1 98.44 34 GLY B O 1
ATOM 2877 N N . LEU B 1 35 ? 19 -1.401 -3.898 1 98.81 35 LEU B N 1
ATOM 2878 C CA . LEU B 1 35 ? 19.609 -0.884 -2.678 1 98.81 35 LEU B CA 1
ATOM 2879 C C . LEU B 1 35 ? 19.828 -2.004 -1.669 1 98.81 35 LEU B C 1
ATOM 2881 O O . LEU B 1 35 ? 20.875 -2.053 -1.02 1 98.81 35 LEU B O 1
ATOM 2885 N N . LEU B 1 36 ? 18.875 -2.926 -1.53 1 98.81 36 LEU B N 1
ATOM 2886 C CA . LEU B 1 36 ? 19 -4.027 -0.585 1 98.81 36 LEU B CA 1
ATOM 2887 C C . LEU B 1 36 ? 20.188 -4.914 -0.95 1 98.81 36 LEU B C 1
ATOM 2889 O O . LEU B 1 36 ? 21 -5.266 -0.087 1 98.81 36 LEU B O 1
ATOM 2893 N N . ASP B 1 37 ? 20.328 -5.172 -2.195 1 98.62 37 ASP B N 1
ATOM 2894 C CA . ASP B 1 37 ? 21.453 -5.977 -2.678 1 98.62 37 ASP B CA 1
ATOM 2895 C C . ASP B 1 37 ? 22.781 -5.242 -2.492 1 98.62 37 ASP B C 1
ATOM 2897 O O . ASP B 1 37 ? 23.781 -5.852 -2.115 1 98.62 37 ASP B O 1
ATOM 2901 N N . THR B 1 38 ? 22.766 -3.953 -2.762 1 98.56 38 THR B N 1
ATOM 2902 C CA . THR B 1 38 ? 23.953 -3.123 -2.654 1 98.56 38 THR B CA 1
ATOM 2903 C C . THR B 1 38 ? 24.453 -3.088 -1.216 1 98.56 38 THR B C 1
ATOM 2905 O O . THR B 1 38 ? 25.672 -3.088 -0.979 1 98.56 38 THR B O 1
ATOM 2908 N N . MET B 1 39 ? 23.594 -3.131 -0.295 1 98.56 39 MET B N 1
ATOM 2909 C CA . MET B 1 39 ? 23.953 -2.971 1.108 1 98.56 39 MET B CA 1
ATOM 2910 C C . MET B 1 39 ? 24.312 -4.312 1.735 1 98.56 39 MET B C 1
ATOM 2912 O O . MET B 1 39 ? 24.906 -4.363 2.82 1 98.56 39 MET B O 1
ATOM 2916 N N . ALA B 1 40 ? 23.953 -5.395 1.112 1 97.94 40 ALA B N 1
ATOM 2917 C CA . ALA B 1 40 ? 24.141 -6.727 1.681 1 97.94 40 ALA B CA 1
ATOM 2918 C C . ALA B 1 40 ? 25.625 -7.09 1.728 1 97.94 40 ALA B C 1
ATOM 2920 O O . ALA B 1 40 ? 26.328 -7.023 0.711 1 97.94 40 ALA B O 1
ATOM 2921 N N . GLY B 1 41 ? 26.125 -7.449 2.904 1 94.19 41 GLY B N 1
ATOM 2922 C CA . GLY B 1 41 ? 27.484 -7.949 3.068 1 94.19 41 GLY B CA 1
ATOM 2923 C C . GLY B 1 41 ? 28.531 -6.852 3.041 1 94.19 41 GLY B C 1
ATOM 2924 O O . GLY B 1 41 ? 29.719 -7.129 2.885 1 94.19 41 GLY B O 1
ATOM 2925 N N . VAL B 1 42 ? 28.125 -5.637 3.094 1 95.88 42 VAL B N 1
ATOM 2926 C CA . VAL B 1 42 ? 29.047 -4.508 3.072 1 95.88 42 VAL B CA 1
ATOM 2927 C C . VAL B 1 42 ? 29.094 -3.857 4.453 1 95.88 42 VAL B C 1
ATOM 2929 O O . VAL B 1 42 ? 28.094 -3.824 5.168 1 95.88 42 VAL B O 1
ATOM 2932 N N . PRO B 1 43 ? 30.234 -3.393 4.836 1 97.31 43 PRO B N 1
ATOM 2933 C CA . PRO B 1 43 ? 30.344 -2.684 6.109 1 97.31 43 PRO B CA 1
ATOM 2934 C C . PRO B 1 43 ? 29.469 -1.426 6.164 1 97.31 43 PRO B C 1
ATOM 2936 O O . PRO B 1 43 ? 29.016 -0.947 5.125 1 97.31 43 PRO B O 1
ATOM 2939 N N . PRO B 1 44 ? 29.219 -0.988 7.371 1 98.38 44 PRO B N 1
ATOM 2940 C CA . PRO B 1 44 ? 28.453 0.252 7.496 1 98.38 44 PRO B CA 1
ATOM 2941 C C . PRO B 1 44 ? 29 1.382 6.633 1 98.38 44 PRO B C 1
ATOM 2943 O O . PRO B 1 44 ? 30.219 1.518 6.496 1 98.38 44 PRO B O 1
ATOM 2946 N N . ALA B 1 45 ? 28.125 2.156 6.066 1 98.75 45 ALA B N 1
ATOM 2947 C CA . ALA B 1 45 ? 28.531 3.24 5.172 1 98.75 45 ALA B CA 1
ATOM 2948 C C . ALA B 1 45 ? 27.562 4.414 5.277 1 98.75 45 ALA B C 1
ATOM 2950 O O . ALA B 1 45 ? 26.438 4.262 5.766 1 98.75 45 ALA B O 1
ATOM 2951 N N . THR B 1 46 ? 28.016 5.559 4.844 1 98.69 46 THR B N 1
ATOM 2952 C CA . THR B 1 46 ? 27.188 6.754 4.824 1 98.69 46 THR B CA 1
ATOM 2953 C C . THR B 1 46 ? 26.203 6.711 3.65 1 98.69 46 THR B C 1
ATOM 2955 O O . THR B 1 46 ? 26.359 5.902 2.734 1 98.69 46 THR B O 1
ATOM 2958 N N . SER B 1 47 ? 25.203 7.586 3.695 1 98.62 47 SER B N 1
ATOM 2959 C CA . SER B 1 47 ? 24.219 7.617 2.625 1 98.62 47 SER B CA 1
ATOM 2960 C C . SER B 1 47 ? 24.859 7.953 1.284 1 98.62 47 SER B C 1
ATOM 2962 O O . SER B 1 47 ? 24.453 7.418 0.247 1 98.62 47 SER B O 1
ATOM 2964 N N . ASP B 1 48 ? 25.859 8.828 1.276 1 98.5 48 ASP B N 1
ATOM 2965 C CA . ASP B 1 48 ? 26.531 9.203 0.038 1 98.5 48 ASP B CA 1
ATOM 2966 C C . ASP B 1 48 ? 27.25 8.016 -0.579 1 98.5 48 ASP B C 1
ATOM 2968 O O . ASP B 1 48 ? 27.203 7.812 -1.794 1 98.5 48 ASP B O 1
ATOM 2972 N N . ARG B 1 49 ? 27.891 7.207 0.235 1 98.62 49 ARG B N 1
ATOM 2973 C CA . ARG B 1 49 ? 28.625 6.047 -0.25 1 98.62 49 ARG B CA 1
ATOM 2974 C C . ARG B 1 49 ? 27.672 4.973 -0.769 1 98.62 49 ARG B C 1
ATOM 2976 O O . ARG B 1 49 ? 27.953 4.328 -1.783 1 98.62 49 ARG B O 1
ATOM 2983 N N . ILE B 1 50 ? 26.609 4.785 -0.055 1 98.75 50 ILE B N 1
ATOM 2984 C CA . ILE B 1 50 ? 25.625 3.803 -0.472 1 98.75 50 ILE B CA 1
ATOM 2985 C C . ILE B 1 50 ? 25 4.227 -1.799 1 98.75 50 ILE B C 1
ATOM 2987 O O . ILE B 1 50 ? 24.844 3.412 -2.711 1 98.75 50 ILE B O 1
ATOM 2991 N N . ALA B 1 51 ? 24.688 5.527 -1.924 1 98.81 51 ALA B N 1
ATOM 2992 C CA . ALA B 1 51 ? 24.109 6.062 -3.154 1 98.81 51 ALA B CA 1
ATOM 2993 C C . ALA B 1 51 ? 25.078 5.887 -4.328 1 98.81 51 ALA B C 1
ATOM 2995 O O . ALA B 1 51 ? 24.672 5.48 -5.418 1 98.81 51 ALA B O 1
ATOM 2996 N N . GLU B 1 52 ? 26.297 6.176 -4.113 1 98.5 52 GLU B N 1
ATOM 2997 C CA . GLU B 1 52 ? 27.328 6.031 -5.148 1 98.5 52 GLU B CA 1
ATOM 2998 C C . GLU B 1 52 ? 27.453 4.578 -5.598 1 98.5 52 GLU B C 1
ATOM 3000 O O . GLU B 1 52 ? 27.484 4.297 -6.797 1 98.5 52 GLU B O 1
ATOM 3005 N N . ALA B 1 53 ? 27.516 3.684 -4.66 1 98.5 53 ALA B N 1
ATOM 3006 C CA . ALA B 1 53 ? 27.656 2.264 -4.969 1 98.5 53 ALA B CA 1
ATOM 3007 C C . ALA B 1 53 ? 26.453 1.753 -5.766 1 98.5 53 ALA B C 1
ATOM 3009 O O . ALA B 1 53 ? 26.609 0.881 -6.625 1 98.5 53 ALA B O 1
ATOM 3010 N N . ALA B 1 54 ? 25.281 2.305 -5.48 1 98.25 54 ALA B N 1
ATOM 3011 C CA . ALA B 1 54 ? 24.062 1.856 -6.141 1 98.25 54 ALA B CA 1
ATOM 3012 C C . ALA B 1 54 ? 23.812 2.637 -7.43 1 98.25 54 ALA B C 1
ATOM 3014 O O . ALA B 1 54 ? 22.938 2.281 -8.219 1 98.25 54 ALA B O 1
ATOM 3015 N N . GLY B 1 55 ? 24.562 3.686 -7.668 1 98.44 55 GLY B N 1
ATOM 3016 C CA . GLY B 1 55 ? 24.344 4.543 -8.82 1 98.44 55 GLY B CA 1
ATOM 3017 C C . GLY B 1 55 ? 23.047 5.324 -8.742 1 98.44 55 GLY B C 1
ATOM 3018 O O . GLY B 1 55 ? 22.328 5.438 -9.734 1 98.44 55 GLY B O 1
ATOM 3019 N N . LEU B 1 56 ? 22.703 5.844 -7.543 1 98.81 56 LEU B N 1
ATOM 3020 C CA . LEU B 1 56 ? 21.422 6.5 -7.324 1 98.81 56 LEU B CA 1
ATOM 3021 C C . LEU B 1 56 ? 21.609 7.895 -6.742 1 98.81 56 LEU B C 1
ATOM 3023 O O . LEU B 1 56 ? 22.719 8.258 -6.336 1 98.81 56 LEU B O 1
ATOM 3027 N N . ASN B 1 57 ? 20.562 8.727 -6.797 1 98.69 57 ASN B N 1
ATOM 3028 C CA . ASN B 1 57 ? 20.547 10.062 -6.211 1 98.69 57 ASN B CA 1
ATOM 3029 C C . ASN B 1 57 ? 20.578 10.008 -4.684 1 98.69 57 ASN B C 1
ATOM 3031 O O . ASN B 1 57 ? 19.703 9.414 -4.062 1 98.69 57 ASN B O 1
ATOM 3035 N N . GLU B 1 58 ? 21.516 10.672 -4.102 1 98.69 58 GLU B N 1
ATOM 3036 C CA . GLU B 1 58 ? 21.797 10.539 -2.674 1 98.69 58 GLU B CA 1
ATOM 3037 C C . GLU B 1 58 ? 20.625 11.062 -1.838 1 98.69 58 GLU B C 1
ATOM 3039 O O . GLU B 1 58 ? 20.328 10.508 -0.78 1 98.69 58 GLU B O 1
ATOM 3044 N N . ARG B 1 59 ? 19.938 12.125 -2.188 1 98.44 59 ARG B N 1
ATOM 3045 C CA . ARG B 1 59 ? 18.859 12.688 -1.377 1 98.44 59 ARG B CA 1
ATOM 3046 C C . ARG B 1 59 ? 17.719 11.68 -1.209 1 98.44 59 ARG B C 1
ATOM 3048 O O . ARG B 1 59 ? 17.141 11.578 -0.132 1 98.44 59 ARG B O 1
ATOM 3055 N N . TYR B 1 60 ? 17.406 10.977 -2.266 1 98.81 60 TYR B N 1
ATOM 3056 C CA . TYR B 1 60 ? 16.375 9.938 -2.205 1 98.81 60 TYR B CA 1
ATOM 3057 C C . TYR B 1 60 ? 16.859 8.742 -1.394 1 98.81 60 TYR B C 1
ATOM 3059 O O . TYR B 1 60 ? 16.109 8.188 -0.588 1 98.81 60 TYR B O 1
ATOM 3067 N N . VAL B 1 61 ? 18.125 8.359 -1.585 1 98.88 61 VAL B N 1
ATOM 3068 C CA . VAL B 1 61 ? 18.688 7.238 -0.841 1 98.88 61 VAL B CA 1
ATOM 3069 C C . VAL B 1 61 ? 18.672 7.547 0.655 1 98.88 61 VAL B C 1
ATOM 3071 O O . VAL B 1 61 ? 18.281 6.699 1.463 1 98.88 61 VAL B O 1
ATOM 3074 N N . ARG B 1 62 ? 19.016 8.719 1.014 1 98.75 62 ARG B N 1
ATOM 3075 C CA . ARG B 1 62 ? 19.062 9.125 2.414 1 98.75 62 ARG B CA 1
ATOM 3076 C C . ARG B 1 62 ? 17.672 9.047 3.053 1 98.75 62 ARG B C 1
ATOM 3078 O O . ARG B 1 62 ? 17.531 8.586 4.188 1 98.75 62 ARG B O 1
ATOM 3085 N N . GLU B 1 63 ? 16.656 9.539 2.355 1 98.75 63 GLU B N 1
ATOM 3086 C CA . GLU B 1 63 ? 15.305 9.492 2.891 1 98.75 63 GLU B CA 1
ATOM 3087 C C . GLU B 1 63 ? 14.805 8.055 2.994 1 98.75 63 GLU B C 1
ATOM 3089 O O . GLU B 1 63 ? 14.141 7.688 3.969 1 98.75 63 GLU B O 1
ATOM 3094 N N . TRP B 1 64 ? 15.102 7.199 2.002 1 98.88 64 TRP B N 1
ATOM 3095 C CA . TRP B 1 64 ? 14.758 5.781 2.033 1 98.88 64 TRP B CA 1
ATOM 3096 C C . TRP B 1 64 ? 15.422 5.09 3.223 1 98.88 64 TRP B C 1
ATOM 3098 O O . TRP B 1 64 ? 14.773 4.328 3.943 1 98.88 64 TRP B O 1
ATOM 3108 N N . LEU B 1 65 ? 16.688 5.398 3.453 1 98.94 65 LEU B N 1
ATOM 3109 C CA . LEU B 1 65 ? 17.422 4.832 4.582 1 98.94 65 LEU B CA 1
ATOM 3110 C C . LEU B 1 65 ? 16.766 5.211 5.902 1 98.94 65 LEU B C 1
ATOM 3112 O O . LEU B 1 65 ? 16.688 4.391 6.82 1 98.94 65 LEU B O 1
ATOM 3116 N N . ALA B 1 66 ? 16.281 6.438 6.004 1 98.81 66 ALA B N 1
ATOM 3117 C CA . ALA B 1 66 ? 15.594 6.871 7.223 1 98.81 66 ALA B CA 1
ATOM 3118 C C . ALA B 1 66 ? 14.336 6.051 7.465 1 98.81 66 ALA B C 1
ATOM 3120 O O . ALA B 1 66 ? 14.086 5.594 8.586 1 98.81 66 ALA B O 1
ATOM 3121 N N . GLY B 1 67 ? 13.555 5.859 6.395 1 98.75 67 GLY B N 1
ATOM 3122 C CA . GLY B 1 67 ? 12.375 5.02 6.512 1 98.75 67 GLY B CA 1
ATOM 3123 C C . GLY B 1 67 ? 12.695 3.588 6.902 1 98.75 67 GLY B C 1
ATOM 3124 O O . GLY B 1 67 ? 12.047 3.021 7.785 1 98.75 67 GLY B O 1
ATOM 3125 N N . MET B 1 68 ? 13.734 3.023 6.293 1 98.75 68 MET B N 1
ATOM 3126 C CA . MET B 1 68 ? 14.141 1.649 6.57 1 98.75 68 MET B CA 1
ATOM 3127 C C . MET B 1 68 ? 14.68 1.52 7.992 1 98.75 68 MET B C 1
ATOM 3129 O O . MET B 1 68 ? 14.508 0.479 8.633 1 98.75 68 MET B O 1
ATOM 3133 N N . THR B 1 69 ? 15.305 2.555 8.477 1 98.81 69 THR B N 1
ATOM 3134 C CA . THR B 1 69 ? 15.828 2.578 9.836 1 98.81 69 THR B CA 1
ATOM 3135 C C . THR B 1 69 ? 14.688 2.607 10.852 1 98.81 69 THR B C 1
ATOM 3137 O O . THR B 1 69 ? 14.664 1.806 11.789 1 98.81 69 THR B O 1
ATOM 3140 N N . THR B 1 70 ? 13.719 3.477 10.656 1 98.44 70 THR B N 1
ATOM 3141 C CA . THR B 1 70 ? 12.586 3.559 11.578 1 98.44 70 THR B CA 1
ATOM 3142 C C . THR B 1 70 ? 11.719 2.311 11.477 1 98.44 70 THR B C 1
ATOM 3144 O O . THR B 1 70 ? 11.055 1.93 12.445 1 98.44 70 THR B O 1
ATOM 3147 N N . GLY B 1 71 ? 11.734 1.653 10.336 1 97.88 71 GLY B N 1
ATOM 3148 C CA . GLY B 1 71 ? 11.094 0.359 10.164 1 97.88 71 GLY B CA 1
ATOM 3149 C C . GLY B 1 71 ? 11.891 -0.784 10.766 1 97.88 71 GLY B C 1
ATOM 3150 O O . GLY B 1 71 ? 11.469 -1.94 10.711 1 97.88 71 GLY B O 1
ATOM 3151 N N . ARG B 1 72 ? 13.086 -0.503 11.266 1 97.81 72 ARG B N 1
ATOM 3152 C CA . ARG B 1 72 ? 13.961 -1.42 11.992 1 97.81 72 ARG B CA 1
ATOM 3153 C C . ARG B 1 72 ? 14.477 -2.52 11.07 1 97.81 72 ARG B C 1
ATOM 3155 O O . ARG B 1 72 ? 14.586 -3.678 11.477 1 97.81 72 ARG B O 1
ATOM 3162 N N . VAL B 1 73 ? 14.727 -2.221 9.867 1 98.56 73 VAL B N 1
ATOM 3163 C CA . VAL B 1 73 ? 15.336 -3.143 8.906 1 98.56 73 VAL B CA 1
ATOM 3164 C C . VAL B 1 73 ? 16.812 -2.824 8.75 1 98.56 73 VAL B C 1
ATOM 3166 O O . VAL B 1 73 ? 17.656 -3.729 8.758 1 98.56 73 VAL B O 1
ATOM 3169 N N . VAL B 1 74 ? 17.109 -1.533 8.633 1 98.69 74 VAL B N 1
ATOM 3170 C CA . VAL B 1 74 ? 18.469 -1.017 8.539 1 98.69 74 VAL B CA 1
ATOM 3171 C C . VAL B 1 74 ? 18.906 -0.445 9.883 1 98.69 74 VAL B C 1
ATOM 3173 O O . VAL B 1 74 ? 18.125 0.234 10.555 1 98.69 74 VAL B O 1
ATOM 3176 N N . ASP B 1 75 ? 20.109 -0.779 10.305 1 98.31 75 ASP B N 1
ATOM 3177 C CA . ASP B 1 75 ? 20.656 -0.191 11.523 1 98.31 75 ASP B CA 1
ATOM 3178 C C . ASP B 1 75 ? 21.359 1.136 11.227 1 98.31 75 ASP B C 1
ATOM 3180 O O . ASP B 1 75 ? 22.047 1.271 10.211 1 98.31 75 ASP B O 1
ATOM 3184 N N . TYR B 1 76 ? 21.141 2.111 12.117 1 98.56 76 TYR B N 1
ATOM 3185 C CA . TYR B 1 76 ? 21.766 3.426 12.016 1 98.56 76 TYR B CA 1
ATOM 3186 C C . TYR B 1 76 ? 22.75 3.656 13.164 1 98.56 76 TYR B C 1
ATOM 3188 O O . TYR B 1 76 ? 22.438 3.375 14.32 1 98.56 76 TYR B O 1
ATOM 3196 N N . HIS B 1 77 ? 23.969 4.047 12.797 1 98 77 HIS B N 1
ATOM 3197 C CA . HIS B 1 77 ? 25 4.395 13.758 1 98 77 HIS B CA 1
ATOM 3198 C C . HIS B 1 77 ? 25.188 5.906 13.859 1 98 77 HIS B C 1
ATOM 3200 O O . HIS B 1 77 ? 25.906 6.504 13.062 1 98 77 HIS B O 1
ATOM 3206 N N . PRO B 1 78 ? 24.609 6.473 14.898 1 97.5 78 PRO B N 1
ATOM 3207 C CA . PRO B 1 78 ? 24.547 7.934 14.953 1 97.5 78 PRO B CA 1
ATOM 3208 C C . PRO B 1 78 ? 25.922 8.578 15.086 1 97.5 78 PRO B C 1
ATOM 3210 O O . PRO B 1 78 ? 26.141 9.688 14.586 1 97.5 78 PRO B O 1
ATOM 3213 N N . ALA B 1 79 ? 26.844 7.945 15.695 1 97.56 79 ALA B N 1
ATOM 3214 C CA . ALA B 1 79 ? 28.172 8.508 15.938 1 97.56 79 ALA B CA 1
ATOM 3215 C C . ALA B 1 79 ? 28.922 8.742 14.625 1 97.56 79 ALA B C 1
ATOM 3217 O O . ALA B 1 79 ? 29.688 9.695 14.5 1 97.56 79 ALA B O 1
ATOM 3218 N N . THR B 1 80 ? 28.688 7.883 13.648 1 97.81 80 THR B N 1
ATOM 3219 C CA . THR B 1 80 ? 29.422 7.969 12.391 1 97.81 80 THR B CA 1
ATOM 3220 C C . THR B 1 80 ? 28.484 8.297 11.242 1 97.81 80 THR B C 1
ATOM 3222 O O . THR B 1 80 ? 28.922 8.438 10.094 1 97.81 80 THR B O 1
ATOM 3225 N N . ALA B 1 81 ? 27.172 8.422 11.531 1 98 81 ALA B N 1
ATOM 3226 C CA . ALA B 1 81 ? 26.125 8.648 10.523 1 98 81 ALA B CA 1
ATOM 3227 C C . ALA B 1 81 ? 26.156 7.578 9.445 1 98 81 ALA B C 1
ATOM 3229 O O . ALA B 1 81 ? 26.094 7.883 8.25 1 98 81 ALA B O 1
ATOM 3230 N N . GLU B 1 82 ? 26.344 6.348 9.859 1 98.75 82 GLU B N 1
ATOM 3231 C CA . GLU B 1 82 ? 26.453 5.234 8.922 1 98.75 82 GLU B CA 1
ATOM 3232 C C . GLU B 1 82 ? 25.25 4.293 9.047 1 98.75 82 GLU B C 1
ATOM 3234 O O . GLU B 1 82 ? 24.578 4.27 10.078 1 98.75 82 GLU B O 1
ATOM 3239 N N . TYR B 1 83 ? 25.047 3.58 7.969 1 98.81 83 TYR B N 1
ATOM 3240 C CA . TYR B 1 83 ? 23.938 2.621 7.875 1 98.81 83 TYR B CA 1
ATOM 3241 C C . TYR B 1 83 ? 24.469 1.227 7.555 1 98.81 83 TYR B C 1
ATOM 3243 O O . TYR B 1 83 ? 25.453 1.079 6.832 1 98.81 83 TYR B O 1
ATOM 3251 N N . SER B 1 84 ? 23.797 0.212 8.078 1 98.56 84 SER B N 1
ATOM 3252 C CA . SER B 1 84 ? 24.156 -1.162 7.742 1 98.56 84 SER B CA 1
ATOM 3253 C C . SER B 1 84 ? 22.922 -2.061 7.684 1 98.56 84 SER B C 1
ATOM 3255 O O . SER B 1 84 ? 21.969 -1.858 8.43 1 98.56 84 SER B O 1
ATOM 3257 N N . LEU B 1 85 ? 22.922 -2.994 6.766 1 98.56 85 LEU B N 1
ATOM 3258 C CA . LEU B 1 85 ? 21.922 -4.051 6.684 1 98.56 85 LEU B CA 1
ATOM 3259 C C . LEU B 1 85 ? 22.438 -5.344 7.301 1 98.56 85 LEU B C 1
ATOM 3261 O O . LEU B 1 85 ? 23.312 -6 6.73 1 98.56 85 LEU B O 1
ATOM 3265 N N . PRO B 1 86 ? 21.922 -5.68 8.508 1 98.06 86 PRO B N 1
ATOM 3266 C CA . PRO B 1 86 ? 22.391 -6.895 9.164 1 98.06 86 PRO B CA 1
ATOM 3267 C C . PRO B 1 86 ? 22.234 -8.141 8.297 1 98.06 86 PRO B C 1
ATOM 3269 O O . PRO B 1 86 ? 21.25 -8.266 7.566 1 98.06 86 PRO B O 1
ATOM 3272 N N . ALA B 1 87 ? 23.125 -9.078 8.453 1 97.38 87 ALA B N 1
ATOM 3273 C CA . ALA B 1 87 ? 23.219 -10.258 7.59 1 97.38 87 ALA B CA 1
ATOM 3274 C C . ALA B 1 87 ? 21.953 -11.109 7.699 1 97.38 87 ALA B C 1
ATOM 3276 O O . ALA B 1 87 ? 21.453 -11.617 6.695 1 97.38 87 ALA B O 1
ATOM 3277 N N . HIS B 1 88 ? 21.469 -11.312 8.922 1 97.62 88 HIS B N 1
ATOM 3278 C CA . HIS B 1 88 ? 20.312 -12.18 9.117 1 97.62 88 HIS B CA 1
ATOM 3279 C C . HIS B 1 88 ? 19.062 -11.602 8.469 1 97.62 88 HIS B C 1
ATOM 3281 O O . HIS B 1 88 ? 18.125 -12.336 8.133 1 97.62 88 HIS B O 1
ATOM 3287 N N . ARG B 1 89 ? 18.984 -10.281 8.234 1 98.56 89 ARG B N 1
ATOM 3288 C CA . ARG B 1 89 ? 17.859 -9.641 7.547 1 98.56 89 ARG B CA 1
ATOM 3289 C C . ARG B 1 89 ? 18.062 -9.68 6.035 1 98.56 89 ARG B C 1
ATOM 3291 O O . ARG B 1 89 ? 17.125 -9.961 5.285 1 98.56 89 ARG B O 1
ATOM 3298 N N . ALA B 1 90 ? 19.312 -9.422 5.605 1 98.25 90 ALA B N 1
ATOM 3299 C CA . ALA B 1 90 ? 19.641 -9.492 4.188 1 98.25 90 ALA B CA 1
ATOM 3300 C C . ALA B 1 90 ? 19.297 -10.859 3.605 1 98.25 90 ALA B C 1
ATOM 3302 O O . ALA B 1 90 ? 18.906 -10.969 2.443 1 98.25 90 ALA B O 1
ATOM 3303 N N . LYS B 1 91 ? 19.344 -11.859 4.391 1 97.44 91 LYS B N 1
ATOM 3304 C CA . LYS B 1 91 ? 19.125 -13.25 3.994 1 97.44 91 LYS B CA 1
ATOM 3305 C C . LYS B 1 91 ? 17.719 -13.461 3.457 1 97.44 91 LYS B C 1
ATOM 3307 O O . LYS B 1 91 ? 17.469 -14.398 2.699 1 97.44 91 LYS B O 1
ATOM 3312 N N . VAL B 1 92 ? 16.828 -12.578 3.773 1 97.88 92 VAL B N 1
ATOM 3313 C CA . VAL B 1 92 ? 15.445 -12.805 3.357 1 97.88 9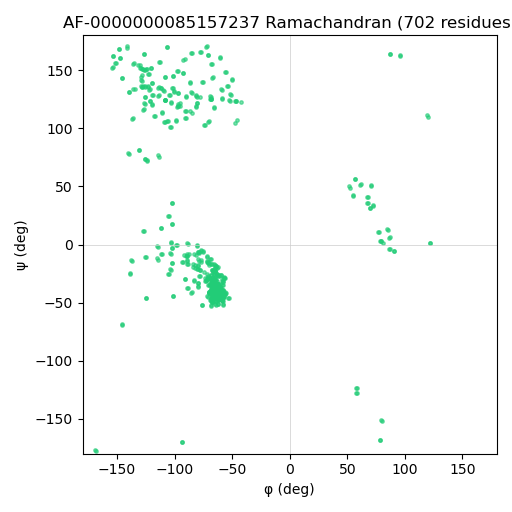2 VAL B CA 1
ATOM 3314 C C . VAL B 1 92 ? 14.922 -11.586 2.604 1 97.88 92 VAL B C 1
ATOM 3316 O O . VAL B 1 92 ? 13.711 -11.445 2.398 1 97.88 92 VAL B O 1
ATOM 3319 N N . LEU B 1 93 ? 15.844 -10.633 2.234 1 98.56 93 LEU B N 1
ATOM 3320 C CA . LEU B 1 93 ? 15.359 -9.422 1.584 1 98.56 93 LEU B CA 1
ATOM 3321 C C . LEU B 1 93 ? 16.062 -9.203 0.25 1 98.56 93 LEU B C 1
ATOM 3323 O O . LEU B 1 93 ? 15.688 -8.312 -0.516 1 98.56 93 LEU B O 1
ATOM 3327 N N . THR B 1 94 ? 17.078 -9.938 -0.019 1 98.19 94 THR B N 1
ATOM 3328 C CA . THR B 1 94 ? 17.891 -9.719 -1.217 1 98.19 94 THR B CA 1
ATOM 3329 C C . THR B 1 94 ? 17.625 -10.812 -2.25 1 98.19 94 THR B C 1
ATOM 3331 O O . THR B 1 94 ? 16.969 -11.82 -1.949 1 98.19 94 THR B O 1
ATOM 3334 N N . ARG B 1 95 ? 18.109 -10.656 -3.438 1 96 95 ARG B N 1
ATOM 3335 C CA . ARG B 1 95 ? 17.922 -11.617 -4.52 1 96 95 ARG B CA 1
ATOM 3336 C C . ARG B 1 95 ? 18.641 -12.93 -4.219 1 96 95 ARG B C 1
ATOM 3338 O O . ARG B 1 95 ? 18.203 -14 -4.668 1 96 95 ARG B O 1
ATOM 3345 N N . ALA B 1 96 ? 19.609 -12.898 -3.375 1 95.12 96 ALA B N 1
ATOM 3346 C CA . ALA B 1 96 ? 20.328 -14.102 -2.971 1 95.12 96 ALA B CA 1
ATOM 3347 C C . ALA B 1 96 ? 19.422 -15.047 -2.191 1 95.12 96 ALA B C 1
ATOM 3349 O O . ALA B 1 96 ? 19.703 -16.25 -2.102 1 95.12 96 ALA B O 1
ATOM 3350 N N . ALA B 1 97 ? 18.375 -14.586 -1.735 1 94.25 97 ALA B N 1
ATOM 3351 C CA . ALA B 1 97 ? 17.469 -15.383 -0.91 1 94.25 97 ALA B CA 1
ATOM 3352 C C . ALA B 1 97 ? 16.594 -16.297 -1.77 1 94.25 97 ALA B C 1
ATOM 3354 O O . ALA B 1 97 ? 15.938 -17.203 -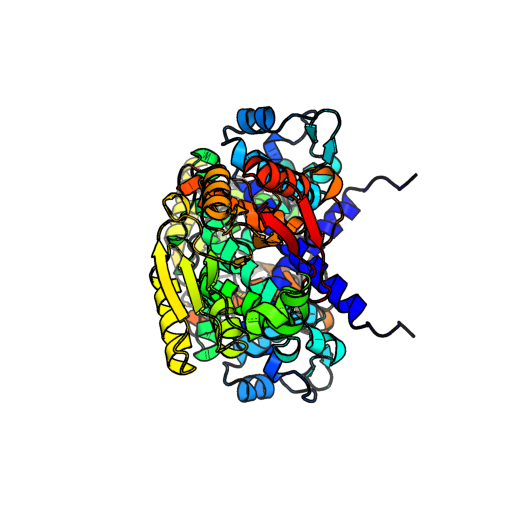1.254 1 94.25 97 ALA B O 1
ATOM 3355 N N . GLY B 1 98 ? 16.578 -16.062 -3.111 1 92.31 98 GLY B N 1
ATOM 3356 C CA . GLY B 1 98 ? 15.711 -16.859 -3.975 1 92.31 98 GLY B CA 1
ATOM 3357 C C . GLY B 1 98 ? 14.242 -16.781 -3.586 1 92.31 98 GLY B C 1
ATOM 3358 O O . GLY B 1 98 ? 13.688 -15.688 -3.451 1 92.31 98 GLY B O 1
ATOM 3359 N N . PRO B 1 99 ? 13.656 -17.906 -3.328 1 91.06 99 PRO B N 1
ATOM 3360 C CA . PRO B 1 99 ? 12.219 -17.938 -3.041 1 91.06 99 PRO B CA 1
ATOM 3361 C C . PRO B 1 99 ? 11.875 -17.344 -1.683 1 91.06 99 PRO B C 1
ATOM 3363 O O . PRO B 1 99 ? 10.711 -17.047 -1.413 1 91.06 99 PRO B O 1
ATOM 3366 N N . ASP B 1 100 ? 12.836 -17.172 -0.84 1 93.5 100 ASP B N 1
ATOM 3367 C CA . ASP B 1 100 ? 12.594 -16.656 0.504 1 93.5 100 ASP B CA 1
ATOM 3368 C C . ASP B 1 100 ? 12.656 -15.133 0.527 1 93.5 100 ASP B C 1
ATOM 3370 O O . ASP B 1 100 ? 12.5 -14.516 1.583 1 93.5 100 ASP B O 1
ATOM 3374 N N . ASN B 1 101 ? 12.875 -14.508 -0.598 1 96.44 101 ASN B N 1
ATOM 3375 C CA . ASN B 1 101 ? 12.992 -13.062 -0.687 1 96.44 101 ASN B CA 1
ATOM 3376 C C . ASN B 1 101 ? 11.648 -12.375 -0.474 1 96.44 101 ASN B C 1
ATOM 3378 O O . ASN B 1 101 ? 10.844 -12.273 -1.402 1 96.44 101 ASN B O 1
ATOM 3382 N N . LEU B 1 102 ? 11.43 -11.773 0.658 1 97.75 102 LEU B N 1
ATOM 3383 C CA . LEU B 1 102 ? 10.156 -11.156 1.009 1 97.75 102 LEU B CA 1
ATOM 3384 C C . LEU B 1 102 ? 10.016 -9.781 0.362 1 97.75 102 LEU B C 1
ATOM 3386 O O . LEU B 1 102 ? 8.906 -9.266 0.226 1 97.75 102 LEU B O 1
ATOM 3390 N N . ALA B 1 103 ? 11.109 -9.148 -0.029 1 98.31 103 ALA B N 1
ATOM 3391 C CA . ALA B 1 103 ? 11.031 -7.879 -0.751 1 98.31 103 ALA B CA 1
ATOM 3392 C C . ALA B 1 103 ? 10.391 -8.07 -2.125 1 98.31 103 ALA B C 1
ATOM 3394 O O . ALA B 1 103 ? 9.742 -7.164 -2.645 1 98.31 103 ALA B O 1
ATOM 3395 N N . LEU B 1 104 ? 10.555 -9.227 -2.686 1 96.69 104 LEU B N 1
ATOM 3396 C CA . LEU B 1 104 ? 9.914 -9.57 -3.955 1 96.69 104 LEU B CA 1
ATOM 3397 C C . LEU B 1 104 ? 8.398 -9.648 -3.801 1 96.69 104 LEU B C 1
ATOM 3399 O O . LEU B 1 104 ? 7.66 -9.164 -4.66 1 96.69 104 LEU B O 1
ATOM 3403 N N . VAL B 1 105 ? 7.941 -10.211 -2.707 1 96.44 105 VAL B N 1
ATOM 3404 C CA . VAL B 1 105 ? 6.512 -10.305 -2.422 1 96.44 105 VAL B CA 1
ATOM 3405 C C . VAL B 1 105 ? 5.93 -8.906 -2.23 1 96.44 105 VAL B C 1
ATOM 3407 O O . VAL B 1 105 ? 4.812 -8.625 -2.676 1 96.44 105 VAL B O 1
ATOM 3410 N N . ALA B 1 106 ? 6.707 -8.008 -1.647 1 98.06 106 ALA B N 1
ATOM 3411 C CA . ALA B 1 106 ? 6.258 -6.652 -1.347 1 98.06 106 ALA B CA 1
ATOM 3412 C C . ALA B 1 106 ? 5.934 -5.887 -2.625 1 98.06 106 ALA B C 1
ATOM 3414 O O . ALA B 1 106 ? 5.191 -4.898 -2.596 1 98.06 106 ALA B O 1
ATOM 3415 N N . LEU B 1 107 ? 6.426 -6.332 -3.797 1 97.81 107 LEU B N 1
ATOM 3416 C CA . LEU B 1 107 ? 6.207 -5.648 -5.066 1 97.81 107 LEU B CA 1
ATOM 3417 C C . LEU B 1 107 ? 4.727 -5.656 -5.441 1 97.81 107 LEU B C 1
ATOM 3419 O O . LEU B 1 107 ? 4.27 -4.793 -6.191 1 97.81 107 LEU B O 1
ATOM 3423 N N . PHE B 1 108 ? 3.984 -6.57 -4.926 1 97.19 108 PHE B N 1
ATOM 3424 C CA . PHE B 1 108 ? 2.592 -6.734 -5.332 1 97.19 108 PHE B CA 1
ATOM 3425 C C . PHE B 1 108 ? 1.711 -5.676 -4.68 1 97.19 108 PHE B C 1
ATOM 3427 O O . PHE B 1 108 ? 0.642 -5.348 -5.199 1 97.19 108 PHE B O 1
ATOM 3434 N N . LEU B 1 109 ? 2.178 -5.102 -3.572 1 97.88 109 LEU B N 1
ATOM 3435 C CA . LEU B 1 109 ? 1.336 -4.168 -2.83 1 97.88 109 LEU B CA 1
ATOM 3436 C C . LEU B 1 109 ? 1.115 -2.887 -3.625 1 97.88 109 LEU B C 1
ATOM 3438 O O . LEU B 1 109 ? -0.027 -2.49 -3.865 1 97.88 109 LEU B O 1
ATOM 3442 N N . PRO B 1 110 ? 2.209 -2.229 -4.109 1 98 110 PRO B N 1
ATOM 3443 C CA . PRO B 1 110 ? 1.951 -1.047 -4.938 1 98 110 PRO B CA 1
ATOM 3444 C C . PRO B 1 110 ? 1.234 -1.386 -6.242 1 98 110 PRO B C 1
ATOM 3446 O O . PRO B 1 110 ? 0.459 -0.575 -6.754 1 98 110 PRO B O 1
ATOM 3449 N N . LEU B 1 111 ? 1.442 -2.555 -6.824 1 97.5 111 LEU B N 1
ATOM 3450 C CA . LEU B 1 111 ? 0.731 -2.982 -8.023 1 97.5 111 LEU B CA 1
ATOM 3451 C C . LEU B 1 111 ? -0.774 -3.01 -7.785 1 97.5 111 LEU B C 1
ATOM 3453 O O . LEU B 1 111 ? -1.545 -2.479 -8.586 1 97.5 111 LEU B O 1
ATOM 3457 N N . LEU B 1 112 ? -1.177 -3.615 -6.676 1 97.88 112 LEU B N 1
ATOM 3458 C CA . LEU B 1 112 ? -2.59 -3.703 -6.324 1 97.88 112 LEU B CA 1
ATOM 3459 C C . LEU B 1 112 ? -3.162 -2.32 -6.027 1 97.88 112 LEU B C 1
ATOM 3461 O O . LEU B 1 112 ? -4.277 -2.002 -6.453 1 97.88 112 LEU B O 1
ATOM 3465 N N . ALA B 1 113 ? -2.412 -1.508 -5.395 1 97.69 113 ALA B N 1
ATOM 3466 C CA . ALA B 1 113 ? -2.865 -0.181 -4.984 1 97.69 113 ALA B CA 1
ATOM 3467 C C . ALA B 1 113 ? -3.156 0.697 -6.199 1 97.69 113 ALA B C 1
ATOM 3469 O O . ALA B 1 113 ? -4.012 1.583 -6.145 1 97.69 113 ALA B O 1
ATOM 3470 N N . GLU B 1 114 ? -2.553 0.476 -7.316 1 96.5 114 GLU B N 1
ATOM 3471 C CA . GLU B 1 114 ? -2.689 1.281 -8.531 1 96.5 114 GLU B CA 1
ATOM 3472 C C . GLU B 1 114 ? -4.117 1.235 -9.062 1 96.5 114 GLU B C 1
ATOM 3474 O O . GLU B 1 114 ? -4.57 2.176 -9.719 1 96.5 114 GLU B O 1
ATOM 3479 N N . VAL B 1 115 ? -4.855 0.172 -8.75 1 97.81 115 VAL B N 1
ATOM 3480 C CA . VAL B 1 115 ? -6.172 0.029 -9.359 1 97.81 115 VAL B CA 1
ATOM 3481 C C . VAL B 1 115 ? -7.254 0.203 -8.297 1 97.81 115 VAL B C 1
ATOM 3483 O O . VAL B 1 115 ? -8.422 -0.116 -8.531 1 97.81 115 VAL B O 1
ATOM 3486 N N . GLU B 1 116 ? -6.914 0.703 -7.156 1 98.19 116 GLU B N 1
ATOM 3487 C CA . GLU B 1 116 ? -7.852 0.808 -6.043 1 98.19 116 GLU B CA 1
ATOM 3488 C C . GLU B 1 116 ? -9.125 1.529 -6.461 1 98.19 116 GLU B C 1
ATOM 3490 O O . GLU B 1 116 ? -10.234 1.053 -6.195 1 98.19 116 GLU B O 1
ATOM 3495 N N . GLN B 1 117 ? -9.023 2.684 -7.18 1 98 117 GLN B N 1
ATOM 3496 C CA . GLN B 1 117 ? -10.195 3.477 -7.543 1 98 117 GLN B CA 1
ATOM 3497 C C . GLN B 1 117 ? -11.07 2.734 -8.539 1 98 117 GLN B C 1
ATOM 3499 O O . GLN B 1 117 ? -12.305 2.83 -8.484 1 98 117 GLN B O 1
ATOM 3504 N N . LYS B 1 118 ? -10.445 1.989 -9.43 1 98.44 118 LYS B N 1
ATOM 3505 C CA . LYS B 1 118 ? -11.211 1.184 -10.375 1 98.44 118 LYS B CA 1
ATOM 3506 C C . LYS B 1 118 ? -11.953 0.054 -9.664 1 98.44 118 LYS B C 1
ATOM 3508 O O . LYS B 1 118 ? -13.094 -0.255 -10.008 1 98.44 118 LYS B O 1
ATOM 3513 N N . ILE B 1 119 ? -11.328 -0.556 -8.688 1 98.75 119 ILE B N 1
ATOM 3514 C CA . ILE B 1 119 ? -11.945 -1.618 -7.906 1 98.75 119 ILE B CA 1
ATOM 3515 C C . ILE B 1 119 ? -13.148 -1.061 -7.137 1 98.75 119 ILE B C 1
ATOM 3517 O O . ILE B 1 119 ? -14.195 -1.703 -7.062 1 98.75 119 ILE B O 1
ATOM 3521 N N . ILE B 1 120 ? -13 0.126 -6.566 1 98.69 120 ILE B N 1
ATOM 3522 C CA . ILE B 1 120 ? -14.109 0.78 -5.879 1 98.69 120 ILE B CA 1
ATOM 3523 C C . ILE B 1 120 ? -15.266 0.981 -6.848 1 98.69 120 ILE B C 1
ATOM 3525 O O . ILE B 1 120 ? -16.438 0.792 -6.484 1 98.69 120 ILE B O 1
ATOM 3529 N N . GLY B 1 121 ? -14.969 1.354 -8.055 1 98.56 121 GLY B N 1
ATOM 3530 C CA . GLY B 1 121 ? -16 1.405 -9.078 1 98.56 121 GLY B CA 1
ATOM 3531 C C . GLY B 1 121 ? -16.734 0.089 -9.25 1 98.56 121 GLY B C 1
ATOM 3532 O O . GLY B 1 121 ? -17.953 0.065 -9.375 1 98.56 121 GLY B O 1
ATOM 3533 N N . CYS B 1 122 ? -16 -1.029 -9.219 1 98.69 122 CYS B N 1
ATOM 3534 C CA . CYS B 1 122 ? -16.578 -2.359 -9.383 1 98.69 122 CYS B CA 1
ATOM 3535 C C . CYS B 1 122 ? -17.469 -2.711 -8.203 1 98.69 122 CYS B C 1
ATOM 3537 O O . CYS B 1 122 ? -18.469 -3.428 -8.359 1 98.69 122 CYS B O 1
ATOM 3539 N N . PHE B 1 123 ? -17.172 -2.191 -7.012 1 98.75 123 PHE B N 1
ATOM 3540 C CA . PHE B 1 123 ? -18.047 -2.363 -5.863 1 98.75 123 PHE B CA 1
ATOM 3541 C C . PHE B 1 123 ? -19.438 -1.805 -6.156 1 98.75 123 PHE B C 1
ATOM 3543 O O . PHE B 1 123 ? -20.438 -2.326 -5.664 1 98.75 123 PHE B O 1
ATOM 3550 N N . ARG B 1 124 ? -19.516 -0.826 -6.91 1 98.25 124 ARG B N 1
ATOM 3551 C CA . ARG B 1 124 ? -20.766 -0.136 -7.172 1 98.25 124 ARG B CA 1
ATOM 3552 C C . ARG B 1 124 ? -21.516 -0.769 -8.344 1 98.25 124 ARG B C 1
ATOM 3554 O O . ARG B 1 124 ? -22.734 -0.949 -8.297 1 98.25 124 ARG B O 1
ATOM 3561 N N . THR B 1 125 ? -20.797 -1.209 -9.375 1 97.56 125 THR B N 1
ATOM 3562 C CA . THR B 1 125 ? -21.453 -1.552 -10.641 1 97.56 125 THR B CA 1
ATOM 3563 C C . THR B 1 125 ? -21.328 -3.045 -10.922 1 97.56 125 THR B C 1
ATOM 3565 O O . THR B 1 125 ? -22 -3.574 -11.805 1 97.56 125 THR B O 1
ATOM 3568 N N . GLY B 1 126 ? -20.484 -3.693 -10.203 1 97.19 126 GLY B N 1
ATOM 3569 C CA . GLY B 1 126 ? -20.156 -5.066 -10.555 1 97.19 126 GLY B CA 1
ATOM 3570 C C . GLY B 1 126 ? -19.172 -5.172 -11.703 1 97.19 126 GLY B C 1
ATOM 3571 O O . GLY B 1 126 ? -18.453 -4.211 -12 1 97.19 126 GLY B O 1
ATOM 3572 N N . GLY B 1 127 ? -19.016 -6.391 -12.227 1 97.38 127 GLY B N 1
ATOM 3573 C CA . GLY B 1 127 ? -18.016 -6.621 -13.242 1 97.38 127 GLY B CA 1
ATOM 3574 C C . GLY B 1 127 ? -16.609 -6.785 -12.672 1 97.38 127 GLY B C 1
ATOM 3575 O O . GLY B 1 127 ? -16.453 -7.285 -11.562 1 97.38 127 GLY B O 1
ATOM 3576 N N . GLY B 1 128 ? -15.625 -6.414 -13.523 1 98.25 128 GLY B N 1
ATOM 3577 C CA . GLY B 1 128 ? -14.25 -6.594 -13.07 1 98.25 128 GLY B CA 1
ATOM 3578 C C . GLY B 1 128 ? -13.234 -5.902 -13.961 1 98.25 128 GLY B C 1
ATOM 3579 O O . GLY B 1 128 ? -13.602 -5.133 -14.852 1 98.25 128 GLY B O 1
ATOM 3580 N N . LEU B 1 129 ? -12.008 -6.094 -13.602 1 98.19 129 LEU B N 1
ATOM 3581 C CA . LEU B 1 129 ? -10.891 -5.512 -14.328 1 98.19 129 LEU B CA 1
ATOM 3582 C C . LEU B 1 129 ? -10.133 -6.586 -15.109 1 98.19 129 LEU B C 1
ATOM 3584 O O . LEU B 1 129 ? -9.695 -7.582 -14.531 1 98.19 129 LEU B O 1
ATOM 3588 N N . PRO B 1 130 ? -9.992 -6.395 -16.438 1 96.44 130 PRO B N 1
ATOM 3589 C CA . PRO B 1 130 ? -9.219 -7.367 -17.219 1 96.44 130 PRO B CA 1
ATOM 3590 C C . PRO B 1 130 ? -7.715 -7.27 -16.953 1 96.44 130 PRO B C 1
ATOM 3592 O O . PRO B 1 130 ? -7.25 -6.301 -16.344 1 96.44 130 PRO B O 1
ATOM 3595 N N . TYR B 1 131 ? -6.98 -8.188 -17.438 1 93.25 131 TYR B N 1
ATOM 3596 C CA . TYR B 1 131 ? -5.535 -8.266 -17.25 1 93.25 131 TYR B CA 1
ATOM 3597 C C . TYR B 1 131 ? -4.852 -7.023 -17.812 1 93.25 131 TYR B C 1
ATOM 3599 O O . TYR B 1 131 ? -3.793 -6.617 -17.328 1 93.25 131 TYR B O 1
ATOM 3607 N N . THR B 1 132 ? -5.453 -6.414 -18.734 1 94.25 132 THR B N 1
ATOM 3608 C CA . THR B 1 132 ? -4.852 -5.258 -19.391 1 94.25 132 THR B CA 1
ATOM 3609 C C . THR B 1 132 ? -4.758 -4.078 -18.438 1 94.25 132 THR B C 1
ATOM 3611 O O . THR B 1 132 ? -3.998 -3.135 -18.672 1 94.25 132 THR B O 1
ATOM 3614 N N . GLU B 1 133 ? -5.48 -4.094 -17.359 1 96.38 133 GLU B N 1
ATOM 3615 C CA . GLU B 1 133 ? -5.441 -3.037 -16.344 1 96.38 133 GLU B CA 1
ATOM 3616 C C . GLU B 1 133 ? -4.234 -3.203 -15.43 1 96.38 133 GLU B C 1
ATOM 3618 O O . GLU B 1 133 ? -3.955 -2.332 -14.602 1 96.38 133 GLU B O 1
ATOM 3623 N N . PHE B 1 134 ? -3.504 -4.305 -15.594 1 95.62 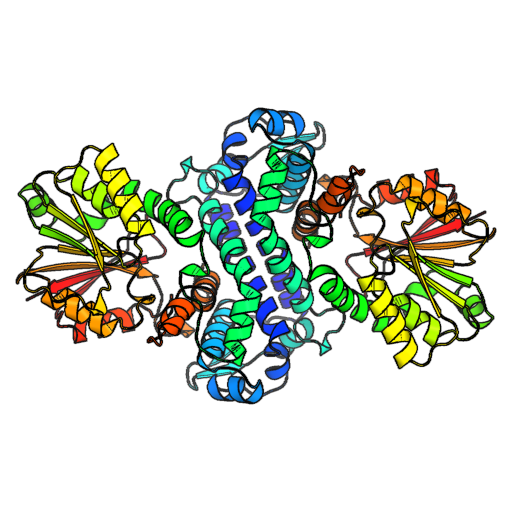134 PHE B N 1
ATOM 3624 C CA . PHE B 1 134 ? -2.355 -4.641 -14.766 1 95.62 134 PHE B CA 1
ATOM 3625 C C . PHE B 1 134 ? -1.114 -4.863 -15.617 1 95.62 134 PHE B C 1
ATOM 3627 O O . PHE B 1 134 ? -0.569 -5.969 -15.648 1 95.62 134 PHE B O 1
ATOM 3634 N N . PRO B 1 135 ? -0.548 -3.879 -16.172 1 91.38 135 PRO B N 1
ATOM 3635 C CA . PRO B 1 135 ? 0.511 -4.059 -17.156 1 91.38 135 PRO B CA 1
ATOM 3636 C C . PRO B 1 135 ? 1.788 -4.648 -16.562 1 91.38 135 PRO B C 1
ATOM 3638 O O . PRO B 1 135 ? 2.586 -5.254 -17.281 1 91.38 135 PRO B O 1
ATOM 3641 N N . ARG B 1 136 ? 1.991 -4.523 -15.258 1 93.06 136 ARG B N 1
ATOM 3642 C CA . ARG B 1 136 ? 3.232 -5 -14.656 1 93.06 136 ARG B CA 1
ATOM 3643 C C . ARG B 1 136 ? 3.049 -6.383 -14.047 1 93.06 136 ARG B C 1
ATOM 3645 O O . ARG B 1 136 ? 4.008 -6.98 -13.555 1 93.06 136 ARG B O 1
ATOM 3652 N N . PHE B 1 137 ? 1.885 -6.957 -14.109 1 92.94 137 PHE B N 1
ATOM 3653 C CA . PHE B 1 137 ? 1.558 -8.148 -13.336 1 92.94 137 PHE B CA 1
ATOM 3654 C C . PHE B 1 137 ? 2.355 -9.352 -13.828 1 92.94 137 PHE B C 1
ATOM 3656 O O . PHE B 1 137 ? 3 -10.039 -13.039 1 92.94 137 PHE B O 1
ATOM 3663 N N . HIS B 1 138 ? 2.367 -9.602 -15.109 1 89.31 138 HIS B N 1
ATOM 3664 C CA . HIS B 1 138 ? 2.988 -10.805 -15.648 1 89.31 138 HIS B CA 1
ATOM 3665 C C . HIS B 1 138 ? 4.496 -10.805 -15.398 1 89.31 138 HIS B C 1
ATOM 3667 O O . HIS B 1 138 ? 5.074 -11.844 -15.078 1 89.31 138 HIS B O 1
ATOM 3673 N N . ALA B 1 139 ? 5.066 -9.609 -15.492 1 90.44 139 ALA B N 1
ATOM 3674 C CA . ALA B 1 139 ? 6.504 -9.508 -15.242 1 90.44 139 ALA B CA 1
ATOM 3675 C C . ALA B 1 139 ? 6.824 -9.789 -13.773 1 90.44 139 ALA B C 1
ATOM 3677 O O . ALA B 1 139 ? 7.793 -10.484 -13.469 1 90.44 139 ALA B O 1
ATOM 3678 N N . LEU B 1 140 ? 6.035 -9.266 -12.906 1 93.25 140 LEU B N 1
ATOM 3679 C CA . LEU B 1 140 ? 6.238 -9.484 -11.477 1 93.25 140 LEU B CA 1
ATOM 3680 C C . LEU B 1 140 ? 6.023 -10.945 -11.117 1 93.25 140 LEU B C 1
ATOM 3682 O O . LEU B 1 140 ? 6.812 -11.531 -10.375 1 93.25 140 LEU B O 1
ATOM 3686 N N . MET B 1 141 ? 4.949 -11.492 -11.641 1 92.44 141 MET B N 1
ATOM 3687 C CA . MET B 1 141 ? 4.66 -12.898 -11.391 1 92.44 141 MET B CA 1
ATOM 3688 C C . MET B 1 141 ? 5.777 -13.789 -11.93 1 92.44 141 MET B C 1
ATOM 3690 O O . MET B 1 141 ? 6.148 -14.781 -11.297 1 92.44 141 MET B O 1
ATOM 3694 N N . ALA B 1 142 ? 6.266 -13.445 -13.102 1 91.69 142 ALA B N 1
ATOM 3695 C CA . ALA B 1 142 ? 7.363 -14.203 -13.695 1 91.69 142 ALA B CA 1
ATOM 3696 C C . ALA B 1 142 ? 8.586 -14.195 -12.797 1 91.69 142 ALA B C 1
ATOM 3698 O O . ALA B 1 142 ? 9.234 -15.234 -12.609 1 91.69 142 ALA B O 1
ATOM 3699 N N . GLU B 1 143 ? 8.898 -13.062 -12.227 1 92.25 143 GLU B N 1
ATOM 3700 C CA . GLU B 1 143 ? 10.031 -12.984 -11.312 1 92.25 143 GLU B CA 1
ATOM 3701 C C . GLU B 1 143 ? 9.781 -13.82 -10.055 1 92.25 143 GLU B C 1
ATOM 3703 O O . GLU B 1 143 ? 10.648 -14.594 -9.641 1 92.25 143 GLU B O 1
ATOM 3708 N N . GLN B 1 144 ? 8.648 -13.719 -9.562 1 92.5 144 GLN B N 1
ATOM 3709 C CA . GLN B 1 144 ? 8.305 -14.422 -8.328 1 92.5 144 GLN B CA 1
ATOM 3710 C C . GLN B 1 144 ? 8.297 -15.93 -8.531 1 92.5 144 GLN B C 1
ATOM 3712 O O . GLN B 1 144 ? 8.891 -16.672 -7.742 1 92.5 144 GLN B O 1
ATOM 3717 N N . SER B 1 145 ? 7.633 -16.391 -9.562 1 92.56 145 SER B N 1
ATOM 3718 C CA . SER B 1 145 ? 7.543 -17.828 -9.812 1 92.56 145 SER B CA 1
ATOM 3719 C C . SER B 1 145 ? 8.867 -18.375 -10.336 1 92.56 145 SER B C 1
ATOM 3721 O O . SER B 1 145 ? 9.203 -19.531 -10.094 1 92.56 145 SER B O 1
ATOM 3723 N N . GLY B 1 146 ? 9.578 -17.516 -11.055 1 93.12 146 GLY B N 1
ATOM 3724 C CA . GLY B 1 146 ? 10.844 -17.922 -11.633 1 93.12 146 GLY B CA 1
ATOM 3725 C C . GLY B 1 146 ? 11.828 -18.438 -10.602 1 93.12 146 GLY B C 1
ATOM 3726 O O . GLY B 1 146 ? 12.477 -19.469 -10.805 1 93.12 146 GLY B O 1
ATOM 3727 N N . VAL B 1 147 ? 11.883 -17.766 -9.523 1 91.94 147 VAL B N 1
ATOM 3728 C CA . VAL B 1 147 ? 12.836 -18.156 -8.484 1 91.94 147 VAL B CA 1
ATOM 3729 C C . VAL B 1 147 ? 12.469 -19.531 -7.926 1 91.94 147 VAL B C 1
ATOM 3731 O O . VAL B 1 147 ? 13.352 -20.328 -7.625 1 91.94 147 VAL B O 1
ATOM 3734 N N . VAL B 1 148 ? 11.219 -19.766 -7.809 1 91.81 148 VAL B N 1
ATOM 3735 C CA . VAL B 1 148 ? 10.75 -21.062 -7.332 1 91.81 148 VAL B CA 1
ATOM 3736 C C . VAL B 1 148 ? 11.055 -22.141 -8.375 1 91.81 148 VAL B C 1
ATOM 3738 O O . VAL B 1 148 ? 11.578 -23.203 -8.039 1 91.81 148 VAL B O 1
ATOM 3741 N N . PHE B 1 149 ? 10.75 -21.875 -9.656 1 94.44 149 PHE B N 1
ATOM 3742 C CA . PHE B 1 149 ? 10.945 -22.844 -10.727 1 94.44 149 PHE B CA 1
ATOM 3743 C C . PHE B 1 149 ? 12.422 -23.188 -10.898 1 94.44 149 PHE B C 1
ATOM 3745 O O . PHE B 1 149 ? 12.789 -24.344 -11.055 1 94.44 149 PHE B O 1
ATOM 3752 N N . ASP B 1 150 ? 13.234 -22.203 -10.742 1 93.75 150 ASP B N 1
ATOM 3753 C CA . ASP B 1 150 ? 14.672 -22.406 -10.898 1 93.75 150 ASP B CA 1
ATOM 3754 C C . ASP B 1 150 ? 15.227 -23.312 -9.805 1 93.75 150 ASP B C 1
ATOM 3756 O O . ASP B 1 150 ? 16.125 -24.109 -10.055 1 93.75 150 ASP B O 1
ATOM 3760 N N . THR B 1 151 ? 14.602 -23.266 -8.719 1 91.88 151 THR B N 1
ATOM 3761 C CA . THR B 1 151 ? 15.234 -23.938 -7.578 1 91.88 151 THR B CA 1
ATOM 3762 C C . THR B 1 151 ? 14.547 -25.266 -7.277 1 91.88 151 THR B C 1
ATOM 3764 O O . THR B 1 151 ? 15.18 -26.188 -6.762 1 91.88 151 THR B O 1
ATOM 3767 N N . ALA B 1 152 ? 13.312 -25.375 -7.742 1 95.38 152 ALA B N 1
ATOM 3768 C CA . ALA B 1 152 ? 12.586 -26.469 -7.121 1 95.38 152 ALA B CA 1
ATOM 3769 C C . ALA B 1 152 ? 11.781 -27.25 -8.156 1 95.38 152 ALA B C 1
ATOM 3771 O O . ALA B 1 152 ? 11.359 -28.391 -7.906 1 95.38 152 ALA B O 1
ATOM 3772 N N . LEU B 1 153 ? 11.578 -26.75 -9.359 1 97 153 LEU B N 1
ATOM 3773 C CA . LEU B 1 153 ? 10.648 -27.359 -10.305 1 97 153 LEU B CA 1
ATOM 3774 C C . LEU B 1 153 ? 11.102 -28.781 -10.664 1 97 153 LEU B C 1
ATOM 3776 O O . LEU B 1 153 ? 10.352 -29.734 -10.477 1 97 153 LEU B O 1
ATOM 3780 N N . VAL B 1 154 ? 12.336 -28.953 -11.047 1 97.88 154 VAL B N 1
ATOM 3781 C CA . VAL B 1 154 ? 12.844 -30.219 -11.594 1 97.88 154 VAL B CA 1
ATOM 3782 C C . VAL B 1 154 ? 13.133 -31.188 -10.461 1 97.88 154 VAL B C 1
ATOM 3784 O O . VAL B 1 154 ? 12.773 -32.375 -10.539 1 97.88 154 VAL B O 1
ATOM 3787 N N . ASP B 1 155 ? 13.602 -30.688 -9.352 1 96.75 155 ASP B N 1
ATOM 3788 C CA . ASP B 1 155 ? 14.188 -31.578 -8.359 1 96.75 155 ASP B CA 1
ATOM 3789 C C . ASP B 1 155 ? 13.211 -31.828 -7.211 1 96.75 155 ASP B C 1
ATOM 3791 O O . ASP B 1 155 ? 13.398 -32.781 -6.426 1 96.75 155 ASP B O 1
ATOM 3795 N N . VAL B 1 156 ? 12.195 -30.984 -7.133 1 97.44 156 VAL B N 1
ATOM 3796 C CA . VAL B 1 156 ? 11.312 -31.125 -5.98 1 97.44 156 VAL B CA 1
ATOM 3797 C C . VAL B 1 156 ? 9.867 -31.297 -6.453 1 97.44 156 VAL B C 1
ATOM 3799 O O . VAL B 1 156 ? 9.18 -32.219 -6.035 1 97.44 156 VAL B O 1
ATOM 3802 N N . VAL B 1 157 ? 9.453 -30.484 -7.379 1 97.94 157 VAL B N 1
ATOM 3803 C CA . VAL B 1 157 ? 8.047 -30.438 -7.781 1 97.94 157 VAL B CA 1
ATOM 3804 C C . VAL B 1 157 ? 7.723 -31.641 -8.656 1 97.94 157 VAL B C 1
ATOM 3806 O O . VAL B 1 157 ? 6.781 -32.375 -8.375 1 97.94 157 VAL B O 1
ATOM 3809 N N . LEU B 1 158 ? 8.477 -31.906 -9.719 1 98.38 158 LEU B N 1
ATOM 3810 C CA . LEU B 1 158 ? 8.195 -32.969 -10.664 1 98.38 158 LEU B CA 1
ATOM 3811 C C . LEU B 1 158 ? 8.273 -34.344 -9.992 1 98.38 158 LEU B C 1
ATOM 3813 O O . LEU B 1 158 ? 7.457 -35.219 -10.258 1 98.38 158 LEU B O 1
ATOM 3817 N N . PRO B 1 159 ? 9.18 -34.469 -9.016 1 97.94 159 PRO B N 1
ATOM 3818 C CA . PRO B 1 159 ? 9.297 -35.75 -8.336 1 97.94 159 PRO B CA 1
ATOM 3819 C C . PRO B 1 159 ? 8.117 -36.062 -7.41 1 97.94 159 PRO B C 1
ATOM 3821 O O . PRO B 1 159 ? 7.992 -37.156 -6.887 1 97.94 159 PRO B O 1
ATOM 3824 N N . LEU B 1 160 ? 7.258 -35.062 -7.164 1 97.44 160 LEU B N 1
ATOM 3825 C CA . LEU B 1 160 ? 6.043 -35.312 -6.402 1 97.44 160 LEU B CA 1
ATOM 3826 C C . LEU B 1 160 ? 5.199 -36.406 -7.082 1 97.44 160 LEU B C 1
ATOM 3828 O O . LEU B 1 160 ? 4.398 -37.062 -6.426 1 97.44 160 LEU B O 1
ATOM 3832 N N . VAL B 1 161 ? 5.293 -36.469 -8.445 1 97.5 161 VAL B N 1
ATOM 3833 C CA . VAL B 1 161 ? 4.57 -37.469 -9.219 1 97.5 161 VAL B CA 1
ATOM 3834 C C . VAL B 1 161 ? 5.43 -38.719 -9.383 1 97.5 161 VAL B C 1
ATOM 3836 O O . VAL B 1 161 ? 6.445 -38.719 -10.086 1 97.5 161 VAL B O 1
ATOM 3839 N N . ASP B 1 162 ? 4.965 -39.781 -8.805 1 95.56 162 ASP B N 1
ATOM 3840 C CA . ASP B 1 162 ? 5.719 -41.031 -8.836 1 95.56 162 ASP B CA 1
ATOM 3841 C C . ASP B 1 162 ? 5.969 -41.5 -10.266 1 95.56 162 ASP B C 1
ATOM 3843 O O . ASP B 1 162 ? 5.035 -41.594 -11.07 1 95.56 162 ASP B O 1
ATOM 3847 N N . GLY B 1 163 ? 7.277 -41.719 -10.547 1 96.44 163 GLY B N 1
ATOM 3848 C CA . GLY B 1 163 ? 7.66 -42.312 -11.82 1 96.44 163 GLY B CA 1
ATOM 3849 C C . GLY B 1 163 ? 7.695 -41.312 -12.953 1 96.44 163 GLY B C 1
ATOM 3850 O O . GLY B 1 163 ? 8.016 -41.656 -14.094 1 96.44 163 GLY B O 1
ATOM 3851 N N . LEU B 1 164 ? 7.418 -40.062 -12.68 1 97.69 164 LEU B N 1
ATOM 3852 C CA . LEU B 1 164 ? 7.305 -39.062 -13.734 1 97.69 164 LEU B CA 1
ATOM 3853 C C . LEU B 1 164 ? 8.672 -38.75 -14.328 1 97.69 164 LEU B C 1
ATOM 3855 O O . LEU B 1 164 ? 8.82 -38.656 -15.547 1 97.69 164 LEU B O 1
ATOM 3859 N N . VAL B 1 165 ? 9.695 -38.562 -13.5 1 98.19 165 VAL B N 1
ATOM 3860 C CA . VAL B 1 165 ? 11 -38.094 -13.93 1 98.19 165 VAL B CA 1
ATOM 3861 C C . VAL B 1 165 ? 11.633 -39.062 -14.906 1 98.19 165 VAL B C 1
ATOM 3863 O O . VAL B 1 165 ? 12.078 -38.688 -15.992 1 98.19 165 VAL B O 1
ATOM 3866 N N . PRO B 1 166 ? 11.617 -40.375 -14.617 1 98.06 166 PRO B N 1
ATOM 3867 C CA . PRO B 1 166 ? 12.117 -41.312 -15.617 1 98.06 166 PRO B CA 1
ATOM 3868 C C . PRO B 1 166 ? 11.344 -41.25 -16.938 1 98.06 166 PRO B C 1
ATOM 3870 O O . PRO B 1 166 ? 11.938 -41.406 -18 1 98.06 166 PRO B O 1
ATOM 3873 N N . ARG B 1 167 ? 10.086 -41.062 -16.891 1 98.12 167 ARG B N 1
ATOM 3874 C CA . ARG B 1 167 ? 9.281 -40.938 -18.109 1 98.12 167 ARG B CA 1
ATOM 3875 C C . ARG B 1 167 ? 9.688 -39.719 -18.906 1 98.12 167 ARG B C 1
ATOM 3877 O O . ARG B 1 167 ? 9.789 -39.781 -20.141 1 98.12 167 ARG B O 1
ATOM 3884 N N . LEU B 1 168 ? 9.883 -38.625 -18.172 1 98.5 168 LEU B N 1
ATOM 3885 C CA . LEU B 1 168 ? 10.312 -37.375 -18.828 1 98.5 168 LEU B CA 1
ATOM 3886 C C . LEU B 1 168 ? 11.656 -37.562 -19.516 1 98.5 168 LEU B C 1
ATOM 3888 O O . LEU B 1 168 ? 11.883 -37.031 -20.609 1 98.5 168 LEU B O 1
ATOM 3892 N N . ARG B 1 169 ? 12.516 -38.375 -18.938 1 98.19 169 ARG B N 1
ATOM 3893 C CA . ARG B 1 169 ? 13.828 -38.625 -19.5 1 98.19 169 ARG B CA 1
ATOM 3894 C C . ARG B 1 169 ? 13.727 -39.469 -20.766 1 98.19 169 ARG B C 1
ATOM 3896 O O . ARG B 1 169 ? 14.547 -39.344 -21.672 1 98.19 169 ARG B O 1
ATOM 3903 N N . ARG B 1 170 ? 12.734 -40.281 -20.859 1 97.81 170 ARG B N 1
ATOM 3904 C CA . ARG B 1 170 ? 12.539 -41.156 -22.016 1 97.81 170 ARG B CA 1
ATOM 3905 C C . ARG B 1 170 ? 11.844 -40.438 -23.141 1 97.81 170 ARG B C 1
ATOM 3907 O O . ARG B 1 170 ? 11.984 -40.812 -24.312 1 97.81 170 ARG B O 1
ATOM 3914 N N . GLY B 1 171 ? 11.023 -39.5 -22.781 1 98.44 171 GLY B N 1
ATOM 3915 C CA . GLY B 1 171 ? 10.344 -38.719 -23.797 1 98.44 171 GLY B CA 1
ATOM 3916 C C . GLY B 1 171 ? 8.836 -38.844 -23.734 1 98.44 171 GLY B C 1
ATOM 3917 O O . GLY B 1 171 ? 8.266 -39.875 -24.047 1 98.44 171 GLY B O 1
ATOM 3918 N N . VAL B 1 172 ? 8.227 -37.781 -23.359 1 98.44 172 VAL B N 1
ATOM 3919 C CA . VAL B 1 172 ? 6.773 -37.688 -23.297 1 98.44 172 VAL B CA 1
ATOM 3920 C C . VAL B 1 172 ? 6.305 -36.312 -23.766 1 98.44 172 VAL B C 1
ATOM 3922 O O . VAL B 1 172 ? 7.125 -35.438 -24.031 1 98.44 172 VAL B O 1
ATOM 3925 N N . ASP B 1 173 ? 4.98 -36.156 -23.969 1 98.75 173 ASP B N 1
ATOM 3926 C CA . ASP B 1 173 ? 4.379 -34.875 -24.359 1 98.75 173 ASP B CA 1
ATOM 3927 C C . ASP B 1 173 ? 3.82 -34.125 -23.141 1 98.75 173 ASP B C 1
ATOM 3929 O O . ASP B 1 173 ? 2.965 -34.656 -22.422 1 98.75 173 ASP B O 1
ATOM 3933 N N . VAL B 1 174 ? 4.355 -32.969 -22.906 1 98.81 174 VAL B N 1
ATOM 3934 C CA . VAL B 1 174 ? 4.004 -32.188 -21.734 1 98.81 174 VAL B CA 1
ATOM 3935 C C . VAL B 1 174 ? 3.402 -30.828 -22.156 1 98.81 174 VAL B C 1
ATOM 3937 O O . VAL B 1 174 ? 3.865 -30.219 -23.125 1 98.81 174 VAL B O 1
ATOM 3940 N N . ALA B 1 175 ? 2.373 -30.391 -21.469 1 98.62 175 ALA B N 1
ATOM 3941 C CA . ALA B 1 175 ? 1.845 -29.047 -21.656 1 98.62 175 ALA B CA 1
ATOM 3942 C C . ALA B 1 175 ? 1.763 -28.297 -20.344 1 98.62 175 ALA B C 1
ATOM 3944 O O . ALA B 1 175 ? 1.616 -28.906 -19.281 1 98.62 175 ALA B O 1
ATOM 3945 N N . ASP B 1 176 ? 1.908 -27 -20.438 1 98.5 176 ASP B N 1
ATOM 3946 C CA . ASP B 1 176 ? 1.622 -26.078 -19.328 1 98.5 176 ASP B CA 1
ATOM 3947 C C . ASP B 1 176 ? 0.495 -25.125 -19.688 1 98.5 176 ASP B C 1
ATOM 3949 O O . ASP B 1 176 ? 0.66 -24.266 -20.562 1 98.5 176 ASP B O 1
ATOM 3953 N N . PHE B 1 177 ? -0.657 -25.297 -19.047 1 97.94 177 PHE B N 1
ATOM 3954 C CA . PHE B 1 177 ? -1.847 -24.5 -19.297 1 97.94 177 PHE B CA 1
ATOM 3955 C C . PHE B 1 177 ? -1.871 -23.266 -18.391 1 97.94 177 PHE B C 1
ATOM 3957 O O . PHE B 1 177 ? -1.837 -23.406 -17.156 1 97.94 177 PHE B O 1
ATOM 3964 N N . GLY B 1 178 ? -2.037 -22.094 -18.984 1 96.5 178 GLY B N 1
ATOM 3965 C CA . GLY B 1 178 ? -1.796 -20.859 -18.25 1 96.5 178 GLY B CA 1
ATOM 3966 C C . GLY B 1 178 ? -0.328 -20.625 -17.953 1 96.5 178 GLY B C 1
ATOM 3967 O O . GLY B 1 178 ? 0.043 -20.328 -16.812 1 96.5 178 GLY B O 1
ATOM 3968 N N . CYS B 1 179 ? 0.499 -20.703 -18.969 1 96.75 179 CYS B N 1
ATOM 3969 C CA . CYS B 1 179 ? 1.939 -20.828 -18.766 1 96.75 179 CYS B CA 1
ATOM 3970 C C . CYS B 1 179 ? 2.57 -19.469 -18.531 1 96.75 179 CYS B C 1
ATOM 3972 O O . CYS B 1 179 ? 3.746 -19.375 -18.172 1 96.75 179 CYS B O 1
ATOM 3974 N N . GLY B 1 180 ? 1.811 -18.375 -18.703 1 94.31 180 GLY B N 1
ATOM 3975 C CA . GLY B 1 180 ? 2.4 -17.047 -18.578 1 94.31 180 GLY B CA 1
ATOM 3976 C C . GLY B 1 180 ? 3.564 -16.828 -19.531 1 94.31 180 GLY B C 1
ATOM 3977 O O . GLY B 1 180 ? 3.455 -17.078 -20.719 1 94.31 180 GLY B O 1
ATOM 3978 N N . SER B 1 181 ? 4.691 -16.391 -18.953 1 93.69 181 SER B N 1
ATOM 3979 C CA . SER B 1 181 ? 5.859 -16.109 -19.781 1 93.69 181 SER B CA 1
ATOM 3980 C C . SER B 1 181 ? 6.617 -17.391 -20.125 1 93.69 181 SER B C 1
ATOM 3982 O O . SER B 1 181 ? 7.688 -17.328 -20.734 1 93.69 181 SER B O 1
ATOM 3984 N N . GLY B 1 182 ? 6.137 -18.469 -19.641 1 95.88 182 GLY B N 1
ATOM 3985 C CA . GLY B 1 182 ? 6.594 -19.75 -20.156 1 95.88 182 GLY B CA 1
ATOM 3986 C C . GLY B 1 182 ? 7.863 -20.234 -19.484 1 95.88 182 GLY B C 1
ATOM 3987 O O . GLY B 1 182 ? 8.461 -21.219 -19.922 1 95.88 182 GLY B O 1
ATOM 3988 N N . HIS B 1 183 ? 8.273 -19.625 -18.391 1 96.56 183 HIS B N 1
ATOM 3989 C CA . HIS B 1 183 ? 9.547 -19.953 -17.766 1 96.56 183 HIS B CA 1
ATOM 3990 C C . HIS B 1 183 ? 9.555 -21.391 -17.25 1 96.56 183 HIS B C 1
ATOM 3992 O O . HIS B 1 183 ? 10.539 -22.109 -17.422 1 96.56 183 HIS B O 1
ATOM 3998 N N . ALA B 1 184 ? 8.484 -21.859 -16.719 1 97.25 184 ALA B N 1
ATOM 3999 C CA . ALA B 1 184 ? 8.406 -23.219 -16.203 1 97.25 184 ALA B CA 1
ATOM 4000 C C . ALA B 1 184 ? 8.609 -24.234 -17.328 1 97.25 184 ALA B C 1
ATOM 4002 O O . ALA B 1 184 ? 9.352 -25.203 -17.188 1 97.25 184 ALA B O 1
ATOM 4003 N N . ILE B 1 185 ? 8.031 -24 -18.438 1 96.94 185 ILE B N 1
ATOM 4004 C CA . ILE B 1 185 ? 8.125 -24.891 -19.594 1 96.94 185 ILE B CA 1
ATOM 4005 C C . ILE B 1 185 ? 9.57 -24.938 -20.094 1 96.94 185 ILE B C 1
ATOM 4007 O O . ILE B 1 185 ? 10.094 -26.016 -20.422 1 96.94 185 ILE B O 1
ATOM 4011 N N . ASN B 1 186 ? 10.148 -23.781 -20.156 1 98.25 186 ASN B N 1
ATOM 4012 C CA . ASN B 1 186 ? 11.516 -23.703 -20.656 1 98.25 186 ASN B CA 1
ATOM 4013 C C . ASN B 1 186 ? 12.492 -24.406 -19.719 1 98.25 186 ASN B C 1
ATOM 4015 O O . ASN B 1 186 ? 13.445 -25.047 -20.156 1 98.25 186 ASN B O 1
ATOM 4019 N N . VAL B 1 187 ? 12.273 -24.266 -18.422 1 98.19 187 VAL B N 1
ATOM 4020 C CA . VAL B 1 187 ? 13.094 -24.953 -17.422 1 98.19 187 VAL B CA 1
ATOM 4021 C C . VAL B 1 187 ? 12.961 -26.469 -17.609 1 98.19 187 VAL B C 1
ATOM 4023 O O . VAL B 1 187 ? 13.961 -27.188 -17.625 1 98.19 187 VAL B O 1
ATOM 4026 N N . MET B 1 188 ? 11.766 -26.969 -17.828 1 98.5 188 MET B N 1
ATOM 4027 C CA . MET B 1 188 ? 11.547 -28.406 -18 1 98.5 188 MET B CA 1
ATOM 4028 C C . MET B 1 188 ? 12.133 -28.875 -19.328 1 98.5 188 MET B C 1
ATOM 4030 O O . MET B 1 188 ? 12.766 -29.938 -19.391 1 98.5 188 MET B O 1
ATOM 4034 N N . ALA B 1 189 ? 11.93 -28.094 -20.328 1 98.5 189 ALA B N 1
ATOM 4035 C CA . ALA B 1 189 ? 12.422 -28.469 -21.656 1 98.5 189 ALA B CA 1
ATOM 4036 C C . ALA B 1 189 ? 13.945 -28.609 -21.641 1 98.5 189 ALA B C 1
ATOM 4038 O O . ALA B 1 189 ? 14.492 -29.5 -22.312 1 98.5 189 ALA B O 1
ATOM 4039 N N . GLN B 1 190 ? 14.594 -27.734 -20.953 1 98.25 190 GLN B N 1
ATOM 4040 C CA . GLN B 1 190 ? 16.047 -27.797 -20.828 1 98.25 190 GLN B CA 1
ATOM 4041 C C . GLN B 1 190 ? 16.484 -29.062 -20.078 1 98.25 190 GLN B C 1
ATOM 4043 O O . GLN B 1 190 ? 17.469 -29.688 -20.453 1 98.25 190 GLN B O 1
ATOM 4048 N N . ALA B 1 191 ? 15.766 -29.453 -19.109 1 98.19 191 ALA B N 1
ATOM 4049 C CA . ALA B 1 191 ? 16.125 -30.578 -18.25 1 98.19 191 ALA B CA 1
ATOM 4050 C C . ALA B 1 191 ? 15.828 -31.906 -18.922 1 98.19 191 ALA B C 1
ATOM 4052 O O . ALA B 1 191 ? 16.484 -32.906 -18.641 1 98.19 191 ALA B O 1
ATOM 4053 N N . PHE B 1 192 ? 14.836 -31.906 -19.828 1 98.56 192 PHE B N 1
ATOM 4054 C CA . PHE B 1 192 ? 14.391 -33.156 -20.422 1 98.56 192 PHE B CA 1
ATOM 4055 C C . PHE B 1 192 ? 14.32 -33.031 -21.938 1 98.56 192 PHE B C 1
ATOM 4057 O O . PHE B 1 192 ? 13.234 -33.031 -22.516 1 98.56 192 PHE B O 1
ATOM 4064 N N . PRO B 1 193 ? 15.414 -33.156 -22.625 1 98.06 193 PRO B N 1
ATOM 4065 C CA . PRO B 1 193 ? 15.484 -32.875 -24.062 1 98.06 193 PRO B CA 1
ATOM 4066 C C . PRO B 1 193 ? 14.727 -33.938 -24.891 1 98.06 193 PRO B C 1
ATOM 4068 O O . PRO B 1 193 ? 14.391 -33.656 -26.047 1 98.06 193 PRO B O 1
ATOM 4071 N N . ALA B 1 194 ? 14.445 -35.031 -24.281 1 98.44 194 ALA B N 1
ATOM 4072 C CA . ALA B 1 194 ? 13.766 -36.094 -25.031 1 98.44 194 ALA B CA 1
ATOM 4073 C C . ALA B 1 194 ? 12.258 -35.875 -25.047 1 98.44 194 ALA B C 1
ATOM 4075 O O . ALA B 1 194 ? 11.539 -36.469 -25.859 1 98.44 194 ALA B O 1
ATOM 4076 N N . SER B 1 195 ? 11.766 -35.062 -24.188 1 98.75 195 SER B N 1
ATOM 4077 C CA . SER B 1 195 ? 10.344 -34.75 -24.109 1 98.75 195 SER B CA 1
ATOM 4078 C C . SER B 1 195 ? 10 -33.531 -24.938 1 98.75 195 SER B C 1
ATOM 4080 O O . SER B 1 195 ? 10.891 -32.781 -25.359 1 98.75 195 SER B O 1
ATOM 4082 N N . ARG B 1 196 ? 8.734 -33.406 -25.297 1 98.69 196 ARG B N 1
ATOM 4083 C CA . ARG B 1 196 ? 8.211 -32.25 -26.031 1 98.69 196 ARG B CA 1
ATOM 4084 C C . ARG B 1 196 ? 7.277 -31.422 -25.172 1 98.69 196 ARG B C 1
ATOM 4086 O O . ARG B 1 196 ? 6.465 -31.969 -24.406 1 98.69 196 ARG B O 1
ATOM 4093 N N . PHE B 1 197 ? 7.469 -30.125 -25.234 1 98.69 197 PHE B N 1
ATOM 4094 C CA . PHE B 1 197 ? 6.777 -29.219 -24.312 1 98.69 197 PHE B CA 1
ATOM 4095 C C . PHE B 1 197 ? 5.969 -28.188 -25.078 1 98.69 197 PHE B C 1
ATOM 4097 O O . PHE B 1 197 ? 6.434 -27.641 -26.094 1 98.69 197 PHE B O 1
ATOM 4104 N N . THR B 1 198 ? 4.742 -27.938 -24.641 1 98.5 198 THR B N 1
ATOM 4105 C CA . THR B 1 198 ? 3.867 -26.922 -25.203 1 98.5 198 THR B CA 1
ATOM 4106 C C . THR B 1 198 ? 3.352 -25.984 -24.109 1 98.5 198 THR B C 1
ATOM 4108 O O . THR B 1 198 ? 2.742 -26.438 -23.141 1 98.5 198 THR B O 1
ATOM 4111 N N . GLY B 1 199 ? 3.615 -24.688 -24.234 1 98.25 199 GLY B N 1
ATOM 4112 C CA . GLY B 1 199 ? 3.025 -23.688 -23.359 1 98.25 199 GLY B CA 1
ATOM 4113 C C . GLY B 1 199 ? 1.803 -23.016 -23.953 1 98.25 199 GLY B C 1
ATOM 4114 O O . GLY B 1 199 ? 1.832 -22.578 -25.109 1 98.25 199 GLY B O 1
ATOM 4115 N N . ILE B 1 200 ? 0.713 -22.938 -23.203 1 97.62 200 ILE B N 1
ATOM 4116 C CA . ILE B 1 200 ? -0.517 -22.328 -23.703 1 97.62 200 ILE B CA 1
ATOM 4117 C C . ILE B 1 200 ? -0.979 -21.234 -22.734 1 97.62 200 ILE B C 1
ATOM 4119 O O . ILE B 1 200 ? -1.095 -21.469 -21.531 1 97.62 200 ILE B O 1
ATOM 4123 N N . ASP B 1 201 ? -1.203 -20.078 -23.234 1 95.69 201 ASP B N 1
ATOM 4124 C CA . ASP B 1 201 ? -1.727 -18.922 -22.516 1 95.69 201 ASP B CA 1
ATOM 4125 C C . ASP B 1 201 ? -2.498 -17.984 -23.438 1 95.69 201 ASP B C 1
ATOM 4127 O O . ASP B 1 201 ? -2.27 -17.984 -24.656 1 95.69 201 ASP B O 1
ATOM 4131 N N . PHE B 1 202 ? -3.379 -17.219 -22.875 1 92.12 202 PHE B N 1
ATOM 4132 C CA . PHE B 1 202 ? -4.172 -16.359 -23.75 1 92.12 202 PHE B CA 1
ATOM 4133 C C . PHE B 1 202 ? -3.424 -15.078 -24.062 1 92.12 202 PHE B C 1
ATOM 4135 O O . PHE B 1 202 ? -3.758 -14.383 -25.031 1 92.12 202 PHE B O 1
ATOM 4142 N N . SER B 1 203 ? -2.471 -14.742 -23.297 1 90.88 203 SER B N 1
ATOM 4143 C CA . SER B 1 203 ? -1.734 -13.492 -23.469 1 90.88 203 SER B CA 1
ATOM 4144 C C . SER B 1 203 ? -0.669 -13.617 -24.547 1 90.88 203 SER B C 1
ATOM 4146 O O . SER B 1 203 ? 0.37 -14.25 -24.328 1 90.88 203 SER B O 1
ATOM 4148 N N . GLU B 1 204 ? -0.788 -12.828 -25.594 1 92.31 204 GLU B N 1
ATOM 4149 C CA . GLU B 1 204 ? 0.185 -12.828 -26.672 1 92.31 204 GLU B CA 1
ATOM 4150 C C . GLU B 1 204 ? 1.535 -12.289 -26.203 1 92.31 204 GLU B C 1
ATOM 4152 O O . GLU B 1 204 ? 2.584 -12.797 -26.609 1 92.31 204 GLU B O 1
ATOM 4157 N N . HIS B 1 205 ? 1.426 -11.383 -25.375 1 91.31 205 HIS B N 1
ATOM 4158 C CA . HIS B 1 205 ? 2.652 -10.781 -24.859 1 91.31 205 HIS B CA 1
ATOM 4159 C C . HIS B 1 205 ? 3.438 -11.766 -24 1 91.31 205 HIS B C 1
ATOM 4161 O O . HIS B 1 205 ? 4.664 -11.852 -24.109 1 91.31 205 HIS B O 1
ATOM 4167 N N . ALA B 1 206 ? 2.752 -12.484 -23.219 1 92.5 206 ALA B N 1
ATOM 4168 C CA . ALA B 1 206 ? 3.404 -13.477 -22.359 1 92.5 206 ALA B CA 1
ATOM 4169 C C . ALA B 1 206 ? 4.012 -14.602 -23.203 1 92.5 206 ALA B C 1
ATOM 4171 O O . ALA B 1 206 ? 5.145 -15.023 -22.969 1 92.5 206 ALA B O 1
ATOM 4172 N N . ILE B 1 207 ? 3.314 -14.984 -24.203 1 95.44 207 ILE B N 1
ATOM 4173 C CA . ILE B 1 207 ? 3.76 -16.047 -25.094 1 95.44 207 ILE B CA 1
ATOM 4174 C C . ILE B 1 207 ? 5.02 -15.609 -25.844 1 95.44 207 ILE B C 1
ATOM 4176 O O . ILE B 1 207 ? 5.969 -16.375 -25.984 1 95.44 207 ILE B O 1
ATOM 4180 N N . ALA B 1 208 ? 5.039 -14.367 -26.25 1 96.12 208 ALA B N 1
ATOM 4181 C CA . ALA B 1 208 ? 6.207 -13.836 -26.953 1 96.12 208 ALA B CA 1
ATOM 4182 C C . ALA B 1 208 ? 7.449 -13.891 -26.062 1 96.12 208 ALA B C 1
ATOM 4184 O O . ALA B 1 208 ? 8.547 -14.203 -26.547 1 96.12 208 ALA B O 1
ATOM 4185 N N . ALA B 1 209 ? 7.262 -13.656 -24.859 1 95.06 209 ALA B N 1
ATOM 4186 C CA . ALA B 1 209 ? 8.375 -13.719 -23.906 1 95.06 209 ALA B CA 1
ATOM 4187 C C . ALA B 1 209 ? 8.883 -15.148 -23.766 1 95.06 209 ALA B C 1
ATOM 4189 O O . ALA B 1 209 ? 10.086 -15.383 -23.672 1 95.06 209 ALA B O 1
ATOM 4190 N N . GLY B 1 210 ? 7.992 -16.109 -23.703 1 96.31 210 GLY B N 1
ATOM 4191 C CA . GLY B 1 210 ? 8.375 -17.516 -23.609 1 96.31 210 GLY B CA 1
ATOM 4192 C C . GLY B 1 210 ? 9.141 -18 -24.828 1 96.31 210 GLY B C 1
ATOM 4193 O O . GLY B 1 210 ? 10.148 -18.703 -24.688 1 96.31 210 GLY B O 1
ATOM 4194 N N . ILE B 1 211 ? 8.719 -17.562 -25.984 1 97.75 211 ILE B N 1
ATOM 4195 C CA . ILE B 1 211 ? 9.375 -17.922 -27.234 1 97.75 211 ILE B CA 1
ATOM 4196 C C . ILE B 1 211 ? 10.789 -17.344 -27.266 1 97.75 211 ILE B C 1
ATOM 4198 O O . ILE B 1 211 ? 11.742 -18.031 -27.625 1 97.75 211 ILE B O 1
ATOM 4202 N N . ALA B 1 212 ? 10.875 -16.125 -26.875 1 97.62 212 ALA B N 1
ATOM 4203 C CA . ALA B 1 212 ? 12.172 -15.461 -26.844 1 97.62 212 ALA B CA 1
ATOM 4204 C C . ALA B 1 212 ? 13.141 -16.172 -25.906 1 97.62 212 ALA B C 1
ATOM 4206 O O . ALA B 1 212 ? 14.305 -16.375 -26.234 1 97.62 212 ALA B O 1
ATOM 4207 N N . GLU B 1 213 ? 12.664 -16.5 -24.781 1 97.31 213 GLU B N 1
ATOM 4208 C CA . GLU B 1 213 ? 13.508 -17.219 -23.828 1 97.31 213 GLU B CA 1
ATOM 4209 C C . GLU B 1 213 ? 13.938 -18.578 -24.375 1 97.31 213 GLU B C 1
ATOM 4211 O O . GLU B 1 213 ? 15.094 -18.984 -24.203 1 97.31 213 GLU B O 1
ATOM 4216 N N . ALA B 1 214 ? 13.07 -19.359 -25 1 98 214 ALA B N 1
ATOM 4217 C CA . ALA B 1 214 ? 13.383 -20.656 -25.578 1 98 214 ALA B CA 1
ATOM 4218 C C . ALA B 1 214 ? 14.492 -20.531 -26.625 1 98 214 ALA B C 1
ATOM 4220 O O . ALA B 1 214 ? 15.422 -21.328 -26.656 1 98 214 ALA B O 1
ATOM 4221 N N . ALA B 1 215 ? 14.344 -19.5 -27.391 1 97.94 215 ALA B N 1
ATOM 4222 C CA . ALA B 1 215 ? 15.344 -19.25 -28.422 1 97.94 215 ALA B CA 1
ATOM 4223 C C . ALA B 1 215 ? 16.703 -18.938 -27.812 1 97.94 215 ALA B C 1
ATOM 4225 O O . ALA B 1 215 ? 17.734 -19.453 -28.266 1 97.94 215 ALA B O 1
ATOM 4226 N N . GLU B 1 216 ? 16.703 -18.125 -26.859 1 97.88 216 GLU B N 1
ATOM 4227 C CA . GLU B 1 216 ? 17.938 -17.766 -26.172 1 97.88 216 GLU B CA 1
ATOM 4228 C C . GLU B 1 216 ? 18.625 -19 -25.578 1 97.88 216 GLU B C 1
ATOM 4230 O O . GLU B 1 216 ? 19.844 -19.078 -25.531 1 97.88 216 GLU B O 1
ATOM 4235 N N . ARG B 1 217 ? 17.828 -19.938 -25.125 1 97 217 ARG B N 1
ATOM 4236 C CA . ARG B 1 217 ? 18.344 -21.156 -24.484 1 97 217 ARG B CA 1
ATOM 4237 C C . ARG B 1 217 ? 18.641 -22.234 -25.516 1 97 217 ARG B C 1
ATOM 4239 O O . ARG B 1 217 ? 19.156 -23.297 -25.172 1 97 217 ARG B O 1
ATOM 4246 N N . GLY B 1 218 ? 18.266 -22 -26.688 1 97.62 218 GLY B N 1
ATOM 4247 C CA . GLY B 1 218 ? 18.5 -22.953 -27.766 1 97.62 218 GLY B CA 1
ATOM 4248 C C . GLY B 1 218 ? 17.625 -24.188 -27.672 1 97.62 218 GLY B C 1
ATOM 4249 O O . GLY B 1 218 ? 18.062 -25.297 -28 1 97.62 218 GLY B O 1
ATOM 4250 N N . LEU B 1 219 ? 16.422 -24.031 -27.188 1 98.12 219 LEU B N 1
ATOM 4251 C CA . LEU B 1 219 ? 15.523 -25.156 -27 1 98.12 219 LEU B CA 1
ATOM 4252 C C . LEU B 1 219 ? 14.773 -25.469 -28.297 1 98.12 219 LEU B C 1
ATOM 4254 O O . LEU B 1 219 ? 14.164 -24.594 -28.891 1 98.12 219 LEU B O 1
ATOM 4258 N N . ALA B 1 220 ? 14.781 -26.719 -28.672 1 97.12 220 ALA B N 1
ATOM 4259 C CA . ALA B 1 220 ? 14.117 -27.141 -29.906 1 97.12 220 ALA B CA 1
ATOM 4260 C C . ALA B 1 220 ? 12.883 -27.984 -29.609 1 97.12 220 ALA B C 1
ATOM 4262 O O . ALA B 1 220 ? 12.086 -28.266 -30.5 1 97.12 220 ALA B O 1
ATOM 4263 N N . ASN B 1 221 ? 12.711 -28.328 -28.391 1 98.5 221 ASN B N 1
ATOM 4264 C CA . ASN B 1 221 ? 11.633 -29.234 -28 1 98.5 221 ASN B CA 1
ATOM 4265 C C . ASN B 1 221 ? 10.5 -28.484 -27.312 1 98.5 221 ASN B C 1
ATOM 4267 O O . ASN B 1 221 ? 9.797 -29.062 -26.469 1 98.5 221 ASN B O 1
ATOM 4271 N N . VAL B 1 222 ? 10.312 -27.188 -27.547 1 98.25 222 VAL B N 1
ATOM 4272 C CA . VAL B 1 222 ? 9.273 -26.391 -26.906 1 98.25 222 VAL B CA 1
ATOM 4273 C C . VAL B 1 222 ? 8.477 -25.625 -27.953 1 98.25 222 VAL B C 1
ATOM 4275 O O . VAL B 1 222 ? 9.047 -25.141 -28.938 1 98.25 222 VAL B O 1
ATOM 4278 N N . SER B 1 223 ? 7.25 -25.531 -27.766 1 98.12 223 SER B N 1
ATOM 4279 C CA . SER B 1 223 ? 6.375 -24.688 -28.578 1 98.12 223 SER B CA 1
ATOM 4280 C C . SER B 1 223 ? 5.391 -23.922 -27.703 1 98.12 223 SER B C 1
ATOM 4282 O O . SER B 1 223 ? 5.109 -24.328 -26.578 1 98.12 223 SER B O 1
ATOM 4284 N N . PHE B 1 224 ? 4.891 -22.766 -28.203 1 98.12 224 PHE B N 1
ATOM 4285 C CA . PHE B 1 224 ? 3.945 -21.922 -27.484 1 98.12 224 PHE B CA 1
ATOM 4286 C C . PHE B 1 224 ? 2.73 -21.609 -28.344 1 98.12 224 PHE B C 1
ATOM 4288 O O . PHE B 1 224 ? 2.855 -21.438 -29.562 1 98.12 224 PHE B O 1
ATOM 4295 N N . GLU B 1 225 ? 1.605 -21.516 -27.688 1 96.25 225 GLU B N 1
ATOM 4296 C CA . GLU B 1 225 ? 0.346 -21.188 -28.359 1 96.25 225 GLU B CA 1
ATOM 4297 C C . GLU B 1 225 ? -0.441 -20.156 -27.562 1 96.25 225 GLU B C 1
ATOM 4299 O O . GLU B 1 225 ? -0.52 -20.234 -26.328 1 96.25 225 GLU B O 1
ATOM 4304 N N . SER B 1 226 ? -0.966 -19.109 -28.281 1 95.38 226 SER B N 1
ATOM 4305 C CA . SER B 1 226 ? -1.923 -18.188 -27.688 1 95.38 226 SER B CA 1
ATOM 4306 C C . SER B 1 226 ? -3.355 -18.672 -27.891 1 95.38 226 SER B C 1
ATOM 4308 O O . SER B 1 226 ? -3.873 -18.656 -29 1 95.38 226 SER B O 1
ATOM 4310 N N . ARG B 1 227 ? -3.967 -19.109 -26.812 1 94.12 227 ARG B N 1
ATOM 4311 C CA . ARG B 1 227 ? -5.316 -19.672 -26.891 1 94.12 227 ARG B CA 1
ATOM 4312 C C . ARG B 1 227 ? -6.051 -19.516 -25.562 1 94.12 227 ARG B C 1
ATOM 4314 O O . ARG B 1 227 ? -5.43 -19.531 -24.5 1 94.12 227 ARG B O 1
ATOM 4321 N N . ASN B 1 228 ? -7.344 -19.438 -25.719 1 94.31 228 ASN B N 1
ATOM 4322 C CA . ASN B 1 228 ? -8.211 -19.516 -24.547 1 94.31 228 ASN B CA 1
ATOM 4323 C C . ASN B 1 228 ? -8.414 -20.969 -24.109 1 94.31 228 ASN B C 1
ATOM 4325 O O . ASN B 1 228 ? -8.945 -21.781 -24.875 1 94.31 228 ASN B O 1
ATOM 4329 N N . LEU B 1 229 ? -8.07 -21.281 -22.922 1 96 229 LEU B N 1
ATOM 4330 C CA . LEU B 1 229 ? -8.086 -22.656 -22.422 1 96 229 LEU B CA 1
ATOM 4331 C C . LEU B 1 229 ? -9.508 -23.203 -22.406 1 96 229 LEU B C 1
ATOM 4333 O O . LEU B 1 229 ? -9.711 -24.406 -22.562 1 96 229 LEU B O 1
ATOM 4337 N N . ALA B 1 230 ? -10.461 -22.328 -22.203 1 94.88 230 ALA B N 1
ATOM 4338 C CA . ALA B 1 230 ? -11.859 -22.766 -22.188 1 94.88 230 ALA B CA 1
ATOM 4339 C C . ALA B 1 230 ? -12.297 -23.281 -23.547 1 94.88 230 ALA B C 1
ATOM 4341 O O . ALA B 1 230 ? -13.227 -24.094 -23.641 1 94.88 230 ALA B O 1
ATOM 4342 N N . ASP B 1 231 ? -11.555 -22.875 -24.547 1 94.31 231 ASP B N 1
ATOM 4343 C CA . ASP B 1 231 ? -11.922 -23.25 -25.906 1 94.31 231 ASP B CA 1
ATOM 4344 C C . ASP B 1 231 ? -11.039 -24.375 -26.422 1 94.31 231 ASP B C 1
ATOM 4346 O O . ASP B 1 231 ? -11.148 -24.781 -27.578 1 94.31 231 ASP B O 1
ATOM 4350 N N . LEU B 1 232 ? -10.188 -24.781 -25.562 1 92.06 232 LEU B N 1
ATOM 4351 C CA . LEU B 1 232 ? -9.25 -25.812 -26 1 92.06 232 LEU B CA 1
ATOM 4352 C C . LEU B 1 232 ? -9.969 -27.125 -26.312 1 92.06 232 LEU B C 1
ATOM 4354 O O . LEU B 1 232 ? -10.641 -27.688 -25.438 1 92.06 232 LEU B O 1
ATOM 4358 N N . ASP B 1 233 ? -9.898 -27.547 -27.516 1 92.19 233 ASP B N 1
ATOM 4359 C CA . ASP B 1 233 ? -10.492 -28.812 -27.953 1 92.19 233 ASP B CA 1
ATOM 4360 C C . ASP B 1 233 ? -9.414 -29.812 -28.375 1 92.19 233 ASP B C 1
ATOM 4362 O O . ASP B 1 233 ? -9.195 -30.031 -29.562 1 92.19 233 ASP B O 1
ATOM 4366 N N . ARG B 1 234 ? -8.773 -30.406 -27.438 1 96.38 234 ARG B N 1
ATOM 4367 C CA . ARG B 1 234 ? -7.738 -31.406 -27.641 1 96.38 234 ARG B CA 1
ATOM 4368 C C . ARG B 1 234 ? -8.023 -32.656 -26.828 1 96.38 234 ARG B C 1
ATOM 4370 O O . ARG B 1 234 ? -8.484 -32.562 -25.688 1 96.38 234 ARG B O 1
ATOM 4377 N N . ALA B 1 235 ? -7.84 -33.844 -27.5 1 97.69 235 ALA B N 1
ATOM 4378 C CA . ALA B 1 235 ? -8.062 -35.094 -26.812 1 97.69 235 ALA B CA 1
ATOM 4379 C C . ALA B 1 235 ? -6.801 -35.969 -26.828 1 97.69 235 ALA B C 1
ATOM 4381 O O . ALA B 1 235 ? -6.121 -36.062 -27.859 1 97.69 235 ALA B O 1
ATOM 4382 N N . ASP B 1 236 ? -6.492 -36.5 -25.688 1 98.12 236 ASP B N 1
ATOM 4383 C CA . ASP B 1 236 ? -5.441 -37.5 -25.547 1 98.12 236 ASP B CA 1
ATOM 4384 C C . ASP B 1 236 ? -4.141 -37.031 -26.188 1 98.12 236 ASP B C 1
ATOM 4386 O O . ASP B 1 236 ? -3.525 -37.781 -26.969 1 98.12 236 ASP B O 1
ATOM 4390 N N . ALA B 1 237 ? -3.789 -35.875 -25.828 1 98.12 237 ALA B N 1
ATOM 4391 C CA . ALA B 1 237 ? -2.664 -35.219 -26.516 1 98.12 237 ALA B CA 1
ATOM 4392 C C . ALA B 1 237 ? -1.416 -35.219 -25.641 1 98.12 237 ALA B C 1
ATOM 4394 O O . ALA B 1 237 ? -0.292 -35.219 -26.141 1 98.12 237 ALA B O 1
ATOM 4395 N N . TYR B 1 238 ? -1.61 -35.281 -24.344 1 98.62 238 TYR B N 1
ATOM 4396 C CA . TYR B 1 238 ? -0.473 -35.062 -23.453 1 98.62 238 TYR B CA 1
ATOM 4397 C C . TYR B 1 238 ? -0.37 -36.156 -22.406 1 98.62 238 TYR B C 1
ATOM 4399 O O . TYR B 1 238 ? -1.38 -36.75 -22.016 1 98.62 238 TYR B O 1
ATOM 4407 N N . ASP B 1 239 ? 0.869 -36.406 -21.953 1 98.56 239 ASP B N 1
ATOM 4408 C CA . ASP B 1 239 ? 1.141 -37.344 -20.859 1 98.56 239 ASP B CA 1
ATOM 4409 C C . ASP B 1 239 ? 1.139 -36.594 -19.516 1 98.56 239 ASP B C 1
ATOM 4411 O O . ASP B 1 239 ? 0.867 -37.219 -18.469 1 98.56 239 ASP B O 1
ATOM 4415 N N . LEU B 1 240 ? 1.496 -35.375 -19.547 1 98.69 240 LEU B N 1
ATOM 4416 C CA . LEU B 1 240 ? 1.549 -34.5 -18.375 1 98.69 240 LEU B CA 1
ATOM 4417 C C . LEU B 1 240 ? 1.025 -33.094 -18.719 1 98.69 240 LEU B C 1
ATOM 4419 O O . LEU B 1 240 ? 1.384 -32.531 -19.766 1 98.69 240 LEU B O 1
ATOM 4423 N N . ILE B 1 241 ? 0.149 -32.594 -17.906 1 98.75 241 ILE B N 1
ATOM 4424 C CA . ILE B 1 241 ? -0.254 -31.188 -17.969 1 98.75 241 ILE B CA 1
ATOM 4425 C C . ILE B 1 241 ? 0.03 -30.531 -16.625 1 98.75 241 ILE B C 1
ATOM 4427 O O . ILE B 1 241 ? -0.375 -31.031 -15.57 1 98.75 241 ILE B O 1
ATOM 4431 N N . THR B 1 242 ? 0.794 -29.484 -16.672 1 98.75 242 THR B N 1
ATOM 4432 C CA . THR B 1 242 ? 0.99 -28.656 -15.492 1 98.75 242 THR B CA 1
ATOM 4433 C C . THR B 1 242 ? 0.131 -27.391 -15.57 1 98.75 242 THR B C 1
ATOM 4435 O O . THR B 1 242 ? -0.172 -26.906 -16.656 1 98.75 242 THR B O 1
ATOM 4438 N N . VAL B 1 243 ? -0.356 -26.938 -14.445 1 98.44 243 VAL B N 1
ATOM 4439 C CA . VAL B 1 243 ? -1.047 -25.672 -14.273 1 98.44 243 VAL B CA 1
ATOM 4440 C C . VAL B 1 243 ? -0.558 -24.984 -13 1 98.44 243 VAL B C 1
ATOM 4442 O O . VAL B 1 243 ? -0.905 -25.406 -11.891 1 98.44 243 VAL B O 1
ATOM 4445 N N . PHE B 1 244 ? 0.197 -23.938 -13.164 1 97.31 244 PHE B N 1
ATOM 4446 C CA . PHE B 1 244 ? 0.752 -23.234 -12.008 1 97.31 244 PHE B CA 1
ATOM 4447 C C . PHE B 1 244 ? 0.038 -21.922 -11.773 1 97.31 244 PHE B C 1
ATOM 4449 O O . PHE B 1 244 ? 0.276 -20.938 -12.484 1 97.31 244 PHE B O 1
ATOM 4456 N N . ASP B 1 245 ? -0.816 -21.891 -10.695 1 95.94 245 ASP B N 1
ATOM 4457 C CA . ASP B 1 245 ? -1.45 -20.672 -10.203 1 95.94 245 ASP B CA 1
ATOM 4458 C C . ASP B 1 245 ? -2.254 -19.984 -11.312 1 95.94 245 ASP B C 1
ATOM 4460 O O . ASP B 1 245 ? -2.062 -18.797 -11.578 1 95.94 245 ASP B O 1
ATOM 4464 N N . ALA B 1 246 ? -3.229 -20.766 -11.922 1 96.12 246 ALA B N 1
ATOM 4465 C CA . ALA B 1 246 ? -3.914 -20.203 -13.078 1 96.12 246 ALA B CA 1
ATOM 4466 C C . ALA B 1 246 ? -5.41 -20.5 -13.039 1 96.12 246 ALA B C 1
ATOM 4468 O O . ALA B 1 246 ? -6.219 -19.75 -13.586 1 96.12 246 ALA B O 1
ATOM 4469 N N . ILE B 1 247 ? -5.812 -21.547 -12.367 1 97.56 247 ILE B N 1
ATOM 4470 C CA . ILE B 1 247 ? -7.191 -22.016 -12.469 1 97.56 247 ILE B CA 1
ATOM 4471 C C . ILE B 1 247 ? -8.133 -21 -11.828 1 97.56 247 ILE B C 1
ATOM 4473 O O . ILE B 1 247 ? -9.18 -20.672 -12.383 1 97.56 247 ILE B O 1
ATOM 4477 N N . HIS B 1 248 ? -7.734 -20.422 -10.656 1 96.75 248 HIS B N 1
ATOM 4478 C CA . HIS B 1 248 ? -8.617 -19.562 -9.883 1 96.75 248 HIS B CA 1
ATOM 4479 C C . HIS B 1 248 ? -8.891 -18.25 -10.609 1 96.75 248 HIS B C 1
ATOM 4481 O O . HIS B 1 248 ? -9.828 -17.531 -10.273 1 96.75 248 HIS B O 1
ATOM 4487 N N . ASP B 1 249 ? -8.141 -17.953 -11.641 1 96.25 249 ASP B N 1
ATOM 4488 C CA . ASP B 1 249 ? -8.32 -16.719 -12.406 1 96.25 249 ASP B CA 1
ATOM 4489 C C . ASP B 1 249 ? -9.25 -16.953 -13.594 1 96.25 249 ASP B C 1
ATOM 4491 O O . ASP B 1 249 ? -9.703 -15.992 -14.219 1 96.25 249 ASP B O 1
ATOM 4495 N N . GLN B 1 250 ? -9.484 -18.203 -13.938 1 96.38 250 GLN B N 1
ATOM 4496 C CA . GLN B 1 250 ? -10.234 -18.516 -15.148 1 96.38 250 GLN B CA 1
ATOM 4497 C C . GLN B 1 250 ? -11.695 -18.062 -15.023 1 96.38 250 GLN B C 1
ATOM 4499 O O . GLN B 1 250 ? -12.297 -18.188 -13.961 1 96.38 250 GLN B O 1
ATOM 4504 N N . ALA B 1 251 ? -12.227 -17.594 -16.156 1 96.25 251 ALA B N 1
ATOM 4505 C CA . ALA B 1 251 ? -13.648 -17.25 -16.203 1 96.25 251 ALA B CA 1
ATOM 4506 C C . ALA B 1 251 ? -14.508 -18.5 -16.047 1 96.25 251 ALA B C 1
ATOM 4508 O O . ALA B 1 251 ? -15.523 -18.484 -15.352 1 96.25 251 ALA B O 1
ATOM 4509 N N . GLN B 1 252 ? -14.031 -19.578 -16.688 1 97.44 252 GLN B N 1
ATOM 4510 C CA . GLN B 1 252 ? -14.75 -20.844 -16.672 1 97.44 252 GLN B CA 1
ATOM 4511 C C . GLN B 1 252 ? -13.852 -21.984 -16.172 1 97.44 252 GLN B C 1
ATOM 4513 O O . GLN B 1 252 ? -13.547 -22.906 -16.922 1 97.44 252 GLN B O 1
ATOM 4518 N N . PRO B 1 253 ? -13.586 -22 -14.883 1 98.12 253 PRO B N 1
ATOM 4519 C CA . PRO B 1 253 ? -12.617 -22.969 -14.359 1 98.12 253 PRO B CA 1
ATOM 4520 C C . PRO B 1 253 ? -13.078 -24.422 -14.531 1 98.12 253 PRO B C 1
ATOM 4522 O O . PRO B 1 253 ? -12.258 -25.297 -14.828 1 98.12 253 PRO B O 1
ATOM 4525 N N . ALA B 1 254 ? -14.336 -24.703 -14.414 1 97.88 254 ALA B N 1
ATOM 4526 C CA . ALA B 1 254 ? -14.844 -26.062 -14.57 1 97.88 254 ALA B CA 1
ATOM 4527 C C . ALA B 1 254 ? -14.625 -26.562 -16 1 97.88 254 ALA B C 1
ATOM 4529 O O . ALA B 1 254 ? -14.211 -27.703 -16.203 1 97.88 254 ALA B O 1
ATOM 4530 N N . ARG B 1 255 ? -14.898 -25.703 -16.922 1 97.56 255 ARG B N 1
ATOM 4531 C CA . ARG B 1 255 ? -14.695 -26.062 -18.312 1 97.56 255 ARG B CA 1
ATOM 4532 C C . ARG B 1 255 ? -13.219 -26.297 -18.625 1 97.56 255 ARG B C 1
ATOM 4534 O O . ARG B 1 255 ? -12.867 -27.219 -19.344 1 97.56 255 ARG B O 1
ATOM 4541 N N . VAL B 1 256 ? -12.367 -25.438 -18.094 1 98.19 256 VAL B N 1
ATOM 4542 C CA . VAL B 1 256 ? -10.93 -25.562 -18.297 1 98.19 256 VAL B CA 1
ATOM 4543 C C . VAL B 1 256 ? -10.445 -26.891 -17.719 1 98.19 256 VAL B C 1
ATOM 4545 O O . VAL B 1 256 ? -9.68 -27.625 -18.359 1 98.19 256 VAL B O 1
ATOM 4548 N N . LEU B 1 257 ? -10.93 -27.25 -16.547 1 98.31 257 LEU B N 1
ATOM 4549 C CA . LEU B 1 257 ? -10.539 -28.5 -15.906 1 98.31 257 LEU B CA 1
ATOM 4550 C C . LEU B 1 257 ? -11.031 -29.703 -16.719 1 98.31 257 LEU B C 1
ATOM 4552 O O . LEU B 1 257 ? -10.312 -30.688 -16.875 1 98.31 257 LEU B O 1
ATOM 4556 N N . ALA B 1 258 ? -12.195 -29.625 -17.25 1 97.94 258 ALA B N 1
ATOM 4557 C CA . ALA B 1 258 ? -12.719 -30.688 -18.109 1 97.94 258 ALA B CA 1
ATOM 4558 C C . ALA B 1 258 ? -11.875 -30.828 -19.375 1 97.94 258 ALA B C 1
ATOM 4560 O O . ALA B 1 258 ? -11.609 -31.953 -19.828 1 97.94 258 ALA B O 1
ATOM 4561 N N . ASN B 1 259 ? -11.531 -29.672 -19.938 1 98.12 259 ASN B N 1
ATOM 4562 C CA . ASN B 1 259 ? -10.688 -29.688 -21.125 1 98.12 259 ASN B CA 1
ATOM 4563 C C . ASN B 1 259 ? -9.312 -30.281 -20.828 1 98.12 259 ASN B C 1
ATOM 4565 O O . ASN B 1 259 ? -8.727 -30.969 -21.672 1 98.12 259 ASN B O 1
ATOM 4569 N N . ILE B 1 260 ? -8.773 -30.031 -19.656 1 98.31 260 ILE B N 1
ATOM 4570 C CA . ILE B 1 260 ? -7.504 -30.609 -19.219 1 98.31 260 ILE B CA 1
ATOM 4571 C C . ILE B 1 260 ? -7.629 -32.125 -19.141 1 98.31 260 ILE B C 1
ATOM 4573 O O . ILE B 1 260 ? -6.777 -32.844 -19.672 1 98.31 260 ILE B O 1
ATOM 4577 N N . HIS B 1 261 ? -8.688 -32.625 -18.516 1 98.25 261 HIS B N 1
ATOM 4578 C CA . HIS B 1 261 ? -8.922 -34.062 -18.422 1 98.25 261 HIS B CA 1
ATOM 4579 C C . HIS B 1 261 ? -9 -34.688 -19.812 1 98.25 261 HIS B C 1
ATOM 4581 O O . HIS B 1 261 ? -8.375 -35.75 -20.047 1 98.25 261 HIS B O 1
ATOM 4587 N N . ARG B 1 262 ? -9.711 -34.031 -20.672 1 98.06 262 ARG B N 1
ATOM 4588 C CA . ARG B 1 262 ? -9.867 -34.562 -22.031 1 98.06 262 ARG B CA 1
ATOM 4589 C C . ARG B 1 262 ? -8.523 -34.594 -22.766 1 98.06 262 ARG B C 1
ATOM 4591 O O . ARG B 1 262 ? -8.242 -35.531 -23.516 1 98.06 262 ARG B O 1
ATOM 4598 N N . ALA B 1 263 ? -7.746 -33.625 -22.562 1 98.38 263 ALA B N 1
ATOM 4599 C CA . ALA B 1 263 ? -6.488 -33.438 -23.281 1 98.38 263 ALA B CA 1
ATOM 4600 C C . ALA B 1 263 ? -5.445 -34.469 -22.812 1 98.38 263 ALA B C 1
ATOM 4602 O O . ALA B 1 263 ? -4.496 -34.781 -23.531 1 98.38 263 ALA B O 1
ATOM 4603 N N . LEU B 1 264 ? -5.59 -34.969 -21.594 1 98.12 264 LEU B N 1
ATOM 4604 C CA . LEU B 1 264 ? -4.66 -35.938 -21.078 1 98.12 264 LEU B CA 1
ATOM 4605 C C . LEU B 1 264 ? -4.922 -37.312 -21.688 1 98.12 264 LEU B C 1
ATOM 4607 O O . LEU B 1 264 ? -6.078 -37.719 -21.875 1 98.12 264 LEU B O 1
ATOM 4611 N N . ARG B 1 265 ? -3.834 -38.094 -22.047 1 97.88 265 ARG B N 1
ATOM 4612 C CA . ARG B 1 265 ? -3.941 -39.5 -22.391 1 97.88 265 ARG B CA 1
ATOM 4613 C C . ARG B 1 265 ? -4.336 -40.344 -21.188 1 97.88 265 ARG B C 1
ATOM 4615 O O . ARG B 1 265 ? -4.137 -39.906 -20.047 1 97.88 265 ARG B O 1
ATOM 4622 N N . PRO B 1 266 ? -4.969 -41.531 -21.5 1 96.19 266 PRO B N 1
ATOM 4623 C CA . PRO B 1 266 ? -5.137 -42.469 -20.375 1 96.19 266 PRO B CA 1
ATOM 4624 C C . PRO B 1 266 ? -3.834 -42.719 -19.625 1 96.19 266 PRO B C 1
ATOM 4626 O O . PRO B 1 266 ? -2.801 -42.969 -20.25 1 96.19 266 PRO B O 1
ATOM 4629 N N . GLY B 1 267 ? -3.883 -42.562 -18.359 1 95 267 GLY B N 1
ATOM 4630 C CA . GLY B 1 267 ? -2.686 -42.719 -17.562 1 95 267 GLY B CA 1
ATOM 4631 C C . GLY B 1 267 ? -1.917 -41.438 -17.375 1 95 267 GLY B C 1
ATOM 4632 O O . GLY B 1 267 ? -0.965 -41.375 -16.594 1 95 267 GLY B O 1
ATOM 4633 N N . GLY B 1 268 ? -2.408 -40.406 -18.078 1 97.31 268 GLY B N 1
ATOM 4634 C CA . GLY B 1 268 ? -1.773 -39.094 -17.969 1 97.31 268 GLY B CA 1
ATOM 4635 C C . GLY B 1 268 ? -2.012 -38.438 -16.625 1 97.31 268 GLY B C 1
ATOM 4636 O O . GLY B 1 268 ? -2.885 -38.844 -15.859 1 97.31 268 GLY B O 1
ATOM 4637 N N . VAL B 1 269 ? -1.164 -37.406 -16.328 1 98 269 VAL B N 1
ATOM 4638 C CA . VAL B 1 269 ? -1.199 -36.781 -15 1 98 269 VAL B CA 1
ATOM 4639 C C . VAL B 1 269 ? -1.383 -35.281 -15.125 1 98 269 VAL B C 1
ATOM 4641 O O . VAL B 1 269 ? -0.787 -34.656 -16 1 98 269 VAL B O 1
ATOM 4644 N N . LEU B 1 270 ? -2.256 -34.781 -14.305 1 98.69 270 LEU B N 1
ATOM 4645 C CA . LEU B 1 270 ? -2.314 -33.344 -14.039 1 98.69 270 LEU B CA 1
ATOM 4646 C C . LEU B 1 270 ? -1.522 -33 -12.789 1 98.69 270 LEU B C 1
ATOM 4648 O O . LEU B 1 270 ? -1.739 -33.594 -11.727 1 98.69 270 LEU B O 1
ATOM 4652 N N . LEU B 1 271 ? -0.55 -32.156 -12.898 1 98.69 271 LEU B N 1
ATOM 4653 C CA . LEU B 1 271 ? 0.151 -31.516 -11.789 1 98.69 271 LEU B CA 1
ATOM 4654 C C . LEU B 1 271 ? -0.206 -30.031 -11.695 1 98.69 271 LEU B C 1
ATOM 4656 O O . LEU B 1 271 ? 0.272 -29.219 -12.492 1 98.69 271 LEU B O 1
ATOM 4660 N N . MET B 1 272 ? -1.045 -29.688 -10.672 1 98.56 272 MET B N 1
ATOM 4661 C CA . MET B 1 272 ? -1.605 -28.344 -10.531 1 98.56 272 MET B CA 1
ATOM 4662 C C . MET B 1 272 ? -1.166 -27.719 -9.211 1 98.56 272 MET B C 1
ATOM 4664 O O . MET B 1 272 ? -1.162 -28.375 -8.172 1 98.56 272 MET B O 1
ATOM 4668 N N . ALA B 1 273 ? -0.655 -26.547 -9.328 1 97.94 273 ALA B N 1
ATOM 4669 C CA . ALA B 1 273 ? -0.357 -25.75 -8.125 1 97.94 273 ALA B CA 1
ATOM 4670 C C . ALA B 1 273 ? -1.313 -24.578 -7.996 1 97.94 273 ALA B C 1
ATOM 4672 O O . ALA B 1 273 ? -1.56 -23.859 -8.969 1 97.94 273 ALA B O 1
ATOM 4673 N N . ASP B 1 274 ? -1.869 -24.391 -6.848 1 97.69 274 ASP B N 1
ATOM 4674 C CA . ASP B 1 274 ? -2.686 -23.219 -6.516 1 97.69 274 ASP B CA 1
ATOM 4675 C C . ASP B 1 274 ? -2.553 -22.859 -5.039 1 97.69 274 ASP B C 1
ATOM 4677 O O . ASP B 1 274 ? -1.957 -23.594 -4.262 1 97.69 274 ASP B O 1
ATOM 4681 N N . VAL B 1 275 ? -3.031 -21.734 -4.68 1 96.94 275 VAL B N 1
ATOM 4682 C CA . VAL B 1 275 ? -2.809 -21.109 -3.377 1 96.94 275 VAL B CA 1
ATOM 4683 C C . VAL B 1 275 ? -3.312 -22.031 -2.273 1 96.94 275 VAL B C 1
ATOM 4685 O O . VAL B 1 275 ? -4.402 -22.609 -2.381 1 96.94 275 VAL B O 1
ATOM 4688 N N . LYS B 1 276 ? -2.445 -22.156 -1.293 1 96.5 276 LYS B N 1
ATOM 4689 C CA . LYS B 1 276 ? -2.789 -22.938 -0.103 1 96.5 276 LYS B CA 1
ATOM 4690 C C . LYS B 1 276 ? -3.771 -22.172 0.782 1 96.5 276 LYS B C 1
ATOM 4692 O O . LYS B 1 276 ? -3.381 -21.266 1.514 1 96.5 276 LYS B O 1
ATOM 4697 N N . ALA B 1 277 ? -5.031 -22.516 0.748 1 97.5 277 ALA B N 1
ATOM 4698 C CA . ALA B 1 277 ? -6.105 -21.953 1.56 1 97.5 277 ALA B CA 1
ATOM 4699 C C . ALA B 1 277 ? -7.242 -22.953 1.747 1 97.5 277 ALA B C 1
ATOM 4701 O O . ALA B 1 277 ? -7.266 -24 1.098 1 97.5 277 ALA B O 1
ATOM 4702 N N . SER B 1 278 ? -8.062 -22.703 2.711 1 97.94 278 SER B N 1
ATOM 4703 C CA . SER B 1 278 ? -9.289 -23.453 2.914 1 97.94 278 SER B CA 1
ATOM 4704 C C . SER B 1 278 ? -10.469 -22.797 2.217 1 97.94 278 SER B C 1
ATOM 4706 O O . SER B 1 278 ? -10.523 -21.578 2.104 1 97.94 278 SER B O 1
ATOM 4708 N N . SER B 1 279 ? -11.43 -23.609 1.74 1 97.88 279 SER B N 1
ATOM 4709 C CA . SER B 1 279 ? -12.664 -23.078 1.187 1 97.88 279 SER B CA 1
ATOM 4710 C C . SER B 1 279 ? -13.57 -22.516 2.285 1 97.88 279 SER B C 1
ATOM 4712 O O . SER B 1 279 ? -14.547 -21.812 2 1 97.88 279 SER B O 1
ATOM 4714 N N . ARG B 1 280 ? -13.25 -22.859 3.51 1 97.81 280 ARG B N 1
ATOM 4715 C CA . ARG B 1 280 ? -13.969 -22.375 4.68 1 97.81 280 ARG B CA 1
ATOM 4716 C C . ARG B 1 280 ? -13.25 -21.172 5.293 1 97.81 280 ARG B C 1
ATOM 4718 O O . ARG B 1 280 ? -12.125 -21.297 5.793 1 97.81 280 ARG B O 1
ATOM 4725 N N . LEU B 1 281 ? -13.93 -20.031 5.344 1 98.19 281 LEU B N 1
ATOM 4726 C CA . LEU B 1 281 ? -13.328 -18.781 5.781 1 98.19 281 LEU B CA 1
ATOM 4727 C C . LEU B 1 281 ? -12.766 -18.906 7.191 1 98.19 281 LEU B C 1
ATOM 4729 O O . LEU B 1 281 ? -11.664 -18.422 7.477 1 98.19 281 LEU B O 1
ATOM 4733 N N . GLU B 1 282 ? -13.438 -19.609 8.133 1 97.88 282 GLU B N 1
ATOM 4734 C CA . GLU B 1 282 ? -13.047 -19.734 9.531 1 97.88 282 GLU B CA 1
ATOM 4735 C C . GLU B 1 282 ? -11.688 -20.422 9.664 1 97.88 282 GLU B C 1
ATOM 4737 O O . GLU B 1 282 ? -10.938 -20.141 10.602 1 97.88 282 GLU B O 1
ATOM 4742 N N . ASP B 1 283 ? -11.375 -21.234 8.688 1 98 283 ASP B N 1
ATOM 4743 C CA . ASP B 1 283 ? -10.117 -21.984 8.734 1 98 283 ASP B CA 1
ATOM 4744 C C . ASP B 1 283 ? -8.945 -21.109 8.312 1 98 283 ASP B C 1
ATOM 4746 O O . ASP B 1 283 ? -7.785 -21.469 8.539 1 98 283 ASP B O 1
ATOM 4750 N N . ASN B 1 284 ? -9.18 -20 7.66 1 98.19 284 ASN B N 1
ATOM 4751 C CA . ASN B 1 284 ? -8.117 -19.125 7.176 1 98.19 284 ASN B CA 1
ATOM 4752 C C . ASN B 1 284 ? -7.773 -18.047 8.195 1 98.19 284 ASN B C 1
ATOM 4754 O O . ASN B 1 284 ? -6.785 -17.328 8.039 1 98.19 284 ASN B O 1
ATOM 4758 N N . ILE B 1 285 ? -8.609 -17.938 9.273 1 97.12 285 ILE B N 1
ATOM 4759 C CA . ILE B 1 285 ? -8.398 -16.906 10.281 1 97.12 285 ILE B CA 1
ATOM 4760 C C . ILE B 1 285 ? -7.129 -17.219 11.078 1 97.12 285 ILE B C 1
ATOM 4762 O O . ILE B 1 285 ? -6.957 -18.328 11.57 1 97.12 285 ILE B O 1
ATOM 4766 N N . GLY B 1 286 ? -6.238 -16.25 11.164 1 92.75 286 GLY B N 1
ATOM 4767 C CA . GLY B 1 286 ? -5.023 -16.422 11.953 1 92.75 286 GLY B CA 1
ATOM 4768 C C . GLY B 1 286 ? -3.895 -17.078 11.172 1 92.75 286 GLY B C 1
ATOM 4769 O O . GLY B 1 286 ? -2.777 -17.203 11.68 1 92.75 286 GLY B O 1
ATOM 4770 N N . VAL B 1 287 ? -4.145 -17.469 9.992 1 94.88 287 VAL B N 1
ATOM 4771 C CA . VAL B 1 287 ? -3.115 -18.062 9.141 1 94.88 287 VAL B CA 1
ATOM 4772 C C . VAL B 1 287 ? -2.283 -16.938 8.5 1 94.88 287 VAL B C 1
ATOM 4774 O O . VAL B 1 287 ? -2.83 -16.016 7.906 1 94.88 287 VAL B O 1
ATOM 4777 N N . PRO B 1 288 ? -0.902 -17.047 8.656 1 94.75 288 PRO B N 1
ATOM 4778 C CA . PRO B 1 288 ? -0.046 -16.031 8.062 1 94.75 288 PRO B CA 1
ATOM 4779 C C . PRO B 1 288 ? -0.306 -15.828 6.566 1 94.75 288 PRO B C 1
ATOM 4781 O O . PRO B 1 288 ? -0.504 -16.812 5.84 1 94.75 288 PRO B O 1
ATOM 4784 N N . MET B 1 289 ? -0.367 -14.594 6.098 1 96.62 289 MET B N 1
ATOM 4785 C CA . MET B 1 289 ? -0.475 -14.156 4.707 1 96.62 289 MET B CA 1
ATOM 4786 C C . MET B 1 289 ? -1.908 -14.289 4.203 1 96.62 289 MET B C 1
ATOM 4788 O O . MET B 1 289 ? -2.195 -13.984 3.045 1 96.62 289 MET B O 1
ATOM 4792 N N . SER B 1 290 ? -2.852 -14.695 5.047 1 97.88 290 SER B N 1
ATOM 4793 C CA . SER B 1 290 ? -4.23 -14.852 4.602 1 97.88 290 SER B CA 1
ATOM 4794 C C . SER B 1 290 ? -4.832 -13.516 4.188 1 97.88 290 SER B C 1
ATOM 4796 O O . SER B 1 290 ? -5.555 -13.43 3.191 1 97.88 290 SER B O 1
ATOM 4798 N N . THR B 1 291 ? -4.551 -12.445 4.957 1 98.38 291 THR B N 1
ATOM 4799 C CA . THR B 1 291 ? -5.055 -11.125 4.602 1 98.38 291 THR B CA 1
ATOM 4800 C C . THR B 1 291 ? -4.504 -10.68 3.248 1 98.38 291 THR B C 1
ATOM 4802 O O . THR B 1 291 ? -5.242 -10.148 2.416 1 98.38 291 THR B O 1
ATOM 4805 N N . TYR B 1 292 ? -3.252 -11 3.055 1 98.25 292 TYR B N 1
ATOM 4806 C CA . TYR B 1 292 ? -2.602 -10.711 1.781 1 98.25 292 TYR B CA 1
ATOM 4807 C C . TYR B 1 292 ? -3.285 -11.461 0.642 1 98.25 292 TYR B C 1
ATOM 4809 O O . TYR B 1 292 ? -3.553 -10.883 -0.415 1 98.25 292 TYR B O 1
ATOM 4817 N N . LEU B 1 293 ? -3.633 -12.664 0.813 1 98 293 LEU B N 1
ATOM 4818 C CA . LEU B 1 293 ? -4.23 -13.5 -0.223 1 98 293 LEU B CA 1
ATOM 4819 C C . LEU B 1 293 ? -5.621 -12.992 -0.593 1 98 293 LEU B C 1
ATOM 4821 O O . LEU B 1 293 ? -5.957 -12.891 -1.775 1 98 293 LEU B O 1
ATOM 4825 N N . TYR B 1 294 ? -6.426 -12.641 0.389 1 98.5 294 TYR B N 1
ATOM 4826 C CA . TYR B 1 294 ? -7.766 -12.133 0.103 1 98.5 294 TYR B CA 1
ATOM 4827 C C . TYR B 1 294 ? -7.703 -10.758 -0.549 1 98.5 294 TYR B C 1
ATOM 4829 O O . TYR B 1 294 ? -8.547 -10.422 -1.385 1 98.5 294 TYR B O 1
ATOM 4837 N N . THR B 1 295 ? -6.742 -9.977 -0.156 1 98.69 295 THR B N 1
ATOM 4838 C CA . THR B 1 295 ? -6.562 -8.68 -0.792 1 98.69 295 THR B CA 1
ATOM 4839 C C . THR B 1 295 ? -6.16 -8.844 -2.254 1 98.69 295 THR B C 1
ATOM 4841 O O . THR B 1 295 ? -6.703 -8.172 -3.133 1 98.69 295 THR B O 1
ATOM 4844 N N . THR B 1 296 ? -5.219 -9.727 -2.51 1 98.12 296 THR B N 1
ATOM 4845 C CA . THR B 1 296 ? -4.816 -10.031 -3.877 1 98.12 296 THR B CA 1
ATOM 4846 C C . THR B 1 296 ? -6 -10.57 -4.68 1 98.12 296 THR B C 1
ATOM 4848 O O . THR B 1 296 ? -6.188 -10.203 -5.84 1 98.12 296 THR B O 1
ATOM 4851 N N . SER B 1 297 ? -6.801 -11.391 -4.066 1 98.25 297 SER B N 1
ATOM 4852 C CA . SER B 1 297 ? -8.008 -11.93 -4.68 1 98.25 297 SER B CA 1
ATOM 4853 C C . SER B 1 297 ? -8.953 -10.812 -5.109 1 98.25 297 SER B C 1
ATOM 4855 O O . SER B 1 297 ? -9.367 -10.758 -6.27 1 98.25 297 SER B O 1
ATOM 4857 N N . LEU B 1 298 ? -9.227 -9.93 -4.18 1 98.62 298 LEU B N 1
ATOM 4858 C CA . LEU B 1 298 ? -10.18 -8.844 -4.383 1 98.62 298 LEU B CA 1
ATOM 4859 C C . LEU B 1 298 ? -9.703 -7.902 -5.484 1 98.62 298 LEU B C 1
ATOM 4861 O O . LEU B 1 298 ? -10.5 -7.461 -6.316 1 98.62 298 LEU B O 1
ATOM 4865 N N . MET B 1 299 ? -8.398 -7.688 -5.473 1 98.5 299 MET B N 1
ATOM 4866 C CA . MET B 1 299 ? -7.895 -6.582 -6.285 1 98.5 299 MET B CA 1
ATOM 4867 C C . MET B 1 299 ? -7.266 -7.102 -7.574 1 98.5 299 MET B C 1
ATOM 4869 O O . MET B 1 299 ? -6.844 -6.312 -8.422 1 98.5 299 MET B O 1
ATOM 4873 N N . HIS B 1 300 ? -7.211 -8.445 -7.746 1 98.19 300 HIS B N 1
ATOM 4874 C CA . HIS B 1 300 ? -6.641 -8.938 -8.992 1 98.19 300 HIS B CA 1
ATOM 4875 C C . HIS B 1 300 ? -7.34 -10.211 -9.453 1 98.19 300 HIS B C 1
ATOM 4877 O O . HIS B 1 300 ? -8.133 -10.18 -10.398 1 98.19 300 HIS B O 1
ATOM 4883 N N . CYS B 1 301 ? -7.188 -11.32 -8.766 1 97.81 301 CYS B N 1
ATOM 4884 C CA . CYS B 1 301 ? -7.543 -12.648 -9.25 1 97.81 301 CYS B CA 1
ATOM 4885 C C . CYS B 1 301 ? -9.047 -12.766 -9.469 1 97.81 301 CYS B C 1
ATOM 4887 O O . CYS B 1 301 ? -9.492 -13.18 -10.547 1 97.81 301 CYS B O 1
ATOM 4889 N N . MET B 1 302 ? -9.781 -12.406 -8.477 1 98.31 302 MET B N 1
ATOM 4890 C CA . MET B 1 302 ? -11.234 -12.484 -8.578 1 98.31 302 MET B CA 1
ATOM 4891 C C . MET B 1 302 ? -11.766 -11.539 -9.656 1 98.31 302 MET B C 1
ATOM 4893 O O . MET B 1 302 ? -12.562 -11.938 -10.5 1 98.31 302 MET B O 1
ATOM 4897 N N . THR B 1 303 ? -11.32 -10.32 -9.625 1 98.31 303 THR B N 1
ATOM 4898 C CA . THR B 1 303 ? -11.852 -9.289 -10.516 1 98.31 303 THR B CA 1
ATOM 4899 C C . THR B 1 303 ? -11.508 -9.602 -11.969 1 98.31 303 THR B C 1
ATOM 4901 O O . THR B 1 303 ? -12.297 -9.305 -12.875 1 98.31 303 THR B O 1
ATOM 4904 N N . VAL B 1 304 ? -10.383 -10.219 -12.242 1 97.31 304 VAL B N 1
ATOM 4905 C CA . VAL B 1 304 ? -10.023 -10.57 -13.609 1 97.31 304 VAL B CA 1
ATOM 4906 C C . VAL B 1 304 ? -11 -11.602 -14.156 1 97.31 304 VAL B C 1
ATOM 4908 O O . VAL B 1 304 ? -11.391 -11.539 -15.328 1 97.31 304 VAL B O 1
ATOM 4911 N N . SER B 1 305 ? -11.336 -12.594 -13.352 1 97.5 305 SER B N 1
ATOM 4912 C CA . SER B 1 305 ? -12.336 -13.578 -13.727 1 97.5 305 SER B CA 1
ATOM 4913 C C . SER B 1 305 ? -13.688 -12.922 -13.984 1 97.5 305 SER B C 1
ATOM 4915 O O . SER B 1 305 ? -14.344 -13.188 -14.992 1 97.5 305 SER B O 1
ATOM 4917 N N . LEU B 1 306 ? -14.07 -11.984 -13.133 1 97.94 306 LEU B N 1
ATOM 4918 C CA . LEU B 1 306 ? -15.367 -11.328 -13.219 1 97.94 306 LEU B CA 1
ATOM 4919 C C . LEU B 1 306 ? -15.438 -10.422 -14.438 1 97.94 306 LEU B C 1
ATOM 4921 O O . LEU B 1 306 ? -16.516 -10.227 -15.016 1 97.94 306 LEU B O 1
ATOM 4925 N N . ALA B 1 307 ? -14.352 -9.906 -14.844 1 97.19 307 ALA B N 1
ATOM 4926 C CA . ALA B 1 307 ? -14.297 -9.031 -16.016 1 97.19 307 ALA B CA 1
ATOM 4927 C C . ALA B 1 307 ? -14.758 -9.773 -17.266 1 97.19 307 ALA B C 1
ATOM 4929 O O . ALA B 1 307 ? -15.297 -9.156 -18.203 1 97.19 307 ALA B O 1
ATOM 4930 N N . ALA B 1 308 ? -14.594 -11.086 -17.25 1 94.94 308 ALA B N 1
ATOM 4931 C CA . ALA B 1 308 ? -14.992 -11.922 -18.375 1 94.94 308 ALA B CA 1
ATOM 4932 C C . ALA B 1 308 ? -16.312 -12.633 -18.094 1 94.94 308 ALA B C 1
ATOM 4934 O O . ALA B 1 308 ? -16.641 -13.641 -18.734 1 94.94 308 ALA B O 1
ATOM 4935 N N . GLY B 1 309 ? -17.031 -12.125 -17.109 1 95.06 309 GLY B N 1
ATOM 4936 C CA . GLY B 1 309 ? -18.297 -12.734 -16.734 1 95.06 309 GLY B CA 1
ATOM 4937 C C . GLY B 1 309 ? -18.141 -14.094 -16.078 1 95.06 309 GLY B C 1
ATOM 4938 O O . GLY B 1 309 ? -19 -14.953 -16.203 1 95.06 309 GLY B O 1
ATOM 4939 N N . GLY B 1 310 ? -17.078 -14.25 -15.406 1 96.19 310 GLY B N 1
ATOM 4940 C CA . GLY B 1 310 ? -16.688 -15.578 -14.945 1 96.19 310 GLY B CA 1
ATOM 4941 C C . GLY B 1 310 ? -17.172 -15.883 -13.539 1 96.19 310 GLY B C 1
ATOM 4942 O O . GLY B 1 310 ? -17.984 -15.148 -12.984 1 96.19 310 GLY B O 1
ATOM 4943 N N . ALA B 1 311 ? -16.641 -17.031 -13.016 1 95.56 311 ALA B N 1
ATOM 4944 C CA . ALA B 1 311 ? -17.062 -17.609 -11.75 1 95.56 311 ALA B CA 1
ATOM 4945 C C . ALA B 1 311 ? -16.578 -16.781 -10.562 1 95.56 311 ALA B C 1
ATOM 4947 O O . ALA B 1 311 ? -17.188 -16.812 -9.492 1 95.56 311 ALA B O 1
ATOM 4948 N N . GLY B 1 312 ? -15.477 -16.109 -10.742 1 97.25 312 GLY B N 1
ATOM 4949 C CA . GLY B 1 312 ? -14.922 -15.344 -9.633 1 97.25 312 GLY B CA 1
ATOM 4950 C C . GLY B 1 312 ? -14.555 -16.203 -8.438 1 97.25 312 GLY B C 1
ATOM 4951 O O . GLY B 1 312 ? -14.875 -15.852 -7.301 1 97.25 312 GLY B O 1
ATOM 4952 N N . LEU B 1 313 ? -13.781 -17.266 -8.664 1 97.19 313 LEU B N 1
ATOM 4953 C CA . LEU B 1 313 ? -13.422 -18.188 -7.586 1 97.19 313 LEU B CA 1
ATOM 4954 C C . LEU B 1 313 ? -12.656 -17.453 -6.484 1 97.19 313 LEU B C 1
ATOM 4956 O O . LEU B 1 313 ? -12.859 -17.719 -5.301 1 97.19 313 LEU B O 1
ATOM 4960 N N . GLY B 1 314 ? -11.703 -16.594 -6.984 1 97.12 314 GLY B N 1
ATOM 4961 C CA . GLY B 1 314 ? -10.836 -15.922 -6.039 1 97.12 314 GLY B CA 1
ATOM 4962 C C . GLY B 1 314 ? -9.602 -16.719 -5.676 1 97.12 314 GLY B C 1
ATOM 4963 O O . GLY B 1 314 ? -9.562 -17.938 -5.898 1 97.12 314 GLY B O 1
ATOM 4964 N N . THR B 1 315 ? -8.633 -16.062 -5.102 1 96.88 315 THR B N 1
ATOM 4965 C CA . THR B 1 315 ? -7.34 -16.641 -4.754 1 96.88 315 THR B CA 1
ATOM 4966 C C . THR B 1 315 ? -7.504 -17.75 -3.721 1 96.88 315 THR B C 1
ATOM 4968 O O . THR B 1 315 ? -6.836 -18.781 -3.799 1 96.88 315 THR B O 1
ATOM 4971 N N . ALA B 1 316 ? -8.422 -17.562 -2.791 1 97.5 316 ALA B N 1
ATOM 4972 C CA . ALA B 1 316 ? -8.57 -18.5 -1.672 1 97.5 316 ALA B CA 1
ATOM 4973 C C . ALA B 1 316 ? -9.758 -19.422 -1.885 1 97.5 316 ALA B C 1
ATOM 4975 O O . ALA B 1 316 ? -10.461 -19.766 -0.932 1 97.5 316 ALA B O 1
ATOM 4976 N N . TRP B 1 317 ? -9.969 -19.781 -3.143 1 97.31 317 TRP B N 1
ATOM 4977 C CA . TRP B 1 317 ? -11.07 -20.703 -3.447 1 97.31 317 TRP B CA 1
ATOM 4978 C C . TRP B 1 317 ? -10.922 -22 -2.664 1 97.31 317 TRP B C 1
ATOM 4980 O O . TRP B 1 317 ? -11.914 -22.672 -2.381 1 97.31 317 TRP B O 1
ATOM 4990 N N . GLY B 1 318 ? -9.719 -22.422 -2.311 1 97.88 318 GLY B N 1
ATOM 4991 C CA . GLY B 1 318 ? -9.461 -23.391 -1.267 1 97.88 318 GLY B CA 1
ATOM 4992 C C . GLY B 1 318 ? -9.312 -24.812 -1.796 1 97.88 318 GLY B C 1
ATOM 4993 O O . GLY B 1 318 ? -9.789 -25.125 -2.887 1 97.88 318 GLY B O 1
ATOM 4994 N N . THR B 1 319 ? -8.719 -25.641 -0.928 1 98.06 319 THR B N 1
ATOM 4995 C CA . THR B 1 319 ? -8.359 -27.016 -1.264 1 98.06 319 THR B CA 1
ATOM 4996 C C . THR B 1 319 ? -9.609 -27.859 -1.446 1 98.06 319 THR B C 1
ATOM 4998 O O . THR B 1 319 ? -9.672 -28.688 -2.361 1 98.06 319 THR B O 1
ATOM 5001 N N . GLN B 1 320 ? -10.602 -27.672 -0.623 1 97.81 320 GLN B N 1
ATOM 5002 C CA . GLN B 1 320 ? -11.805 -28.484 -0.672 1 97.81 320 GLN B CA 1
ATOM 5003 C C . GLN B 1 320 ? -12.523 -28.328 -2.01 1 97.81 320 GLN B C 1
ATOM 5005 O O . GLN B 1 320 ? -12.898 -29.328 -2.645 1 97.81 320 GLN B O 1
ATOM 5010 N N . LEU B 1 321 ? -12.672 -27.109 -2.398 1 98.12 321 LEU B N 1
ATOM 5011 C CA . LEU B 1 321 ? -13.328 -26.844 -3.674 1 98.12 321 LEU B CA 1
ATOM 5012 C C . LEU B 1 321 ? -12.477 -27.328 -4.836 1 98.12 321 LEU B C 1
ATOM 5014 O O . LEU B 1 321 ? -13 -27.859 -5.816 1 98.12 321 LEU B O 1
ATOM 5018 N N . ALA B 1 322 ? -11.18 -27.188 -4.789 1 98.19 322 ALA B N 1
ATOM 5019 C CA . ALA B 1 322 ? -10.273 -27.672 -5.832 1 98.19 322 ALA B CA 1
ATOM 5020 C C . ALA B 1 322 ? -10.422 -29.172 -6.039 1 98.19 322 ALA B C 1
ATOM 5022 O O . ALA B 1 322 ? -10.586 -29.641 -7.172 1 98.19 322 ALA B O 1
ATOM 5023 N N . VAL B 1 323 ? -10.406 -29.891 -4.934 1 98.12 323 VAL B N 1
ATOM 5024 C CA . VAL B 1 323 ? -10.516 -31.344 -5 1 98.12 323 VAL B CA 1
ATOM 5025 C C . VAL B 1 323 ? -11.883 -31.734 -5.559 1 98.12 323 VAL B C 1
ATOM 5027 O O . VAL B 1 323 ? -11.977 -32.625 -6.406 1 98.12 323 VAL B O 1
ATOM 5030 N N . ALA B 1 324 ? -12.898 -31.031 -5.141 1 98 324 ALA B N 1
ATOM 5031 C CA . ALA B 1 324 ? -14.242 -31.312 -5.633 1 98 324 ALA B CA 1
ATOM 5032 C C . ALA B 1 324 ? -14.344 -31.062 -7.137 1 98 324 ALA B C 1
ATOM 5034 O O . ALA B 1 324 ? -14.906 -31.875 -7.871 1 98 324 ALA B O 1
ATOM 5035 N N . MET B 1 325 ? -13.805 -29.969 -7.598 1 98.19 325 MET B N 1
ATOM 5036 C CA . MET B 1 325 ? -13.875 -29.609 -9.016 1 98.19 325 MET B CA 1
ATOM 5037 C C . MET B 1 325 ? -13.062 -30.578 -9.867 1 98.19 325 MET B C 1
ATOM 5039 O O . MET B 1 325 ? -13.453 -30.906 -10.984 1 98.19 325 MET B O 1
ATOM 5043 N N . LEU B 1 326 ? -11.914 -31 -9.383 1 98.38 326 LEU B N 1
ATOM 5044 C CA . LEU B 1 326 ? -11.117 -31.984 -10.086 1 98.38 326 LEU B CA 1
ATOM 5045 C C . LEU B 1 326 ? -11.875 -33.312 -10.219 1 98.38 326 LEU B C 1
ATOM 5047 O O . LEU B 1 326 ? -11.852 -33.938 -11.273 1 98.38 326 LEU B O 1
ATOM 5051 N N . GLY B 1 327 ? -12.531 -33.688 -9.133 1 97.81 327 GLY B N 1
ATOM 5052 C CA . GLY B 1 327 ? -13.391 -34.844 -9.188 1 97.81 327 GLY B CA 1
ATOM 5053 C C . GLY B 1 327 ? -14.484 -34.75 -10.234 1 97.81 327 GLY B C 1
ATOM 5054 O O . GLY B 1 327 ? -14.711 -35.688 -11 1 97.81 327 GLY B O 1
ATOM 5055 N N . GLU B 1 328 ? -15.125 -33.625 -10.281 1 97.75 328 GLU B N 1
ATOM 5056 C CA . GLU B 1 328 ? -16.203 -33.375 -11.227 1 97.75 328 GLU B CA 1
ATOM 5057 C C . GLU B 1 328 ? -15.695 -33.375 -12.664 1 97.75 328 GLU B C 1
ATOM 5059 O O . GLU B 1 328 ? -16.438 -33.75 -13.586 1 97.75 328 GLU B O 1
ATOM 5064 N N . ALA B 1 329 ? -14.453 -33.031 -12.852 1 97.56 329 ALA B N 1
ATOM 5065 C CA . ALA B 1 329 ? -13.844 -33 -14.18 1 97.56 329 ALA B CA 1
ATOM 5066 C C . ALA B 1 329 ? -13.492 -34.406 -14.656 1 97.56 329 ALA B C 1
ATOM 5068 O O . ALA B 1 329 ? -13.141 -34.594 -15.82 1 97.56 329 ALA B O 1
ATOM 5069 N N . GLY B 1 330 ? -13.484 -35.375 -13.734 1 97.25 330 GLY B N 1
ATOM 5070 C CA . GLY B 1 330 ? -13.273 -36.75 -14.141 1 97.25 330 GLY B CA 1
ATOM 5071 C C . GLY B 1 330 ? -12.078 -37.406 -13.477 1 97.25 330 GLY B C 1
ATOM 5072 O O . GLY B 1 330 ? -11.789 -38.594 -13.703 1 97.25 330 GLY B O 1
ATOM 5073 N N . PHE B 1 331 ? -11.398 -36.688 -12.602 1 97.31 331 PHE B N 1
ATOM 5074 C CA . PHE B 1 331 ? -10.242 -37.25 -11.914 1 97.31 331 PHE B CA 1
ATOM 5075 C C . PHE B 1 331 ? -10.672 -38 -10.656 1 97.31 331 PHE B C 1
ATOM 5077 O O . PHE B 1 331 ? -11.195 -37.406 -9.719 1 97.31 331 PHE B O 1
ATOM 5084 N N . ALA B 1 332 ? -10.469 -39.25 -10.656 1 87.88 332 ALA B N 1
ATOM 5085 C CA . ALA B 1 332 ? -10.992 -40.094 -9.594 1 87.88 332 ALA B CA 1
ATOM 5086 C C . ALA B 1 332 ? -10.117 -40.031 -8.344 1 87.88 332 ALA B C 1
ATOM 5088 O O . ALA B 1 332 ? -10.602 -40.219 -7.227 1 87.88 332 ALA B O 1
ATOM 5089 N N . ASP B 1 333 ? -8.906 -39.875 -8.469 1 87.31 333 ASP B N 1
ATOM 5090 C CA . ASP B 1 333 ? -7.961 -39.844 -7.359 1 87.31 333 ASP B CA 1
ATOM 5091 C C . ASP B 1 333 ? -7.094 -38.594 -7.422 1 87.31 333 ASP B C 1
ATOM 5093 O O . ASP B 1 333 ? -6.348 -38.375 -8.383 1 87.31 333 ASP B O 1
ATOM 5097 N N . VAL B 1 334 ? -7.238 -37.719 -6.402 1 96.44 334 VAL B N 1
ATOM 5098 C CA . VAL B 1 334 ? -6.461 -36.5 -6.32 1 96.44 334 VAL B CA 1
ATOM 5099 C C . VAL B 1 334 ? -5.621 -36.5 -5.043 1 96.44 334 VAL B C 1
ATOM 5101 O O . VAL B 1 334 ? -6.156 -36.625 -3.941 1 96.44 334 VAL B O 1
ATOM 5104 N N . ARG B 1 335 ? -4.34 -36.406 -5.145 1 97.81 335 ARG B N 1
ATOM 5105 C CA . ARG B 1 335 ? -3.428 -36.25 -4.016 1 97.81 335 ARG B CA 1
ATOM 5106 C C . ARG B 1 335 ? -2.982 -34.812 -3.855 1 97.81 335 ARG B C 1
ATOM 5108 O O . ARG B 1 335 ? -2.594 -34.156 -4.832 1 97.81 335 ARG B O 1
ATOM 5115 N N . VAL B 1 336 ? -3.057 -34.281 -2.623 1 98.06 336 VAL B N 1
ATOM 5116 C CA . VAL B 1 336 ? -2.605 -32.938 -2.32 1 98.06 336 VAL B CA 1
ATOM 5117 C C . VAL B 1 336 ? -1.264 -32.969 -1.592 1 98.06 336 VAL B C 1
ATOM 5119 O O . VAL B 1 336 ? -1.108 -33.719 -0.619 1 98.06 336 VAL B O 1
ATOM 5122 N N . ALA B 1 337 ? -0.303 -32.219 -2.072 1 98 337 ALA B N 1
ATOM 5123 C CA . ALA B 1 337 ? 1.036 -32.219 -1.489 1 98 337 ALA B CA 1
ATOM 5124 C C . ALA B 1 337 ? 1.518 -30.781 -1.256 1 98 337 ALA B C 1
ATOM 5126 O O . ALA B 1 337 ? 1.014 -29.844 -1.874 1 98 337 ALA B O 1
ATOM 5127 N N . GLU B 1 338 ? 2.422 -30.656 -0.304 1 96.19 338 GLU B N 1
ATOM 5128 C CA . GLU B 1 338 ? 3.102 -29.391 -0.019 1 96.19 338 GLU B CA 1
ATOM 5129 C C . GLU B 1 338 ? 4.613 -29.531 -0.171 1 96.19 338 GLU B C 1
ATOM 5131 O O . GLU B 1 338 ? 5.156 -30.625 -0.027 1 96.19 338 GLU B O 1
ATOM 5136 N N . ILE B 1 339 ? 5.227 -28.453 -0.5 1 93.69 339 ILE B N 1
ATOM 5137 C CA . ILE B 1 339 ? 6.688 -28.438 -0.513 1 93.69 339 ILE B CA 1
ATOM 5138 C C . ILE B 1 339 ? 7.207 -27.266 0.309 1 93.69 339 ILE B C 1
ATOM 5140 O O . ILE B 1 339 ? 6.578 -26.203 0.348 1 93.69 339 ILE B O 1
ATOM 5144 N N . GLU B 1 340 ? 8.352 -27.375 0.884 1 89 340 GLU B N 1
ATOM 5145 C CA . GLU B 1 340 ? 8.945 -26.375 1.769 1 89 340 GLU B CA 1
ATOM 5146 C C . GLU B 1 340 ? 9.328 -25.109 0.998 1 89 340 GLU B C 1
ATOM 5148 O O . GLU B 1 340 ? 9.219 -24 1.521 1 89 340 GLU B O 1
ATOM 5153 N N . SER B 1 341 ? 9.711 -25.25 -0.228 1 88.12 341 SER B N 1
ATOM 5154 C CA . SER B 1 341 ? 10.219 -24.141 -1.039 1 88.12 341 SER B CA 1
ATOM 5155 C C . SER B 1 341 ? 9.07 -23.281 -1.577 1 88.12 341 SER B C 1
ATOM 5157 O O . SER B 1 341 ? 9.312 -22.234 -2.188 1 88.12 341 SER B O 1
ATOM 5159 N N . ASP B 1 342 ? 7.891 -23.734 -1.36 1 91.38 342 ASP B N 1
ATOM 5160 C CA . ASP B 1 342 ? 6.699 -23.016 -1.798 1 91.38 342 ASP B CA 1
ATOM 5161 C C . ASP B 1 342 ? 5.598 -23.078 -0.744 1 91.38 342 ASP B C 1
ATOM 5163 O O . ASP B 1 342 ? 4.594 -23.781 -0.934 1 91.38 342 ASP B O 1
ATOM 5167 N N . PRO B 1 343 ? 5.758 -22.281 0.25 1 87.31 343 PRO B N 1
ATOM 5168 C CA . PRO B 1 343 ? 4.855 -22.406 1.395 1 87.31 343 PRO B CA 1
ATOM 5169 C C . PRO B 1 343 ? 3.467 -21.828 1.118 1 87.31 343 PRO B C 1
ATOM 5171 O O . PRO B 1 343 ? 2.533 -22.062 1.892 1 87.31 343 PRO B O 1
ATOM 5174 N N . ILE B 1 344 ? 3.271 -21.219 0.022 1 91.38 344 ILE B N 1
ATOM 5175 C CA . ILE B 1 344 ? 2.02 -20.484 -0.176 1 91.38 344 ILE B CA 1
ATOM 5176 C C . ILE B 1 344 ? 1.101 -21.297 -1.095 1 91.38 344 ILE B C 1
ATOM 5178 O O . ILE B 1 344 ? -0.069 -20.938 -1.271 1 91.38 344 ILE B O 1
ATOM 5182 N N . ASN B 1 345 ? 1.623 -22.391 -1.652 1 95.75 345 ASN B N 1
ATOM 5183 C CA . ASN B 1 345 ? 0.808 -23.156 -2.594 1 95.75 345 ASN B CA 1
ATOM 5184 C C . ASN B 1 345 ? 0.686 -24.609 -2.176 1 95.75 345 ASN B C 1
ATOM 5186 O O . ASN B 1 345 ? 1.562 -25.141 -1.489 1 95.75 345 ASN B O 1
ATOM 5190 N N . ASN B 1 346 ? -0.409 -25.203 -2.547 1 97.69 346 ASN B N 1
ATOM 5191 C CA . ASN B 1 346 ? -0.576 -26.656 -2.605 1 97.69 346 ASN B CA 1
ATOM 5192 C C . ASN B 1 346 ? -0.372 -27.188 -4.02 1 97.69 346 ASN B C 1
ATOM 5194 O O . ASN B 1 346 ? -0.667 -26.484 -4.996 1 97.69 346 ASN B O 1
ATOM 5198 N N . TYR B 1 347 ? 0.113 -28.406 -4.055 1 98.38 347 TYR B N 1
ATOM 5199 C CA . TYR B 1 347 ? 0.22 -29.125 -5.316 1 98.38 347 TYR B CA 1
ATOM 5200 C C . TYR B 1 347 ? -0.81 -30.25 -5.391 1 98.38 347 TYR B C 1
ATOM 5202 O O . TYR B 1 347 ? -0.923 -31.047 -4.465 1 98.38 347 TYR B O 1
ATOM 5210 N N . TYR B 1 348 ? -1.608 -30.219 -6.422 1 98.62 348 TYR B N 1
ATOM 5211 C CA . TYR B 1 348 ? -2.613 -31.25 -6.684 1 98.62 348 TYR B CA 1
ATOM 5212 C C . TYR B 1 348 ? -2.154 -32.188 -7.789 1 98.62 348 TYR B C 1
ATOM 5214 O O . TYR B 1 348 ? -1.857 -31.75 -8.906 1 98.62 348 TYR B O 1
ATOM 5222 N N . ILE B 1 349 ? -2.086 -33.5 -7.461 1 98.62 349 ILE B N 1
ATOM 5223 C CA . ILE B 1 349 ? -1.693 -34.531 -8.406 1 98.62 349 ILE B CA 1
ATOM 5224 C C . ILE B 1 349 ? -2.898 -35.406 -8.734 1 98.62 349 ILE B C 1
ATOM 5226 O O . ILE B 1 349 ? -3.438 -36.094 -7.863 1 98.62 349 ILE B O 1
ATOM 5230 N N . ALA B 1 350 ? -3.326 -35.344 -9.984 1 98.12 350 ALA B N 1
ATOM 5231 C CA . ALA B 1 350 ? -4.508 -36.094 -10.43 1 98.12 350 ALA B CA 1
ATOM 5232 C C . ALA B 1 350 ? -4.211 -36.906 -11.688 1 98.12 350 ALA B C 1
ATOM 5234 O O . ALA B 1 350 ? -3.59 -36.406 -12.625 1 98.12 350 ALA B O 1
ATOM 5235 N N . ARG B 1 351 ? -4.676 -38.156 -11.703 1 95.75 351 ARG B N 1
ATOM 5236 C CA . ARG B 1 351 ? -4.395 -39.062 -12.82 1 95.75 351 ARG B CA 1
ATOM 5237 C C . ARG B 1 351 ? -5.672 -39.406 -13.578 1 95.75 351 ARG B C 1
ATOM 5239 O O . ARG B 1 351 ? -6.719 -39.625 -12.969 1 95.75 351 ARG B O 1
ATOM 5246 N N . LYS B 1 352 ? -5.504 -39.344 -14.805 1 95.69 352 LYS B N 1
ATOM 5247 C CA . LYS B 1 352 ? -6.609 -39.812 -15.633 1 95.69 352 LYS B CA 1
ATOM 5248 C C . LYS B 1 352 ? -6.609 -41.312 -15.734 1 95.69 352 LYS B C 1
ATOM 5250 O O . LYS B 1 352 ? -5.582 -41.938 -16.047 1 95.69 352 LYS B O 1
ATOM 5255 N N . SER B 1 353 ? -7.75 -41.969 -15.43 1 90 353 SER B N 1
ATOM 5256 C CA . SER B 1 353 ? -7.891 -43.406 -15.516 1 90 353 SER B CA 1
ATOM 5257 C C . SER B 1 353 ? -8.016 -43.875 -16.969 1 90 353 SER B C 1
ATOM 5259 O O . SER B 1 353 ? -8.477 -43.125 -17.828 1 90 353 SER B O 1
#

Radius of gyration: 28.47 Å; Cα contacts (8 Å, |Δi|>4): 1465; chains: 2; bounding box: 58×88×60 Å

Organism: Mycolicibacterium paratuberculosis (strain ATCC BAA-968 / K-10) (NCBI:txid262316)

Secondary structure (DSSP, 8-state):
---PPPHHHHHHHHHHHHHHHHHHHHHHHHHHHTHHHHHTT---B-HHHHHHHHT--HHHHHHHHHHHHHTTSSEEETTTTEEE--HHHHTTTSGGGGGG-HHHHHTHHHHHHTTHHHHHHHHHH-----GGG-TTHHHHHHHHHHHHIIIIIIIIIGGGSTTHHHHHHH--EEEEET-TT-HHHHHHHHH-TTSEEEEEES-HHHHHHHHHHHHHHT-SSEEEEE--GGG----S-EEEEEEES-GGG-SSHHHHHHHHHHHEEEEEEEEEEEE---SSHHHHTT-TTHHHHHHHIIIIIHHHHHHTT-----TT--HHHHHHHHHHHT-S-EEEEEETTEEEEEEEEEE--/--PPPPHHHHHHHHHHHHHHHHHHHHHHHHHHHTHHHHHTT---B-HHHHHHHHT--HHHHHHHHHHHHHTTSSEEETTTTEEE--HHHHTTTSGGGGGG-HHHHHTHHHHHHTTHHHHHHHHHH-----GGG-TTHHHHHHHHHHHHIIIIIIIIIGGGSTTHHHHHHH--EEEEET-TT-HHHHHHHHH-TTSEEEEEES-HHHHHHHHHHHHHHT-SSEEEEE--GGG----S-EEEEEEES-GGG-SSHHHHHHHHHHHEEEEEEEEEEEE---SSHHHHTT-TTHHHHHHHIIIIIHHHHHHTT-----TT--HHHHHHHHHHTT-S-EEEEEETTEEEEEEEEEE--

Nearest PDB structures (foldseek):
  5f8e-assembly2_C  TM=9.804E-01  e=1.490E-55  Mycobacterium tuberculosis H37Rv
  6p3m-assembly1_A-2  TM=9.273E-01  e=5.441E-09  Glaucium flavum
  6p3n-assembly1_A-2  TM=9.279E-01  e=6.831E-09  Glaucium flavum
  6p3o-assembly1_A-2  TM=6.308E-01  e=1.206E-08  Glaucium flavum
  6gkz-assembly2_C  TM=4.917E-01  e=1.847E-09  Coptis japonica

Sequence (706 aa):
MTALETTDEFTDRITAAIDGASLALLLSIGHQTGLLDTMAGVPPATSDRIAEAAGLNERYVREWLAGMTTGRVVDYHPATAEYSLPAHRAKVLTRAAGPDNLALVALFLPLLAEVEQKIIGCFRTGGGLPYTEFPRFHALMAEQSGVVFDTALVDVVLPLVDGLVPRLRRGVDVADFGCGSGHAINVMAQAFPASRFTGIDFSEHAIAAGIAEAAERGLANVSFESRNLADLDRADAYDLITVFDAIHDQAQPARVLANIHRALRPGGVLLMADVKASSRLEDNIGVPMSTYLYTTSLMHCMTVSLAAGGAGLGTAWGTQLAVAMLGEAGFADVRVAEIESDPINNYYIARKSMTALETTDEFTDRITAAIDGASLALLLSIGHQTGLLDTMAGVPPATSDRIAEAAGLNERYVREWLAGMTTGRVVDYHPATAEYSLPAHRAKVLTRAAGPDNLALVALFLPLLAEVEQKIIGCFRTGGGLPYTEFPRFHALMAEQSGVVFDTALVDVVLPLVDGLVPRLRRGVDVADFGCGSGHAINVMAQAFPASRFTGIDFSEHAIAAGIAEAAERGLANVSFESRNLADLDRADAYDLITVFDAIHDQAQPARVLANIHRALRPGGVLLMADVKASSRLEDNIGVPMSTYLYTTSLMHCMTVSLAAGGAGLGTAWGTQLAVAMLGEAGFADVRVAEIESDPINNYYIARKS

pLDDT: mean 96.49, std 5.47, range [30.27, 98.94]

Foldseek 3Di:
DPDPQDPVNVVVVVVVVVLVLVVLVLLLVCAVLVLLVLQAPDDWDALVVSCVSSVHDSVVSVVSQVSCVVVVQWPADPVVRTIHGDNVSSCQCYVVVQLSRVSLVSNVSVLLVQCVVVLVVCVVVNAFDACVSRVCVLVSVCRNVLSLLVPDVLPPQQVVDPPRNVVLQQEWEEEEEQCFLVNNQLSSCVVRVRYAYEYEEQDPVSQVNNVVVCVVVVGDRYYYDRDDLLPDDAAQAGQEYEYEADLLQAQESLSSLLSVLRNHHAFHKYKYKAFAAALDPVRLPPPPCSVVQQSCFSRPRQRNSRNVVGDSCTRRVHDVVVVVSNVVSQFPDWDWDDDPSCHGMIIIMTGHD/DPDPQDPVNVVVVVVVVVLVLVVLVLLLVCAVLVLLVLQAPDDWDALVVSCVSSVHDSVVSVVSQVSCVVVVQWPADPVVRTIHGDNVSSCQCYVVVQLSRVSLVSNVSVLLVQCVVVLVVCVVVNAFDACVSRVCVLVSVCRNVLSLLVPDVLPPQQVVDPPRNVVLQQEWEEEEEQCFLVNNQLSSCVVRVRYAYEYEEQDPVSQVNNVVVCVVVVGDRYYYDRDDLLPDDAAQAGQEYEYEADLLQAQESLSSLLSVLRNHHAFHKYKYKAFAAALDPVRLPPPPCSVVQQSCFSRPRQRNSRNVVGDSCTRRVHDVVVVVSNVVSQFPDWDWDDDPSCHGMIIIMTGHD